Protein 1NEY (pdb70)

Nearest PDB structures (foldseek):
  7pek-assembly2_C  TM=9.768E-01  e=3.110E-36  Schizosaccharomyces pombe 972h-
  7pej-assembly1_A  TM=9.769E-01  e=1.209E-34  Schizosaccharomyces pombe 972h-
  6c2g-assembly1_C-2  TM=9.707E-01  e=2.294E-32  Homo sapiens
  4ywi-assembly1_B  TM=9.487E-01  e=3.114E-28  Plasmodium falciparum
  4nvt-assembly2_B  TM=9.310E-01  e=8.648E-29  Brucella melitensis ATCC 23457

Structure (mmCIF, N/CA/C/O backbone):
data_1NEY
#
_entry.id   1NEY
#
_cell.length_a   73.620
_cell.length_b   82.800
_cell.length_c   38.214
_cell.angle_alpha   90.00
_cell.angle_beta   101.75
_cell.angle_gamma   90.00
#
_symmetry.space_group_name_H-M   'P 1 21 1'
#
loop_
_entity.id
_entity.type
_entity.pdbx_description
1 polymer 'triosephosphate isomerase'
2 non-polymer 1,3-DIHYDROXYACETONEPHOSPHATE
3 water water
#
loop_
_atom_site.group_PDB
_atom_site.id
_atom_site.type_symbol
_atom_site.label_atom_id
_atom_site.label_alt_id
_atom_site.label_comp_id
_atom_site.label_asym_id
_atom_site.label_entity_id
_atom_site.label_seq_id
_atom_site.pdbx_PDB_ins_code
_atom_site.Cartn_x
_atom_site.Cartn_y
_atom_site.Cartn_z
_atom_site.occupancy
_atom_site.B_iso_or_equiv
_atom_site.auth_seq_id
_atom_site.auth_comp_id
_atom_site.auth_asym_id
_atom_site.auth_atom_id
_atom_site.pdbx_PDB_model_num
ATOM 1 N N . ALA A 1 1 ? 13.584 32.772 -7.540 1.00 53.89 2 ALA A N 1
ATOM 2 C CA . ALA A 1 1 ? 13.758 34.168 -7.114 1.00 41.95 2 ALA A CA 1
ATOM 3 C C . ALA A 1 1 ? 15.005 34.306 -6.271 1.00 35.67 2 ALA A C 1
ATOM 4 O O . ALA A 1 1 ? 16.125 34.005 -6.698 1.00 47.86 2 ALA A O 1
ATOM 13 N N . ARG A 1 2 ? 14.858 34.771 -5.022 1.00 23.00 3 ARG A N 1
ATOM 14 C CA . ARG A 1 2 ? 16.005 34.993 -4.177 1.00 15.32 3 ARG A CA 1
ATOM 15 C C . ARG A 1 2 ? 16.014 33.965 -3.063 1.00 12.22 3 ARG A C 1
ATOM 16 O O . ARG A 1 2 ? 15.035 33.780 -2.342 1.00 14.00 3 ARG A O 1
ATOM 37 N N . THR A 1 3 ? 17.161 33.314 -2.945 1.00 10.16 4 THR A N 1
ATOM 38 C CA . THR A 1 3 ? 17.353 32.326 -1.905 1.00 9.03 4 THR A CA 1
ATOM 39 C C . THR A 1 3 ? 17.490 33.043 -0.578 1.00 7.58 4 THR A C 1
ATOM 40 O O . THR A 1 3 ? 18.369 33.903 -0.414 1.00 8.20 4 THR A O 1
ATOM 51 N N . PHE A 1 4 ? 16.660 32.666 0.371 1.00 7.04 5 PHE A N 1
ATOM 52 C CA . PHE A 1 4 ? 16.680 33.199 1.719 1.00 6.96 5 PHE A CA 1
ATOM 53 C C . PHE A 1 4 ? 18.057 32.983 2.313 1.00 6.30 5 PHE A C 1
ATOM 54 O O . PHE A 1 4 ? 18.596 31.878 2.219 1.00 8.13 5 PHE A O 1
ATOM 71 N N . PHE A 1 5 ? 18.581 34.038 2.929 1.00 5.70 6 PHE A N 1
ATOM 72 C CA . PHE A 1 5 ? 19.963 34.043 3.434 1.00 5.69 6 PHE A CA 1
ATOM 73 C C . PHE A 1 5 ? 19.970 34.459 4.912 1.00 5.19 6 PHE A C 1
ATOM 74 O O . PHE A 1 5 ? 19.464 35.527 5.255 1.00 6.25 6 PHE A O 1
ATOM 91 N N . VAL A 1 6 ? 20.646 33.646 5.747 1.00 5.20 7 VAL A N 1
ATOM 92 C CA . VAL A 1 6 ? 20.754 33.988 7.140 1.00 5.97 7 VAL A CA 1
ATOM 93 C C . VAL A 1 6 ? 22.255 33.964 7.503 1.00 6.39 7 VAL A C 1
ATOM 94 O O . VAL A 1 6 ? 22.909 32.904 7.457 1.00 6.69 7 VAL A O 1
ATOM 107 N N . GLY A 1 7 ? 22.764 35.132 7.839 1.00 5.25 8 GLY A N 1
ATOM 108 C CA . GLY A 1 7 ? 24.160 35.284 8.310 1.00 5.50 8 GLY A CA 1
ATOM 109 C C . GLY A 1 7 ? 24.184 35.335 9.832 1.00 5.11 8 GLY A C 1
ATOM 110 O O . GLY A 1 7 ? 23.333 35.991 10.432 1.00 6.81 8 GLY A O 1
ATOM 114 N N . GLY A 1 8 ? 25.181 34.669 10.427 1.00 5.74 9 GLY A N 1
ATOM 115 C CA . GLY A 1 8 ? 25.386 34.733 11.872 1.00 5.25 9 GLY A CA 1
ATOM 116 C C . GLY A 1 8 ? 26.722 35.417 12.135 1.00 4.74 9 GLY A C 1
ATOM 117 O O . GLY A 1 8 ? 27.755 34.818 11.879 1.00 8.52 9 GLY A O 1
ATOM 121 N N . ASN A 1 9 ? 26.676 36.641 12.630 1.00 5.24 10 ASN A N 1
ATOM 122 C CA . ASN A 1 9 ? 27.883 37.379 12.997 1.00 4.39 10 ASN A CA 1
ATOM 123 C C . ASN A 1 9 ? 28.155 37.177 14.465 1.00 5.28 10 ASN A C 1
ATOM 124 O O . ASN A 1 9 ? 27.514 37.751 15.322 1.00 5.62 10 ASN A O 1
ATOM 135 N N . PHE A 1 10 ? 29.127 36.267 14.747 1.00 5.37 11 PHE A N 1
ATOM 136 C CA . PHE A 1 10 ? 29.413 35.967 16.159 1.00 5.34 11 PHE A CA 1
ATOM 137 C C . PHE A 1 10 ? 30.055 37.138 16.887 1.00 5.19 11 PHE A C 1
ATOM 138 O O . PHE A 1 10 ? 30.113 37.141 18.126 1.00 6.08 11 PHE A O 1
ATOM 155 N N . LYS A 1 11 ? 30.578 38.099 16.129 1.00 5.00 12 LYS A N 1
ATOM 156 C CA . LYS A 1 11 ? 31.338 39.219 16.719 1.00 4.88 12 LYS A CA 1
ATOM 157 C C . LYS A 1 11 ? 32.481 38.660 17.565 1.00 4.81 12 LYS A C 1
ATOM 158 O O . LYS A 1 11 ? 33.055 37.624 17.196 1.00 5.53 12 LYS A O 1
ATOM 177 N N . LEU A 1 12 ? 32.880 39.362 18.633 1.00 4.71 13 LEU A N 1
ATOM 178 C CA . LEU A 1 12 ? 34.015 38.905 19.437 1.00 6.00 13 LEU A CA 1
ATOM 179 C C . LEU A 1 12 ? 33.539 37.962 20.537 1.00 5.38 13 LEU A C 1
ATOM 180 O O . LEU A 1 12 ? 33.458 38.286 21.704 1.00 6.73 13 LEU A O 1
ATOM 196 N N . ASN A 1 13 ? 33.158 36.753 20.100 1.00 5.84 14 ASN A N 1
ATOM 197 C CA . ASN A 1 13 ? 32.551 35.779 20.987 1.00 6.79 14 ASN A CA 1
ATOM 198 C C . ASN A 1 13 ? 32.888 34.368 20.496 1.00 6.82 14 ASN A C 1
ATOM 199 O O . ASN A 1 13 ? 32.952 34.139 19.280 1.00 8.54 14 ASN A O 1
ATOM 210 N N . GLY A 1 14 ? 33.073 33.505 21.465 1.00 8.04 15 GLY A N 1
ATOM 211 C CA . GLY A 1 14 ? 33.283 32.097 21.199 1.00 11.10 15 GLY A CA 1
ATOM 212 C C . GLY A 1 14 ? 34.551 31.515 21.808 1.00 8.62 15 GLY A C 1
ATOM 213 O O . GLY A 1 14 ? 35.514 32.236 22.097 1.00 9.75 15 GLY A O 1
ATOM 217 N N . SER A 1 15 ? 34.538 30.201 21.956 1.00 9.36 16 SER A N 1
ATOM 218 C CA . SER A 1 15 ? 35.707 29.381 22.261 1.00 8.65 16 SER A CA 1
ATOM 219 C C . SER A 1 15 ? 35.621 28.146 21.350 1.00 9.79 16 SER A C 1
ATOM 220 O O . SER A 1 15 ? 34.608 27.931 20.689 1.00 8.16 16 SER A O 1
ATOM 228 N N . LYS A 1 16 ? 36.654 27.334 21.335 1.00 8.09 17 LYS A N 1
ATOM 229 C CA . LYS A 1 16 ? 36.590 26.110 20.555 1.00 7.95 17 LYS A CA 1
ATOM 230 C C . LYS A 1 16 ? 35.356 25.293 20.968 1.00 9.02 17 LYS A C 1
ATOM 231 O O . LYS A 1 16 ? 34.617 24.785 20.145 1.00 9.77 17 LYS A O 1
ATOM 250 N N . GLN A 1 17 ? 35.120 25.186 22.278 1.00 8.64 18 GLN A N 1
ATOM 251 C CA . GLN A 1 17 ? 33.998 24.408 22.766 1.00 8.92 18 GLN A CA 1
ATOM 252 C C . GLN A 1 17 ? 32.662 24.986 22.367 1.00 8.11 18 GLN A C 1
ATOM 253 O O . GLN A 1 17 ? 31.792 24.262 21.927 1.00 9.62 18 GLN A O 1
ATOM 267 N N . SER A 1 18 ? 32.418 26.265 22.478 1.00 8.77 19 SER A N 1
ATOM 268 C CA . SER A 1 18 ? 31.140 26.894 22.286 1.00 9.00 19 SER A CA 1
ATOM 269 C C . SER A 1 18 ? 30.901 26.951 20.781 1.00 8.81 19 SER A C 1
ATOM 270 O O . SER A 1 18 ? 29.734 26.779 20.352 1.00 10.22 19 SER A O 1
ATOM 278 N N . ILE A 1 19 ? 31.902 27.136 19.977 1.00 7.83 20 ILE A N 1
ATOM 279 C CA . ILE A 1 19 ? 31.680 27.132 18.511 1.00 8.55 20 ILE A CA 1
ATOM 280 C C . ILE A 1 19 ? 31.365 25.731 18.023 1.00 9.13 20 ILE A C 1
ATOM 281 O O . ILE A 1 19 ? 30.502 25.587 17.153 1.00 9.50 20 ILE A O 1
ATOM 297 N N . LYS A 1 20 ? 32.018 24.697 18.563 1.00 8.48 21 LYS A N 1
ATOM 298 C CA . LYS A 1 20 ? 31.654 23.326 18.238 1.00 10.21 21 LYS A CA 1
ATOM 299 C C . LYS A 1 20 ? 30.181 23.105 18.508 1.00 10.57 21 LYS A C 1
ATOM 300 O O . LYS A 1 20 ? 29.502 22.484 17.705 1.00 10.38 21 LYS A O 1
ATOM 319 N N . GLU A 1 21 ? 29.701 23.569 19.665 1.00 10.23 22 GLU A N 1
ATOM 320 C CA . GLU A 1 21 ? 28.276 23.380 19.990 1.00 10.88 22 GLU A CA 1
ATOM 321 C C . GLU A 1 21 ? 27.362 24.075 18.993 1.00 10.45 22 GLU A C 1
ATOM 322 O O . GLU A 1 21 ? 26.324 23.545 18.587 1.00 11.48 22 GLU A O 1
ATOM 334 N N . ILE A 1 22 ? 27.706 25.302 18.551 1.00 8.77 23 ILE A N 1
ATOM 335 C CA . ILE A 1 22 ? 26.892 26.035 17.574 1.00 8.58 23 ILE A CA 1
ATOM 336 C C . ILE A 1 22 ? 26.885 25.277 16.244 1.00 8.00 23 ILE A C 1
ATOM 337 O O . ILE A 1 22 ? 25.846 25.114 15.610 1.00 8.80 23 ILE A O 1
ATOM 353 N N . VAL A 1 23 ? 28.048 24.830 15.775 1.00 8.96 24 VAL A N 1
ATOM 354 C CA . VAL A 1 23 ? 28.115 24.144 14.498 1.00 8.27 24 VAL A CA 1
ATOM 355 C C . VAL A 1 23 ? 27.442 22.766 14.533 1.00 9.59 24 VAL A C 1
ATOM 356 O O . VAL A 1 23 ? 26.688 22.439 13.603 1.00 10.50 24 VAL A O 1
ATOM 369 N N . GLU A 1 24 ? 27.648 22.000 15.588 1.00 10.56 25 GLU A N 1
ATOM 370 C CA . GLU A 1 24 ? 26.918 20.709 15.651 1.00 11.97 25 GLU A CA 1
ATOM 371 C C . GLU A 1 24 ? 25.410 20.914 15.682 1.00 10.54 25 GLU A C 1
ATOM 372 O O . GLU A 1 24 ? 24.679 20.112 15.121 1.00 11.14 25 GLU A O 1
ATOM 384 N N . ARG A 1 25 ? 24.929 21.969 16.356 1.00 10.14 26 ARG A N 1
ATOM 385 C CA . ARG A 1 25 ? 23.499 22.243 16.363 1.00 11.50 26 ARG A CA 1
ATOM 386 C C . ARG A 1 25 ? 23.008 22.441 14.939 1.00 11.15 26 ARG A C 1
ATOM 387 O O . ARG A 1 25 ? 21.960 21.934 14.496 1.00 13.21 26 ARG A O 1
ATOM 417 N N . LEU A 1 26 ? 23.733 23.210 14.122 1.00 8.70 27 LEU A N 1
ATOM 418 C CA . LEU A 1 26 ? 23.348 23.403 12.738 1.00 9.17 27 LEU A CA 1
ATOM 419 C C . LEU A 1 26 ? 23.389 22.114 11.926 1.00 8.16 27 LEU A C 1
ATOM 420 O O . LEU A 1 26 ? 22.543 21.846 11.084 1.00 10.43 27 LEU A O 1
ATOM 436 N N . ASN A 1 27 ? 24.463 21.308 12.159 1.00 8.70 28 ASN A N 1
ATOM 437 C CA . ASN A 1 27 ? 24.570 20.042 11.447 1.00 8.95 28 ASN A CA 1
ATOM 438 C C . ASN A 1 27 ? 23.368 19.123 11.709 1.00 9.05 28 ASN A C 1
ATOM 439 O O . ASN A 1 27 ? 23.014 18.356 10.813 1.00 10.41 28 ASN A O 1
ATOM 450 N N . THR A 1 28 ? 22.787 19.200 12.893 1.00 9.07 29 THR A N 1
ATOM 451 C CA . THR A 1 28 ? 21.744 18.266 13.258 1.00 10.36 29 THR A CA 1
ATOM 452 C C . THR A 1 28 ? 20.315 18.840 13.130 1.00 10.42 29 THR A C 1
ATOM 453 O O . THR A 1 28 ? 19.339 18.145 13.332 1.00 12.38 29 THR A O 1
ATOM 464 N N . ALA A 1 29 ? 20.220 20.114 12.779 1.00 11.29 30 ALA A N 1
ATOM 465 C CA . ALA A 1 29 ? 18.964 20.834 12.763 1.00 12.23 30 ALA A CA 1
ATOM 466 C C . ALA A 1 29 ? 18.201 20.554 11.483 1.00 13.61 30 ALA A C 1
ATOM 467 O O . ALA A 1 29 ? 18.737 20.171 10.460 1.00 14.70 30 ALA A O 1
ATOM 474 N N . SER A 1 30 ? 16.898 20.830 11.574 1.00 16.05 31 SER A N 1
ATOM 475 C CA . SER A 1 30 ? 15.984 20.928 10.472 1.00 21.92 31 SER A CA 1
ATOM 476 C C . SER A 1 30 ? 16.234 22.258 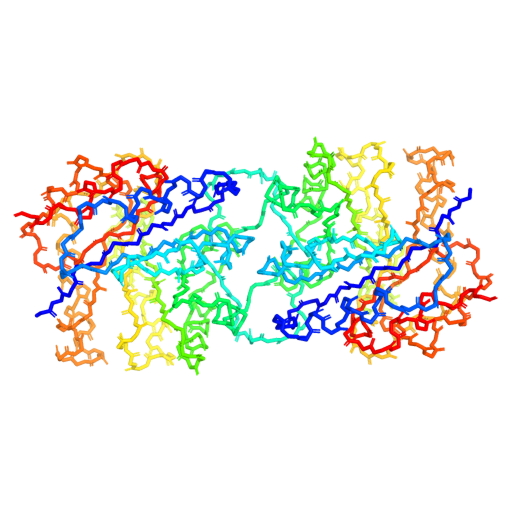9.744 1.00 22.72 31 SER A C 1
ATOM 477 O O . SER A 1 30 ? 15.968 23.363 10.214 1.00 24.22 31 SER A O 1
ATOM 485 N N . ILE A 1 31 ? 16.802 22.195 8.554 1.00 21.21 32 ILE A N 1
ATOM 486 C CA . ILE A 1 31 ? 17.038 23.399 7.778 1.00 25.52 32 ILE A CA 1
ATOM 487 C C . ILE A 1 31 ? 16.406 23.183 6.408 1.00 23.24 32 ILE A C 1
ATOM 488 O O . ILE A 1 31 ? 16.587 22.104 5.815 1.00 26.52 32 ILE A O 1
ATOM 504 N N . PRO A 1 32 ? 15.659 24.135 5.880 1.00 19.61 33 PRO A N 1
ATOM 505 C CA . PRO A 1 32 ? 15.079 23.895 4.553 1.00 18.23 33 PRO A CA 1
ATOM 506 C C . PRO A 1 32 ? 16.171 23.782 3.486 1.00 19.70 33 PRO A C 1
ATOM 507 O O . PRO A 1 32 ? 17.274 24.295 3.573 1.00 20.46 33 PRO A O 1
ATOM 518 N N . GLU A 1 33 ? 15.777 23.069 2.456 1.00 20.55 34 GLU A N 1
ATOM 519 C CA . GLU A 1 33 ? 16.421 22.917 1.177 1.00 24.55 34 GLU A CA 1
ATOM 520 C C . GLU A 1 33 ? 16.989 24.232 0.673 1.00 23.78 34 GLU A C 1
ATOM 521 O O . GLU A 1 33 ? 18.177 24.326 0.402 1.00 27.52 34 GLU A O 1
ATOM 533 N N . ASN A 1 34 ? 16.135 25.234 0.553 1.00 21.33 35 ASN A N 1
ATOM 534 C CA . ASN A 1 34 ? 16.357 26.453 -0.206 1.00 22.19 35 ASN A CA 1
ATOM 535 C C . ASN A 1 34 ? 16.772 27.632 0.657 1.00 16.97 35 ASN A C 1
ATOM 536 O O . ASN A 1 34 ? 16.291 28.748 0.493 1.00 21.83 35 ASN A O 1
ATOM 547 N N . VAL A 1 35 ? 17.673 27.385 1.589 1.00 14.16 36 VAL A N 1
ATOM 548 C CA . VAL A 1 35 ? 18.195 28.470 2.406 1.00 10.26 36 VAL A CA 1
ATOM 549 C C . VAL A 1 35 ? 19.740 28.439 2.379 1.00 10.96 36 VAL A C 1
ATOM 550 O O . VAL A 1 35 ? 20.325 27.360 2.302 1.00 12.32 36 VAL A O 1
ATOM 573 N N . GLU A 1 36 ? 20.355 29.601 2.424 1.00 8.39 37 GLU A N 1
ATOM 574 C CA . GLU A 1 36 ? 21.808 29.759 2.518 1.00 8.25 37 GLU A CA 1
ATOM 575 C C . GLU A 1 36 ? 22.140 30.261 3.909 1.00 8.26 37 GLU A C 1
ATOM 576 O O . GLU A 1 36 ? 21.668 31.354 4.294 1.00 10.31 37 GLU A O 1
ATOM 588 N N . VAL A 1 37 ? 22.941 29.579 4.709 1.00 6.22 38 VAL A N 1
ATOM 589 C CA . VAL A 1 37 ? 23.313 29.995 6.071 1.00 5.99 38 VAL A CA 1
ATOM 590 C C . VAL A 1 37 ? 24.810 30.221 6.073 1.00 5.59 38 VAL A C 1
ATOM 591 O O . VAL A 1 37 ? 25.555 29.369 5.607 1.00 7.43 38 VAL A O 1
ATOM 604 N N . VAL A 1 38 ? 25.267 31.377 6.576 1.00 5.49 39 VAL A N 1
ATOM 605 C CA . VAL A 1 38 ? 26.697 31.651 6.620 1.00 5.27 39 VAL A CA 1
ATOM 606 C C . VAL A 1 38 ? 27.031 32.083 8.041 1.00 6.14 39 VAL A C 1
ATOM 607 O O . VAL A 1 38 ? 26.557 33.104 8.548 1.00 9.50 39 VAL A O 1
ATOM 620 N N . ILE A 1 39 ? 27.899 31.325 8.706 1.00 5.43 40 ILE A N 1
ATOM 621 C CA . ILE A 1 39 ? 28.331 31.640 10.074 1.00 5.43 40 ILE A CA 1
ATOM 622 C C . ILE A 1 39 ? 29.701 32.305 10.003 1.00 4.50 40 ILE A C 1
ATOM 623 O O . ILE A 1 39 ? 30.574 31.907 9.232 1.00 5.39 40 ILE A O 1
ATOM 639 N N . CYS A 1 40 ? 29.878 33.375 10.777 1.00 4.58 41 CYS A N 1
ATOM 640 C CA . CYS A 1 40 ? 31.051 34.226 10.734 1.00 4.40 41 CYS A CA 1
ATOM 641 C C . CYS A 1 40 ? 31.720 34.331 12.090 1.00 4.21 41 CYS A C 1
ATOM 642 O O . CYS A 1 40 ? 31.449 35.250 12.901 1.00 4.45 41 CYS A O 1
ATOM 649 N N . PRO A 1 41 ? 32.598 33.377 12.400 1.00 5.26 42 PRO A N 1
ATOM 650 C CA . PRO A 1 41 ? 33.311 33.370 13.691 1.00 5.58 42 PRO A CA 1
ATOM 651 C C . PRO A 1 41 ? 34.499 34.308 13.645 1.00 5.38 42 PRO A C 1
ATOM 652 O O . PRO A 1 41 ? 34.918 34.800 12.604 1.00 5.46 42 PRO A O 1
ATOM 663 N N . PRO A 1 42 ? 35.082 34.535 14.863 1.00 5.07 43 PRO A N 1
ATOM 664 C CA . PRO A 1 42 ? 36.391 35.226 14.898 1.00 5.02 43 PRO A CA 1
ATOM 665 C C . PRO A 1 42 ? 37.394 34.499 14.016 1.00 4.51 43 PRO A C 1
ATOM 666 O O . PRO A 1 42 ? 37.368 33.281 13.845 1.00 5.20 43 PRO A O 1
ATOM 677 N N . ALA A 1 43 ? 38.359 35.259 13.476 1.00 4.73 44 ALA A N 1
ATOM 678 C CA . ALA A 1 43 ? 39.357 34.733 12.560 1.00 5.15 44 ALA A CA 1
ATOM 679 C C . ALA A 1 43 ? 40.136 33.532 13.151 1.00 4.82 44 ALA A C 1
ATOM 680 O O . ALA A 1 43 ? 40.459 32.571 12.460 1.00 6.13 44 ALA A O 1
ATOM 687 N N . THR A 1 44 ? 40.350 33.604 14.449 1.00 4.91 45 THR A N 1
ATOM 688 C CA . THR A 1 44 ? 41.010 32.541 15.246 1.00 5.40 45 THR A CA 1
ATOM 689 C C . THR A 1 44 ? 40.356 31.175 15.076 1.00 4.81 45 THR A C 1
ATOM 690 O O . THR A 1 44 ? 40.998 30.133 15.252 1.00 5.93 45 THR A O 1
ATOM 701 N N . TYR A 1 45 ? 39.062 31.152 14.765 1.00 5.29 46 TYR A N 1
ATOM 702 C CA . TYR A 1 45 ? 38.266 29.928 14.647 1.00 5.62 46 TYR A CA 1
ATOM 703 C C . TYR A 1 45 ? 37.766 29.673 13.242 1.00 5.19 46 TYR A C 1
ATOM 704 O O . TYR A 1 45 ? 36.952 28.736 13.098 1.00 6.15 46 TYR A O 1
ATOM 722 N N . LEU A 1 46 ? 38.220 30.355 12.184 1.00 5.99 47 LEU A N 1
ATOM 723 C CA . LEU A 1 46 ? 37.699 30.131 10.853 1.00 5.42 47 LEU A CA 1
ATOM 724 C C . LEU A 1 46 ? 37.957 28.705 10.352 1.00 5.75 47 LEU A C 1
ATOM 725 O O . LEU A 1 46 ? 37.042 28.022 9.868 1.00 5.92 47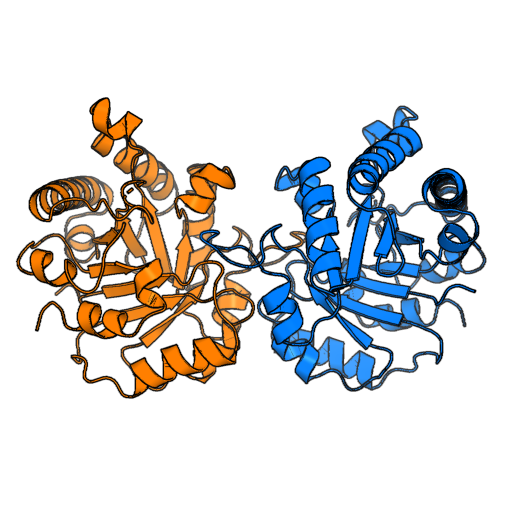 LEU A O 1
ATOM 741 N N . ASP A 1 47 ? 39.240 28.295 10.405 1.00 5.82 48 ASP A N 1
ATOM 742 C CA . ASP A 1 47 ? 39.594 26.959 9.899 1.00 5.89 48 ASP A CA 1
ATOM 743 C C . ASP A 1 47 ? 38.841 25.836 10.621 1.00 6.25 48 ASP A C 1
ATOM 744 O O . ASP A 1 47 ? 38.264 24.942 10.018 1.00 7.85 48 ASP A O 1
ATOM 753 N N . TYR A 1 48 ? 38.828 25.933 11.956 1.00 6.40 49 TYR A N 1
ATOM 754 C CA . TYR A 1 48 ? 38.160 24.957 12.829 1.00 5.91 49 TYR A CA 1
ATOM 755 C C . TYR A 1 48 ? 36.677 24.904 12.473 1.00 6.49 49 TYR A C 1
ATOM 756 O O . TYR A 1 48 ? 36.101 23.803 12.354 1.00 7.53 49 TYR A O 1
ATOM 774 N N . SER A 1 49 ? 36.031 26.044 12.294 1.00 6.71 50 SER A N 1
ATOM 775 C CA . SER A 1 49 ? 34.609 26.059 11.966 1.00 6.12 50 SER A CA 1
ATOM 776 C C . SER A 1 49 ? 34.320 25.342 10.645 1.00 6.28 50 SER A C 1
ATOM 777 O O . SER A 1 49 ? 33.402 24.543 10.525 1.00 7.18 50 SER A O 1
ATOM 785 N N . VAL A 1 50 ? 35.133 25.667 9.601 1.00 5.89 51 VAL A N 1
ATOM 786 C CA . VAL A 1 50 ? 34.991 24.979 8.317 1.00 6.78 51 VAL A CA 1
ATOM 787 C C . VAL A 1 50 ? 35.097 23.480 8.514 1.00 7.26 51 VAL A C 1
ATOM 788 O O . VAL A 1 50 ? 34.332 22.680 7.945 1.00 8.96 51 VAL A O 1
ATOM 801 N N . SER A 1 51 ? 36.068 23.049 9.318 1.00 8.01 52 SER A N 1
ATOM 802 C CA . SER A 1 51 ? 36.347 21.627 9.515 1.00 9.48 52 SER A CA 1
ATOM 803 C C . SER A 1 51 ? 35.165 20.896 10.156 1.00 9.35 52 SER A C 1
ATOM 804 O O . SER A 1 51 ? 35.006 19.690 9.928 1.00 12.39 52 SER A O 1
ATOM 812 N N . LEU A 1 52 ? 34.349 21.594 10.937 1.00 9.29 53 LEU A N 1
ATOM 813 C CA . LEU A 1 52 ? 33.200 21.002 11.614 1.00 9.58 53 LEU A CA 1
ATOM 814 C C . LEU A 1 52 ? 31.906 20.959 10.821 1.00 8.05 53 LEU A C 1
ATOM 815 O O . LEU A 1 52 ? 31.028 20.135 11.080 1.00 9.62 53 LEU A O 1
ATOM 831 N N . VAL A 1 53 ? 31.759 21.841 9.842 1.00 8.80 54 VAL A N 1
ATOM 832 C CA . VAL A 1 53 ? 30.491 21.914 9.118 1.00 10.10 54 VAL A CA 1
ATOM 833 C C . VAL A 1 53 ? 30.302 20.681 8.250 1.00 10.95 54 VAL A C 1
ATOM 834 O O . VAL A 1 53 ? 31.228 20.315 7.515 1.00 16.02 54 VAL A O 1
ATOM 847 N N . LYS A 1 54 ? 29.105 20.075 8.329 1.00 10.87 55 LYS A N 1
ATOM 848 C CA . LYS A 1 54 ? 28.755 18.929 7.510 1.00 13.37 55 LYS A CA 1
ATOM 849 C C . LYS A 1 54 ? 27.513 19.123 6.634 1.00 15.81 55 LYS A C 1
ATOM 850 O O . LYS A 1 54 ? 27.187 18.290 5.762 1.00 30.54 55 LYS A O 1
ATOM 869 N N . LYS A 1 55 ? 26.795 20.188 6.836 1.00 16.99 56 LYS A N 1
ATOM 870 C CA . LYS A 1 55 ? 25.482 20.536 6.271 1.00 15.47 56 LYS A CA 1
ATOM 871 C C . LYS A 1 55 ? 25.698 21.326 5.020 1.00 13.34 56 LYS A C 1
ATOM 872 O O . LYS A 1 55 ? 26.330 22.407 5.055 1.00 12.39 56 LYS A O 1
ATOM 891 N N . PRO A 1 56 ? 25.189 20.917 3.866 1.00 15.35 57 PRO A N 1
ATOM 892 C CA . PRO A 1 56 ? 25.502 21.659 2.632 1.00 16.72 57 PRO A CA 1
ATOM 893 C C . PRO A 1 56 ? 25.018 23.101 2.605 1.00 14.05 57 PRO A C 1
ATOM 894 O O . PRO A 1 56 ? 25.614 23.964 1.938 1.00 12.76 57 PRO A O 1
ATOM 905 N N . GLN A 1 57 ? 23.938 23.374 3.331 1.00 12.90 58 GLN A N 1
ATOM 906 C CA . GLN A 1 57 ? 23.391 24.725 3.392 1.00 10.82 58 GLN A CA 1
ATOM 907 C C . GLN A 1 57 ? 24.203 25.715 4.213 1.00 8.59 58 GLN A C 1
ATOM 908 O O . GLN A 1 57 ? 23.889 26.928 4.180 1.00 10.30 58 GLN A O 1
ATOM 922 N N . VAL A 1 58 ? 25.220 25.251 4.932 1.00 8.60 59 VAL A N 1
ATOM 923 C CA . VAL A 1 58 ? 26.013 26.083 5.815 1.00 7.09 59 VAL A CA 1
ATOM 924 C C . VAL A 1 58 ? 27.440 26.303 5.286 1.00 7.60 59 VAL A C 1
ATOM 925 O O . VAL A 1 58 ? 28.143 25.330 4.970 1.00 9.52 59 VAL A O 1
ATOM 938 N N . THR A 1 59 ? 27.864 27.572 5.180 1.00 6.56 60 THR A N 1
ATOM 939 C CA . THR A 1 59 ? 29.242 27.936 4.854 1.00 6.89 60 THR A CA 1
ATOM 940 C C . THR A 1 59 ? 29.714 28.943 5.902 1.00 5.84 60 THR A C 1
ATOM 941 O O . THR A 1 59 ? 28.965 29.390 6.768 1.00 6.64 60 THR A O 1
ATOM 952 N N . VAL A 1 60 ? 30.997 29.277 5.786 1.00 6.59 61 VAL A N 1
ATOM 953 C CA . VAL A 1 60 ? 31.696 30.083 6.784 1.00 5.75 61 VAL A CA 1
ATOM 954 C C . VAL A 1 60 ? 32.186 31.371 6.156 1.00 5.06 61 VAL A C 1
ATOM 955 O O . VAL A 1 60 ? 32.659 31.390 5.033 1.00 6.65 61 VAL A O 1
ATOM 968 N N . GLY A 1 61 ? 32.082 32.471 6.916 1.00 4.94 62 GLY A N 1
ATOM 969 C CA . GLY A 1 61 ? 32.660 33.749 6.509 1.00 6.23 62 GLY A CA 1
ATOM 970 C C . GLY A 1 61 ? 33.503 34.395 7.612 1.00 4.99 62 GLY A C 1
ATOM 971 O O . GLY A 1 61 ? 33.372 34.071 8.780 1.00 6.64 62 GLY A O 1
ATOM 975 N N . ALA A 1 62 ? 34.334 35.335 7.210 1.00 5.93 63 ALA A N 1
ATOM 976 C CA . ALA A 1 62 ? 35.110 36.162 8.140 1.00 5.09 63 ALA A CA 1
ATOM 977 C C . ALA A 1 62 ? 34.393 37.474 8.454 1.00 4.26 63 ALA A C 1
ATOM 978 O O . ALA A 1 62 ? 33.495 37.901 7.731 1.00 4.96 63 ALA A O 1
ATOM 985 N N . GLN A 1 63 ? 34.851 38.155 9.503 1.00 4.25 64 GLN A N 1
ATOM 986 C CA . GLN A 1 63 ? 34.246 39.381 9.990 1.00 3.91 64 GLN A CA 1
ATOM 987 C C . GLN A 1 63 ? 34.838 40.683 9.468 1.00 3.99 64 GLN A C 1
ATOM 988 O O . GLN A 1 63 ? 34.245 41.738 9.665 1.00 5.67 64 GLN A O 1
ATOM 1002 N N . ASN A 1 64 ? 36.039 40.594 8.885 1.00 4.34 65 ASN A N 1
ATOM 1003 C CA . ASN A 1 64 ? 36.713 41.750 8.294 1.00 4.36 65 ASN A CA 1
ATOM 1004 C C . ASN A 1 64 ? 37.972 41.245 7.595 1.00 4.24 65 ASN A C 1
ATOM 1005 O O . ASN A 1 64 ? 38.490 40.182 7.944 1.00 5.67 65 ASN A O 1
ATOM 1016 N N . ALA A 1 65 ? 38.457 42.021 6.614 1.00 4.40 66 ALA A N 1
ATOM 1017 C CA . ALA A 1 65 ? 39.748 41.761 5.969 1.00 4.25 66 ALA A CA 1
ATOM 1018 C C . ALA A 1 65 ? 40.267 43.091 5.434 1.00 4.37 66 ALA A C 1
ATOM 1019 O O . ALA A 1 65 ? 39.549 44.063 5.360 1.00 5.79 66 ALA A O 1
ATOM 1026 N N . TYR A 1 66 ? 41.520 43.091 5.043 1.00 5.67 67 TYR A N 1
ATOM 1027 C CA . TYR A 1 66 ? 42.187 44.244 4.470 1.00 4.99 67 TYR A CA 1
ATOM 1028 C C . TYR A 1 66 ? 42.004 44.310 2.952 1.00 5.60 67 TYR A C 1
ATOM 1029 O O . TYR A 1 66 ? 41.389 43.442 2.323 1.00 6.33 67 TYR A O 1
ATOM 1047 N N . LEU A 1 67 ? 42.490 45.378 2.283 1.00 6.40 68 LEU A N 1
ATOM 1048 C CA . LEU A 1 67 ? 42.302 45.615 0.853 1.00 7.02 68 LEU A CA 1
ATOM 1049 C C . LEU A 1 67 ? 43.497 45.141 0.019 1.00 7.51 68 LEU A C 1
ATOM 1050 O O . LEU A 1 67 ? 43.514 45.476 -1.180 1.00 9.31 68 LEU A O 1
ATOM 1066 N N . LYS A 1 68 ? 44.427 44.440 0.639 1.00 7.73 69 LYS A N 1
ATOM 1067 C CA . LYS A 1 68 ? 45.532 43.757 -0.044 1.00 9.00 69 LYS A CA 1
ATOM 1068 C C . LYS A 1 68 ? 45.543 42.295 0.422 1.00 7.14 69 LYS A C 1
ATOM 1069 O O . LYS A 1 68 ? 45.062 42.042 1.542 1.00 7.74 69 LYS A O 1
ATOM 1088 N N . ALA A 1 69 ? 46.060 41.360 -0.348 1.00 7.33 70 ALA A N 1
ATOM 1089 C CA . ALA A 1 69 ? 46.099 39.964 0.066 1.00 7.20 70 ALA A CA 1
ATOM 1090 C C . ALA A 1 69 ? 47.321 39.659 0.933 1.00 5.59 70 ALA A C 1
ATOM 1091 O O . ALA A 1 69 ? 47.296 38.666 1.670 1.00 6.95 70 ALA A O 1
ATOM 1098 N N . SER A 1 70 ? 48.398 40.421 0.780 1.00 6.01 71 SER A N 1
ATOM 1099 C CA . SER A 1 70 ? 49.638 40.190 1.518 1.00 5.95 71 SER A CA 1
ATOM 1100 C C . SER A 1 70 ? 50.346 41.513 1.691 1.00 5.79 71 SER A C 1
ATOM 1101 O O . SER A 1 70 ? 50.086 42.498 0.968 1.00 7.52 71 SER A O 1
ATOM 1109 N N . GLY A 1 71 ? 51.301 41.550 2.619 1.00 6.98 72 GLY A N 1
ATOM 1110 C CA . GLY A 1 71 ? 52.172 42.659 2.837 1.00 6.20 72 GLY A CA 1
ATOM 1111 C C . GLY A 1 71 ? 52.361 43.007 4.294 1.00 6.26 72 GLY A C 1
ATOM 1112 O O . GLY A 1 71 ? 52.060 42.244 5.211 1.00 5.89 72 GLY A O 1
ATOM 1116 N N . ALA A 1 72 ? 52.889 44.211 4.525 1.00 5.71 73 ALA A N 1
ATOM 1117 C CA . ALA A 1 72 ? 53.321 44.661 5.836 1.00 6.31 73 ALA A CA 1
ATOM 1118 C C . ALA A 1 72 ? 52.178 45.308 6.606 1.00 6.03 73 ALA A C 1
ATOM 1119 O O . ALA A 1 72 ? 52.164 46.532 6.828 1.00 6.99 73 ALA A O 1
ATOM 1126 N N . PHE A 1 73 ? 51.185 44.502 6.973 1.00 5.76 74 PHE A N 1
ATOM 1127 C CA . PHE A 1 73 ? 49.955 44.949 7.628 1.00 5.75 74 PHE A CA 1
ATOM 1128 C C . PHE A 1 73 ? 49.735 44.127 8.884 1.00 4.95 74 PHE A C 1
ATOM 1129 O O . PHE A 1 73 ? 48.781 43.341 8.988 1.00 5.18 74 PHE A O 1
ATOM 1146 N N . THR A 1 74 ? 50.627 44.273 9.858 1.00 4.55 75 THR A N 1
ATOM 1147 C CA . THR A 1 74 ? 50.552 43.526 11.129 1.00 4.51 75 THR A CA 1
ATOM 1148 C C . THR A 1 74 ? 49.132 43.622 11.716 1.00 3.79 75 THR A C 1
ATOM 1149 O O . THR A 1 74 ? 48.615 44.706 11.873 1.00 5.13 75 THR A O 1
ATOM 1160 N N . GLY A 1 75 ? 48.582 42.467 12.048 1.00 3.85 76 GLY A N 1
ATOM 1161 C CA . GLY A 1 75 ? 47.285 42.380 12.674 1.00 4.15 76 GLY A CA 1
ATOM 1162 C C . GLY A 1 75 ? 46.057 42.282 11.777 1.00 4.17 76 GLY A C 1
ATOM 1163 O O . GLY A 1 75 ? 44.947 42.071 12.308 1.00 4.28 76 GLY A O 1
ATOM 1167 N N . GLU A 1 76 ? 46.175 42.428 10.466 1.00 4.03 77 GLU A N 1
ATOM 1168 C CA . GLU A 1 76 ? 45.036 42.337 9.551 1.00 3.84 77 GLU A CA 1
ATOM 1169 C C . GLU A 1 76 ? 44.739 40.889 9.158 1.00 4.67 77 GLU A C 1
ATOM 1170 O O . GLU A 1 76 ? 45.526 39.959 9.344 1.00 5.42 77 GLU A O 1
ATOM 1182 N N . ASN A 1 77 ? 43.528 40.695 8.623 1.00 4.91 78 ASN A N 1
ATOM 1183 C CA . ASN A 1 77 ? 43.148 39.462 7.955 1.00 4.17 78 ASN A CA 1
ATOM 1184 C C . ASN A 1 77 ? 43.231 39.650 6.424 1.00 4.64 78 ASN A C 1
ATOM 1185 O O . ASN A 1 77 ? 43.060 40.773 5.925 1.00 4.66 78 ASN A O 1
ATOM 1196 N N . SER A 1 78 ? 43.511 38.545 5.729 1.00 4.64 79 SER A N 1
ATOM 1197 C CA . SER A 1 78 ? 43.587 38.525 4.281 1.00 4.85 79 SER A CA 1
ATOM 1198 C C . SER A 1 78 ? 42.515 37.651 3.644 1.00 4.26 79 SER A C 1
ATOM 1199 O O . SER A 1 78 ? 42.329 36.495 4.044 1.00 4.67 79 SER A O 1
ATOM 1207 N N . VAL A 1 79 ? 41.874 38.161 2.587 1.00 4.89 80 VAL A N 1
ATOM 1208 C CA . VAL A 1 79 ? 40.886 37.350 1.876 1.00 6.07 80 VAL A CA 1
ATOM 1209 C C . VAL A 1 79 ? 41.495 36.087 1.283 1.00 5.44 80 VAL A C 1
ATOM 1210 O O . VAL A 1 79 ? 40.814 35.048 1.170 1.00 6.09 80 VAL A O 1
ATOM 1223 N N . ASP A 1 80 ? 42.769 36.103 0.847 1.00 6.03 81 ASP A N 1
ATOM 1224 C CA . ASP A 1 80 ? 43.394 34.883 0.341 1.00 6.01 81 ASP A CA 1
ATOM 1225 C C . ASP A 1 80 ? 43.552 33.836 1.445 1.00 5.76 81 ASP A C 1
ATOM 1226 O O . ASP A 1 80 ? 43.439 32.627 1.152 1.00 7.08 81 ASP A O 1
ATOM 1235 N N . GLN A 1 81 ? 43.809 34.234 2.681 1.00 6.64 82 GLN A N 1
ATOM 1236 C CA . GLN A 1 81 ? 43.975 33.329 3.806 1.00 7.40 82 GLN A CA 1
ATOM 1237 C C . GLN A 1 81 ? 42.641 32.782 4.255 1.00 5.96 82 GLN A C 1
ATOM 1238 O O . GLN A 1 81 ? 42.499 31.618 4.567 1.00 7.82 82 GLN A O 1
ATOM 1252 N N . ILE A 1 82 ? 41.608 33.623 4.252 1.00 6.71 83 ILE A N 1
ATOM 1253 C CA . ILE A 1 82 ? 40.240 33.239 4.505 1.00 7.85 83 ILE A CA 1
ATOM 1254 C C . ILE A 1 82 ? 39.794 32.156 3.524 1.00 6.84 83 ILE A C 1
ATOM 1255 O O . ILE A 1 82 ? 39.273 31.100 3.876 1.00 7.29 83 ILE A O 1
ATOM 1271 N N . LYS A 1 83 ? 40.083 32.366 2.233 1.00 6.78 84 LYS A N 1
ATOM 1272 C CA . LYS A 1 83 ? 39.802 31.390 1.201 1.00 7.90 84 LYS A CA 1
ATOM 1273 C C . LYS A 1 83 ? 40.619 30.108 1.390 1.00 7.09 84 LYS A C 1
ATOM 1274 O O . LYS A 1 83 ? 40.115 28.985 1.197 1.00 8.51 84 LYS A O 1
ATOM 1293 N N . ASP A 1 84 ? 41.888 30.222 1.743 1.00 6.52 85 ASP A N 1
ATOM 1294 C CA . ASP A 1 84 ? 42.793 29.055 1.957 1.00 6.80 85 ASP A CA 1
ATOM 1295 C C . ASP A 1 84 ? 42.244 28.076 2.956 1.00 6.83 85 ASP A C 1
ATOM 1296 O O . ASP A 1 84 ? 42.452 26.876 2.815 1.00 9.63 85 ASP A O 1
ATOM 1305 N N . VAL A 1 85 ? 41.550 28.565 3.979 1.00 6.68 86 VAL A N 1
ATOM 1306 C CA . VAL A 1 85 ? 41.058 27.668 5.033 1.00 7.02 86 VAL A CA 1
ATOM 1307 C C . VAL A 1 85 ? 39.613 27.245 4.785 1.00 7.39 86 VAL A C 1
ATOM 1308 O O . VAL A 1 85 ? 39.011 26.525 5.623 1.00 8.82 86 VAL A O 1
ATOM 1321 N N . GLY A 1 86 ? 39.041 27.615 3.623 1.00 8.02 87 GLY A N 1
ATOM 1322 C CA . GLY A 1 86 ? 37.751 27.161 3.181 1.00 8.66 87 GLY A CA 1
ATOM 1323 C C . GLY A 1 86 ? 36.565 28.037 3.420 1.00 7.08 87 GLY A C 1
ATOM 1324 O O . GLY A 1 86 ? 35.437 27.558 3.221 1.00 9.26 87 GLY A O 1
ATOM 1328 N N . ALA A 1 87 ? 36.772 29.262 3.888 1.00 8.07 88 ALA A N 1
ATOM 1329 C CA . ALA A 1 87 ? 35.673 30.215 4.059 1.00 8.45 88 ALA A CA 1
ATOM 1330 C C . ALA A 1 87 ? 35.352 30.831 2.701 1.00 6.95 88 ALA A C 1
ATOM 1331 O O . ALA A 1 87 ? 36.186 30.841 1.783 1.00 9.66 88 ALA A O 1
ATOM 1338 N N . LYS A 1 88 ? 34.124 31.330 2.582 1.00 6.67 89 LYS A N 1
ATOM 1339 C CA . LYS A 1 88 ? 33.524 31.761 1.334 1.00 8.54 89 LYS A CA 1
ATOM 1340 C C . LYS A 1 88 ? 33.051 33.211 1.276 1.00 7.25 89 LYS A C 1
ATOM 1341 O O . LYS A 1 88 ? 32.737 33.700 0.200 1.00 7.55 89 LYS A O 1
ATOM 1360 N N . TYR A 1 89 ? 32.985 33.872 2.444 1.00 6.51 90 TYR A N 1
ATOM 1361 C CA . TYR A 1 89 ? 32.494 35.235 2.536 1.00 5.06 90 TYR A CA 1
ATOM 1362 C C . TYR A 1 89 ? 33.377 36.038 3.489 1.00 4.46 90 TYR A C 1
ATOM 1363 O O . TYR A 1 89 ? 34.086 35.498 4.332 1.00 5.48 90 TYR A O 1
ATOM 1381 N N . VAL A 1 90 ? 33.238 37.370 3.366 1.00 5.11 91 VAL A N 1
ATOM 1382 C CA . VAL A 1 90 ? 33.732 38.318 4.382 1.00 4.70 91 VAL A CA 1
ATOM 1383 C C . VAL A 1 90 ? 32.678 39.397 4.587 1.00 4.62 91 VAL A C 1
ATOM 1384 O O . VAL A 1 90 ? 32.104 39.930 3.613 1.00 5.63 91 VAL A O 1
ATOM 1397 N N . ILE A 1 91 ? 32.433 39.772 5.843 1.00 4.44 92 ILE A N 1
ATOM 1398 C CA . ILE A 1 91 ? 31.647 40.946 6.216 1.00 4.32 92 ILE A CA 1
ATOM 1399 C C . ILE A 1 91 ? 32.491 42.182 6.061 1.00 4.99 92 ILE A C 1
ATOM 1400 O O . ILE A 1 91 ? 33.578 42.253 6.637 1.00 5.64 92 ILE A O 1
ATOM 1416 N N . LEU A 1 92 ? 32.015 43.176 5.322 1.00 4.51 93 LEU A N 1
ATOM 1417 C CA . LEU A 1 92 ? 32.707 44.444 5.118 1.00 4.49 93 LEU A CA 1
ATOM 1418 C C . LEU A 1 92 ? 31.756 45.593 5.406 1.00 4.61 93 LEU A C 1
ATOM 1419 O O . LEU A 1 92 ? 30.596 45.577 5.017 1.00 5.23 93 LEU A O 1
ATOM 1435 N N . GLY A 1 93 ? 32.284 46.621 6.091 1.00 4.35 94 GLY A N 1
ATOM 1436 C CA . GLY A 1 93 ? 31.501 47.769 6.411 1.00 5.21 94 GLY A CA 1
ATOM 1437 C C . GLY A 1 93 ? 30.581 47.683 7.585 1.00 4.62 94 GLY A C 1
ATOM 1438 O O . GLY A 1 93 ? 29.672 48.537 7.728 1.00 5.69 94 GLY A O 1
ATOM 1442 N N . HIS A 1 94 ? 30.770 46.709 8.448 1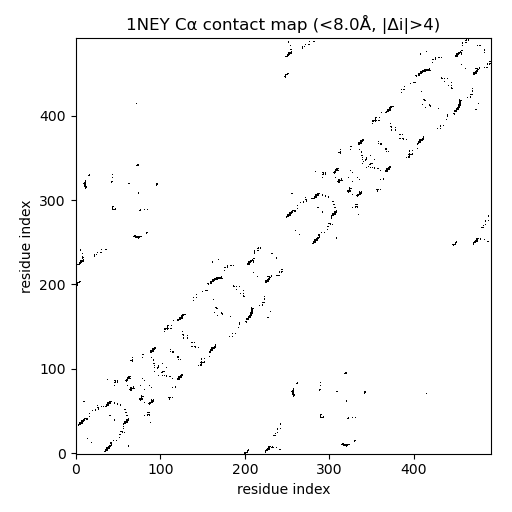.00 4.81 95 HIS A N 1
ATOM 1443 C CA . HIS A 1 94 ? 29.934 46.626 9.635 1.00 5.16 95 HIS A CA 1
ATOM 1444 C C . HIS A 1 94 ? 30.025 47.938 10.407 1.00 5.03 95 HIS A C 1
ATOM 1445 O O . HIS A 1 94 ? 31.105 48.550 10.436 1.00 6.06 95 HIS A O 1
ATOM 1459 N N . SER A 1 95 ? 28.920 48.351 11.001 1.00 5.39 96 SER A N 1
ATOM 1460 C CA . SER A 1 95 ? 28.887 49.570 11.792 1.00 6.72 96 SER A CA 1
ATOM 1461 C C . SER A 1 95 ? 29.972 49.682 12.840 1.00 5.67 96 SER A C 1
ATOM 1462 O O . SER A 1 95 ? 30.532 50.745 13.095 1.00 7.70 96 SER A O 1
ATOM 1470 N N . GLU A 1 96 ? 30.322 48.586 13.477 1.00 6.52 97 GLU A N 1
ATOM 1471 C CA . GLU A 1 96 ? 31.359 48.601 14.484 1.00 6.55 97 GLU A CA 1
ATOM 1472 C C . GLU A 1 96 ? 32.713 48.940 13.912 1.00 7.87 97 GLU A C 1
ATOM 1473 O O . GLU A 1 96 ? 33.533 49.541 14.620 1.00 12.32 97 GLU A O 1
ATOM 1485 N N . ARG A 1 97 ? 32.969 48.620 12.639 1.00 6.03 98 ARG A N 1
ATOM 1486 C CA . ARG A 1 97 ? 34.191 49.040 11.971 1.00 7.10 98 ARG A CA 1
ATOM 1487 C C . ARG A 1 97 ? 34.133 50.484 11.437 1.00 6.80 98 ARG A C 1
ATOM 1488 O O . ARG A 1 97 ? 35.124 51.204 11.546 1.00 7.12 98 ARG A O 1
ATOM 1509 N N . ARG A 1 98 ? 32.981 50.872 10.868 1.00 7.25 99 ARG A N 1
ATOM 1510 C CA . ARG A 1 98 ? 32.835 52.224 10.342 1.00 7.96 99 ARG A CA 1
ATOM 1511 C C . ARG A 1 98 ? 32.929 53.233 11.483 1.00 9.94 99 ARG A C 1
ATOM 1512 O O . ARG A 1 98 ? 33.493 54.324 11.303 1.00 13.11 99 ARG A O 1
ATOM 1533 N N . SER A 1 99 ? 32.416 52.912 12.657 1.00 11.61 100 SER A N 1
ATOM 1534 C CA . SER A 1 99 ? 32.326 53.825 13.787 1.00 15.75 100 SER A CA 1
ATOM 1535 C C . SER A 1 99 ? 33.601 53.795 14.596 1.00 16.70 100 SER A C 1
ATOM 1536 O O . SER A 1 99 ? 34.437 54.673 14.402 1.00 17.44 100 SER A O 1
ATOM 1546 N N . TYR A 1 100 ? 33.725 52.755 15.425 1.00 13.99 101 TYR A N 1
ATOM 1547 C CA . TYR A 1 100 ? 34.833 52.674 16.351 1.00 16.45 101 TYR A CA 1
ATOM 1548 C C . TYR A 1 100 ? 36.184 52.638 15.633 1.00 14.27 101 TYR A C 1
ATOM 1549 O O . TYR A 1 100 ? 37.117 53.280 16.136 1.00 17.86 101 TYR A O 1
ATOM 1567 N N . PHE A 1 101 ? 36.311 51.923 14.518 1.00 9.62 102 PHE A N 1
ATOM 1568 C CA . PHE A 1 101 ? 37.605 51.819 13.824 1.00 8.88 102 PHE A CA 1
ATOM 1569 C C . PHE A 1 101 ? 37.736 52.771 12.647 1.00 9.00 102 PHE A C 1
ATOM 1570 O O . PHE A 1 101 ? 38.698 52.678 11.892 1.00 9.78 102 PHE A O 1
ATOM 1587 N N . HIS A 1 102 ? 36.790 53.717 12.489 1.00 9.37 103 HIS A N 1
ATOM 1588 C CA . HIS A 1 102 ? 36.914 54.846 11.568 1.00 10.89 103 HIS A CA 1
ATOM 1589 C C . HIS A 1 102 ? 37.181 54.378 10.128 1.00 10.93 103 HIS A C 1
ATOM 1590 O O . HIS A 1 102 ? 37.877 55.025 9.348 1.00 12.71 103 HIS A O 1
ATOM 1604 N N . GLU A 1 103 ? 36.532 53.274 9.704 1.00 8.70 104 GLU A N 1
ATOM 1605 C CA . GLU A 1 103 ? 36.623 52.823 8.331 1.00 7.86 104 GLU A CA 1
ATOM 1606 C C . GLU A 1 103 ? 35.674 53.634 7.447 1.00 7.29 104 GLU A C 1
ATOM 1607 O O . GLU A 1 103 ? 34.457 53.546 7.586 1.00 9.84 104 GLU A O 1
ATOM 1619 N N . ASP A 1 104 ? 36.215 54.438 6.534 1.00 7.60 105 ASP A N 1
ATOM 1620 C CA . ASP A 1 104 ? 35.382 55.333 5.719 1.00 8.37 105 ASP A CA 1
ATOM 1621 C C . ASP A 1 104 ? 34.781 54.602 4.520 1.00 6.88 105 ASP A C 1
ATOM 1622 O O . ASP A 1 104 ? 35.061 53.439 4.177 1.00 6.68 105 ASP A O 1
ATOM 1631 N N . ASP A 1 105 ? 33.873 55.315 3.860 1.00 7.58 106 ASP A N 1
ATOM 1632 C CA . ASP A 1 105 ? 33.109 54.697 2.767 1.00 7.13 106 ASP A CA 1
ATOM 1633 C C . ASP A 1 105 ? 34.010 54.189 1.631 1.00 7.19 106 ASP A C 1
ATOM 1634 O O . ASP A 1 105 ? 33.735 53.095 1.091 1.00 7.52 106 ASP A O 1
ATOM 1643 N N . LYS A 1 106 ? 35.065 54.919 1.256 1.00 7.55 107 LYS A N 1
ATOM 1644 C CA . LYS A 1 106 ? 35.998 54.495 0.223 1.00 8.88 107 LYS A CA 1
ATOM 1645 C C . LYS A 1 106 ? 36.820 53.289 0.680 1.00 7.72 107 LYS A C 1
ATOM 1646 O O . LYS A 1 106 ? 37.060 52.424 -0.166 1.00 7.87 107 LYS A O 1
ATOM 1665 N N . PHE A 1 107 ? 37.211 53.232 1.961 1.00 7.19 108 PHE A N 1
ATOM 1666 C CA . PHE A 1 107 ? 37.929 52.072 2.473 1.00 6.95 108 PHE A CA 1
ATOM 1667 C C . PHE A 1 107 ? 37.104 50.805 2.286 1.00 7.12 108 PHE A C 1
ATOM 1668 O O . PHE A 1 107 ? 37.602 49.796 1.845 1.00 7.23 108 PHE A O 1
ATOM 1685 N N . ILE A 1 108 ? 35.808 50.896 2.611 1.00 6.41 109 ILE A N 1
ATOM 1686 C CA . ILE A 1 108 ? 34.905 49.780 2.437 1.00 6.65 109 ILE A CA 1
ATOM 1687 C C . ILE A 1 108 ? 34.765 49.419 0.959 1.00 5.07 109 ILE A C 1
ATOM 1688 O O . ILE A 1 108 ? 34.790 48.233 0.613 1.00 6.25 109 ILE A O 1
ATOM 1704 N N . ALA A 1 109 ? 34.632 50.396 0.097 1.00 6.46 110 ALA A N 1
ATOM 1705 C CA . ALA A 1 109 ? 34.539 50.165 -1.360 1.00 6.53 110 ALA A CA 1
ATOM 1706 C C . ALA A 1 109 ? 35.758 49.439 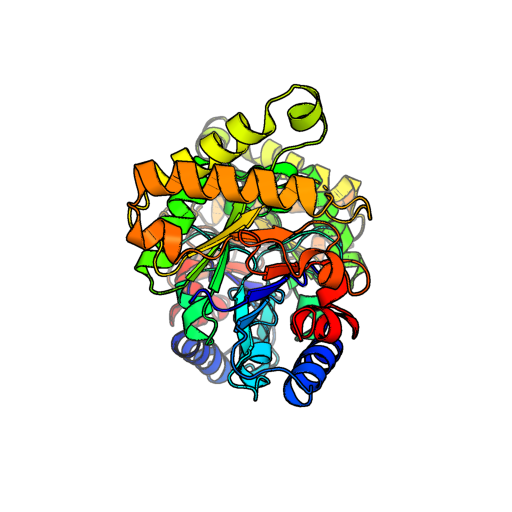-1.881 1.00 6.23 110 ALA A C 1
ATOM 1707 O O . ALA A 1 109 ? 35.656 48.495 -2.660 1.00 7.26 110 ALA A O 1
ATOM 1714 N N . ASP A 1 110 ? 36.938 49.857 -1.478 1.00 7.29 111 ASP A N 1
ATOM 1715 C CA . ASP A 1 110 ? 38.190 49.313 -1.955 1.00 7.89 111 ASP A CA 1
ATOM 1716 C C . ASP A 1 110 ? 38.320 47.858 -1.450 1.00 6.49 111 ASP A C 1
ATOM 1717 O O . ASP A 1 110 ? 38.740 46.974 -2.190 1.00 7.12 111 ASP A O 1
ATOM 1726 N N . LYS A 1 111 ? 37.958 47.633 -0.196 1.00 6.22 112 LYS A N 1
ATOM 1727 C CA . LYS A 1 111 ? 37.964 46.264 0.346 1.00 5.81 112 LYS A CA 1
ATOM 1728 C C . LYS A 1 111 ? 37.003 45.364 -0.410 1.00 5.75 112 LYS A C 1
ATOM 1729 O O . LYS A 1 111 ? 37.291 44.164 -0.648 1.00 5.85 112 LYS A O 1
ATOM 1748 N N . THR A 1 112 ? 35.820 45.844 -0.790 1.00 5.24 113 THR A N 1
ATOM 1749 C CA . THR A 1 112 ? 34.795 45.042 -1.479 1.00 5.48 113 THR A CA 1
ATOM 1750 C C . THR A 1 112 ? 35.234 44.636 -2.857 1.00 4.94 113 THR A C 1
ATOM 1751 O O . THR A 1 112 ? 35.181 43.443 -3.217 1.00 5.45 113 THR A O 1
ATOM 1762 N N . LYS A 1 113 ? 35.765 45.610 -3.614 1.00 5.84 114 LYS A N 1
ATOM 1763 C CA . LYS A 1 113 ? 36.326 45.311 -4.910 1.00 6.48 114 LYS A CA 1
ATOM 1764 C C . LYS A 1 113 ? 37.421 44.275 -4.820 1.00 6.46 114 LYS A C 1
ATOM 1765 O O . LYS A 1 113 ? 37.5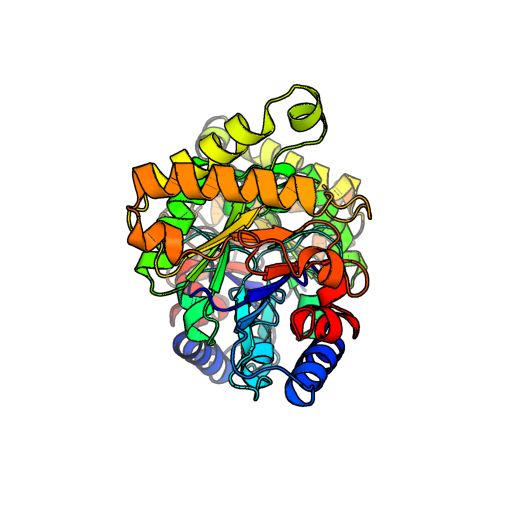14 43.304 -5.586 1.00 7.13 114 LYS A O 1
ATOM 1784 N N . PHE A 1 114 ? 38.332 44.442 -3.849 1.00 6.25 115 PHE A N 1
ATOM 1785 C CA . PHE A 1 114 ? 39.449 43.500 -3.693 1.00 6.93 115 PHE A CA 1
ATOM 1786 C C . PHE A 1 114 ? 38.967 42.095 -3.355 1.00 6.12 115 PHE A C 1
ATOM 1787 O O . PHE A 1 114 ? 39.382 41.108 -3.974 1.00 7.16 115 PHE A O 1
ATOM 1804 N N . ALA A 1 115 ? 38.069 41.970 -2.369 1.00 5.99 116 ALA A N 1
ATOM 1805 C CA . ALA A 1 115 ? 37.579 40.655 -1.988 1.00 5.94 116 ALA A CA 1
ATOM 1806 C C . ALA A 1 115 ? 36.929 39.924 -3.153 1.00 5.81 116 ALA A C 1
ATOM 1807 O O . ALA A 1 115 ? 37.205 38.727 -3.402 1.00 7.05 116 ALA A O 1
ATOM 1814 N N . LEU A 1 116 ? 36.055 40.589 -3.888 1.00 5.99 117 LEU A N 1
ATOM 1815 C CA . LEU A 1 116 ? 35.354 39.978 -4.996 1.00 6.70 117 LEU A CA 1
ATOM 1816 C C . LEU A 1 116 ? 36.340 39.493 -6.064 1.00 8.25 117 LEU A C 1
ATOM 1817 O O . LEU A 1 116 ? 36.154 38.424 -6.670 1.00 9.78 117 LEU A O 1
ATOM 1833 N N . GLY A 1 117 ? 37.389 40.261 -6.312 1.00 8.93 118 GLY A N 1
ATOM 1834 C CA . GLY A 1 117 ? 38.380 39.888 -7.332 1.00 10.35 118 GLY A CA 1
ATOM 1835 C C . GLY A 1 117 ? 39.219 38.693 -6.953 1.00 9.51 118 GLY A C 1
ATOM 1836 O O . GLY A 1 117 ? 39.882 38.108 -7.795 1.00 12.48 118 GLY A O 1
ATOM 1840 N N . GLN A 1 118 ? 39.250 38.352 -5.651 1.00 8.66 119 GLN A N 1
ATOM 1841 C CA . GLN A 1 118 ? 39.944 37.188 -5.104 1.00 9.16 119 GLN A CA 1
ATOM 1842 C C . GLN A 1 118 ? 39.021 35.989 -5.016 1.00 9.13 119 GLN A C 1
ATOM 1843 O O . GLN A 1 118 ? 39.431 34.935 -4.538 1.00 11.49 119 GLN A O 1
ATOM 1857 N N . GLY A 1 119 ? 37.783 36.110 -5.479 1.00 9.24 120 GLY A N 1
ATOM 1858 C CA . GLY A 1 119 ? 36.847 35.008 -5.444 1.00 10.62 120 GLY A CA 1
ATOM 1859 C C . GLY A 1 119 ? 36.181 34.759 -4.120 1.00 10.77 120 GLY A C 1
ATOM 1860 O O . GLY A 1 119 ? 35.730 33.641 -3.842 1.00 13.69 120 GLY A O 1
ATOM 1864 N N . VAL A 1 120 ? 36.043 35.746 -3.266 1.00 8.73 121 VAL A N 1
ATOM 1865 C CA . VAL A 1 120 ? 35.408 35.666 -1.933 1.00 8.25 121 VAL A CA 1
ATOM 1866 C C . VAL A 1 120 ? 34.185 36.556 -1.995 1.00 7.97 121 VAL A C 1
ATOM 1867 O O . VAL A 1 120 ? 34.287 37.723 -2.451 1.00 9.48 121 VAL A O 1
ATOM 1880 N N . GLY A 1 121 ? 33.020 36.055 -1.551 1.00 7.50 122 GLY A N 1
ATOM 1881 C CA . GLY A 1 121 ? 31.779 36.825 -1.504 1.00 7.10 122 GLY A CA 1
ATOM 1882 C C . GLY A 1 121 ? 31.844 37.839 -0.372 1.00 5.35 122 GLY A C 1
ATOM 1883 O O . GLY A 1 121 ? 32.613 37.754 0.580 1.00 6.29 122 GLY A O 1
ATOM 1887 N N . VAL A 1 122 ? 30.992 38.894 -0.520 1.00 5.78 123 VAL A N 1
ATOM 1888 C CA . VAL A 1 122 ? 30.964 39.987 0.449 1.00 4.59 123 VAL A CA 1
ATOM 1889 C C . VAL A 1 122 ? 29.561 40.169 1.013 1.00 4.94 123 VAL A C 1
ATOM 1890 O O . VAL A 1 122 ? 28.593 40.295 0.237 1.00 5.82 123 VAL A O 1
ATOM 1903 N N . ILE A 1 123 ? 29.451 40.228 2.341 1.00 5.07 124 ILE A N 1
ATOM 1904 C CA . ILE A 1 123 ? 28.284 40.696 3.099 1.00 4.11 124 ILE A CA 1
ATOM 1905 C C . ILE A 1 123 ? 28.553 42.174 3.410 1.00 4.03 124 ILE A C 1
ATOM 1906 O O . ILE A 1 123 ? 29.365 42.493 4.280 1.00 5.09 124 ILE A O 1
ATOM 1922 N N . LEU A 1 124 ? 27.952 43.042 2.599 1.00 4.56 125 LEU A N 1
ATOM 1923 C CA . LEU A 1 124 ? 28.209 44.462 2.615 1.00 4.60 125 LEU A CA 1
ATOM 1924 C C . LEU A 1 124 ? 27.198 45.156 3.515 1.00 4.23 125 LEU A C 1
ATOM 1925 O O . LEU A 1 124 ? 25.989 45.162 3.218 1.00 5.20 125 LEU A O 1
ATOM 1941 N N . CYS A 1 125 ? 27.646 45.786 4.580 1.00 5.23 126 CYS A N 1
ATOM 1942 C CA . CYS A 1 125 ? 26.772 46.402 5.560 1.00 5.01 126 CYS A CA 1
ATOM 1943 C C . CYS A 1 125 ? 26.658 47.922 5.357 1.00 4.31 126 CYS A C 1
ATOM 1944 O O . CYS A 1 125 ? 27.649 48.608 5.102 1.00 5.11 126 CYS A O 1
ATOM 1951 N N . ILE A 1 126 ? 25.407 48.380 5.507 1.00 4.22 127 ILE A N 1
ATOM 1952 C CA . ILE A 1 126 ? 25.042 49.803 5.380 1.00 5.04 127 ILE A CA 1
ATOM 1953 C C . ILE A 1 126 ? 24.038 50.128 6.483 1.00 4.91 127 ILE A C 1
ATOM 1954 O O . ILE A 1 126 ? 23.365 49.214 7.005 1.00 5.69 127 ILE A O 1
ATOM 1970 N N . GLY A 1 127 ? 23.877 51.399 6.872 1.00 5.08 128 GLY A N 1
ATOM 1971 C CA . GLY A 1 127 ? 22.833 51.757 7.844 1.00 6.11 128 GLY A CA 1
ATOM 1972 C C . GLY A 1 127 ? 23.060 53.156 8.473 1.00 6.06 128 GLY A C 1
ATOM 1973 O O . GLY A 1 127 ? 24.178 53.617 8.549 1.00 6.81 128 GLY A O 1
ATOM 1977 N N . GLU A 1 128 ? 21.961 53.745 8.932 1.00 6.03 129 GLU A N 1
ATOM 1978 C CA . GLU A 1 128 ? 21.953 55.074 9.503 1.00 6.47 129 GLU A CA 1
ATOM 1979 C C . GLU A 1 128 ? 21.913 55.071 11.019 1.00 5.89 129 GLU A C 1
ATOM 1980 O O . GLU A 1 128 ? 21.436 54.117 11.645 1.00 6.37 129 GLU A O 1
ATOM 1992 N N . THR A 1 129 ? 22.382 56.168 11.595 1.00 7.00 130 THR A N 1
ATOM 1993 C CA . THR A 1 129 ? 22.330 56.359 13.037 1.00 7.07 130 THR A CA 1
ATOM 1994 C C . THR A 1 129 ? 20.958 56.883 13.504 1.00 6.99 130 THR A C 1
ATOM 1995 O O . THR A 1 129 ? 20.108 57.265 12.681 1.00 7.03 130 THR A O 1
ATOM 2006 N N . LEU A 1 130 ? 20.724 56.871 14.814 1.00 7.48 131 LEU A N 1
ATOM 2007 C CA . LEU A 1 130 ? 19.444 57.361 15.355 1.00 7.91 131 LEU A CA 1
ATOM 2008 C C . LEU A 1 130 ? 19.196 58.816 14.975 1.00 8.23 131 LEU A C 1
ATOM 2009 O O . LEU A 1 130 ? 18.081 59.186 14.596 1.00 8.88 131 LEU A O 1
ATOM 2025 N N . GLU A 1 131 ? 20.228 59.636 15.123 1.00 7.78 132 GLU A N 1
ATOM 2026 C CA . GLU A 1 131 ? 20.127 61.053 14.785 1.00 7.77 132 GLU A CA 1
ATOM 2027 C C . GLU A 1 131 ? 19.782 61.236 13.312 1.00 8.30 132 GLU A C 1
ATOM 2028 O O . GLU A 1 131 ? 18.944 62.056 12.965 1.00 11.29 132 GLU A O 1
ATOM 2040 N N . GLU A 1 132 ? 20.338 60.488 12.399 1.00 7.95 133 GLU A N 1
ATOM 2041 C CA . GLU A 1 132 ? 20.228 60.499 10.988 1.00 8.63 133 GLU A CA 1
ATOM 2042 C C . GLU A 1 132 ? 18.780 60.114 10.656 1.00 8.65 133 GLU A C 1
ATOM 2043 O O . GLU A 1 132 ? 18.127 60.787 9.853 1.00 9.06 133 GLU A O 1
ATOM 2055 N N . LYS A 1 133 ? 18.296 59.047 11.312 1.00 8.22 134 LYS A N 1
ATOM 2056 C CA . LYS A 1 133 ? 16.915 58.629 11.063 1.00 8.44 134 LYS A CA 1
ATOM 2057 C C . LYS A 1 133 ? 15.945 59.762 11.454 1.00 10.98 134 LYS A C 1
ATOM 2058 O O . LYS A 1 133 ? 15.031 60.084 10.697 1.00 10.20 134 LYS A O 1
ATOM 2077 N N . LYS A 1 134 ? 16.115 60.336 12.659 1.00 10.06 135 LYS A N 1
ATOM 2078 C CA . LYS A 1 134 ? 15.168 61.339 13.149 1.00 11.04 135 LYS A CA 1
ATOM 2079 C C . LYS A 1 134 ? 15.173 62.583 12.264 1.00 12.86 135 LYS A C 1
ATOM 2080 O O . LYS A 1 134 ? 14.141 63.274 12.083 1.00 14.68 135 LYS A O 1
ATOM 2099 N N . ALA A 1 135 ? 16.321 62.918 11.669 1.00 11.06 136 ALA A N 1
ATOM 2100 C CA . ALA A 1 135 ? 16.457 64.057 10.776 1.00 13.22 136 ALA A CA 1
ATOM 2101 C C . ALA A 1 135 ? 16.024 63.800 9.336 1.00 12.38 136 ALA A C 1
ATOM 2102 O O . ALA A 1 135 ? 16.166 64.659 8.452 1.00 15.11 136 ALA A O 1
ATOM 2109 N N . GLY A 1 136 ? 15.491 62.634 9.042 1.00 12.09 137 GLY A N 1
ATOM 2110 C CA . GLY A 1 136 ? 15.019 62.304 7.731 1.00 11.96 137 GLY A CA 1
ATOM 2111 C C . GLY A 1 136 ? 16.050 61.855 6.700 1.00 10.57 137 GLY A C 1
ATOM 2112 O O . GLY A 1 136 ? 15.748 61.896 5.480 1.00 13.30 137 GLY A O 1
ATOM 2116 N N . LYS A 1 137 ? 17.226 61.431 7.124 1.00 9.75 138 LYS A N 1
ATOM 2117 C CA . LYS A 1 137 ? 18.359 61.196 6.241 1.00 9.25 138 LYS A CA 1
ATOM 2118 C C . LYS A 1 137 ? 18.594 59.719 5.910 1.00 8.74 138 LYS A C 1
ATOM 2119 O O . LYS A 1 137 ? 19.612 59.412 5.268 1.00 9.00 138 LYS A O 1
ATOM 2138 N N . THR A 1 138 ? 17.729 58.801 6.321 1.00 8.76 139 THR A N 1
ATOM 2139 C CA . THR A 1 138 ? 17.992 57.377 6.131 1.00 7.73 139 THR A CA 1
ATOM 2140 C C . THR A 1 138 ? 18.415 56.989 4.725 1.00 7.47 139 THR A C 1
ATOM 2141 O O . THR A 1 138 ? 19.489 56.389 4.543 1.00 7.93 139 THR A O 1
ATOM 2152 N N . LEU A 1 139 ? 17.565 57.353 3.746 1.00 8.47 140 LEU A N 1
ATOM 2153 C CA . LEU A 1 139 ? 17.919 56.915 2.383 1.00 8.99 140 LEU A CA 1
ATOM 2154 C C . LEU A 1 139 ? 19.140 57.646 1.837 1.00 9.16 140 LEU A C 1
ATOM 2155 O O . LEU A 1 139 ? 19.947 57.070 1.144 1.00 10.28 140 LEU A O 1
ATOM 2171 N N . ASP A 1 140 ? 19.312 58.937 2.174 1.00 9.45 141 ASP A N 1
ATOM 2172 C CA . ASP A 1 140 ? 20.528 59.641 1.731 1.00 9.61 141 ASP A CA 1
ATOM 2173 C C . ASP A 1 140 ? 21.774 58.964 2.280 1.00 8.93 141 ASP A C 1
ATOM 2174 O O . ASP A 1 140 ? 22.773 58.819 1.551 1.00 8.80 141 ASP A O 1
ATOM 2183 N N . VAL A 1 141 ? 21.736 58.525 3.528 1.00 7.65 142 VAL A N 1
ATOM 2184 C CA . VAL A 1 141 ? 22.911 57.855 4.120 1.00 8.17 142 VAL A CA 1
ATOM 2185 C C . VAL A 1 141 ? 23.221 56.532 3.429 1.00 7.28 142 VAL A C 1
ATOM 2186 O O . VAL A 1 141 ? 24.370 56.291 3.018 1.00 7.54 142 VAL A O 1
ATOM 2199 N N . VAL A 1 142 ? 22.223 55.634 3.291 1.00 7.57 143 VAL A N 1
ATOM 2200 C CA . VAL A 1 142 ? 22.524 54.341 2.714 1.00 7.64 143 VAL A CA 1
ATOM 2201 C C . VAL A 1 142 ? 22.885 54.438 1.239 1.00 7.91 143 VAL A C 1
ATOM 2202 O O . VAL A 1 142 ? 23.759 53.684 0.779 1.00 8.39 143 VAL A O 1
ATOM 2215 N N . GLU A 1 143 ? 22.269 55.393 0.509 1.00 8.68 144 GLU A N 1
ATOM 2216 C CA . GLU A 1 143 ? 22.639 55.623 -0.896 1.00 8.22 144 GLU A CA 1
ATOM 2217 C C . GLU A 1 143 ? 24.056 56.173 -0.976 1.00 8.38 144 GLU A C 1
ATOM 2218 O O . GLU A 1 143 ? 24.812 55.804 -1.894 1.00 8.61 144 GLU A O 1
ATOM 2230 N N . ARG A 1 144 ? 24.496 57.003 -0.052 1.00 8.09 145 ARG A N 1
ATOM 2231 C CA . ARG A 1 144 ? 25.902 57.483 -0.056 1.00 9.20 145 ARG A CA 1
ATOM 2232 C C . ARG A 1 144 ? 26.848 56.322 0.135 1.00 7.62 145 ARG A C 1
ATOM 2233 O O . ARG A 1 144 ? 27.852 56.174 -0.549 1.00 7.19 145 ARG A O 1
ATOM 2266 N N . GLN A 1 145 ? 26.553 55.468 1.122 1.00 7.35 146 GLN A N 1
ATOM 2267 C CA . GLN A 1 145 ? 27.396 54.317 1.432 1.00 6.69 146 GLN A CA 1
ATOM 2268 C C . GLN A 1 145 ? 27.472 53.380 0.240 1.00 6.36 146 GLN A C 1
ATOM 2269 O O . GLN A 1 145 ? 28.545 52.882 -0.094 1.00 7.40 146 GLN A O 1
ATOM 2283 N N . LEU A 1 146 ? 26.337 53.124 -0.408 1.00 5.88 147 LEU A N 1
ATOM 2284 C CA . LEU A 1 146 ? 26.286 52.239 -1.591 1.00 6.79 147 LEU A CA 1
ATOM 2285 C C . LEU A 1 146 ? 26.988 52.905 -2.763 1.00 6.54 147 LEU A C 1
ATOM 2286 O O . LEU A 1 146 ? 27.717 52.228 -3.488 1.00 6.85 147 LEU A O 1
ATOM 2302 N N . ASN A 1 147 ? 26.776 54.197 -3.015 1.00 7.74 148 ASN A N 1
ATOM 2303 C CA . ASN A 1 147 ? 27.460 54.844 -4.098 1.00 7.36 148 ASN A CA 1
ATOM 2304 C C . ASN A 1 147 ? 28.954 54.766 -4.062 1.00 7.40 148 ASN A C 1
ATOM 2305 O O . ASN A 1 147 ? 29.595 54.612 -5.104 1.00 7.79 148 ASN A O 1
ATOM 2316 N N . ALA A 1 148 ? 29.535 54.834 -2.870 1.00 7.44 149 ALA A N 1
ATOM 2317 C CA . ALA A 1 148 ? 30.965 54.676 -2.769 1.00 6.94 149 ALA A CA 1
ATOM 2318 C C . ALA A 1 148 ? 31.410 53.325 -3.314 1.00 7.72 149 ALA A C 1
ATOM 2319 O O . ALA A 1 148 ? 32.417 53.198 -4.045 1.00 7.62 149 ALA A O 1
ATOM 2326 N N . VAL A 1 149 ? 30.683 52.269 -2.919 1.00 6.46 150 VAL A N 1
ATOM 2327 C CA . VAL A 1 149 ? 30.981 50.924 -3.404 1.00 6.43 150 VAL A CA 1
ATOM 2328 C C . VAL A 1 149 ? 30.797 50.805 -4.917 1.00 6.85 150 VAL A C 1
ATOM 2329 O O . VAL A 1 149 ? 31.619 50.224 -5.654 1.00 8.11 150 VAL A O 1
ATOM 2342 N N . LEU A 1 150 ? 29.677 51.341 -5.398 1.00 6.88 151 LEU A N 1
ATOM 2343 C CA . LEU A 1 150 ? 29.344 51.280 -6.816 1.00 7.61 151 LEU A CA 1
ATOM 2344 C C . LEU A 1 150 ? 30.351 52.002 -7.703 1.00 8.66 151 LEU A C 1
ATOM 2345 O O . LEU A 1 150 ? 30.475 51.636 -8.867 1.00 9.58 151 LEU A O 1
ATOM 2361 N N . GLU A 1 151 ? 31.076 52.970 -7.188 1.00 8.61 152 GLU A N 1
ATOM 2362 C CA . GLU A 1 151 ? 32.132 53.591 -7.988 1.00 11.76 152 GLU A CA 1
ATOM 2363 C C . GLU A 1 151 ? 33.206 52.566 -8.340 1.00 13.29 152 GLU A C 1
ATOM 2364 O O . GLU A 1 151 ? 33.868 52.667 -9.380 1.00 16.63 152 GLU A O 1
ATOM 2376 N N . GLU A 1 152 ? 33.430 51.574 -7.478 1.00 10.20 153 GLU A N 1
ATOM 2377 C CA . GLU A 1 152 ? 34.491 50.603 -7.636 1.00 10.48 153 GLU A CA 1
ATOM 2378 C C . GLU A 1 152 ? 34.005 49.233 -8.107 1.00 10.37 153 GLU A C 1
ATOM 2379 O O . GLU A 1 152 ? 34.821 48.538 -8.694 1.00 12.81 153 GLU A O 1
ATOM 2391 N N . VAL A 1 153 ? 32.744 48.890 -7.843 1.00 8.70 154 VAL A N 1
ATOM 2392 C CA . VAL A 1 153 ? 32.192 47.558 -8.029 1.00 8.23 154 VAL A CA 1
ATOM 2393 C C . VAL A 1 153 ? 30.998 47.619 -8.955 1.00 8.00 154 VAL A C 1
ATOM 2394 O O . VAL A 1 153 ? 29.996 48.260 -8.608 1.00 9.00 154 VAL A O 1
ATOM 2407 N N . LYS A 1 154 ? 31.072 46.952 -10.096 1.00 8.59 155 LYS A N 1
ATOM 2408 C CA . LYS A 1 154 ? 30.050 47.019 -11.131 1.00 10.12 155 LYS A CA 1
ATOM 2409 C C . LYS A 1 154 ? 29.151 45.778 -11.225 1.00 9.83 155 LYS A C 1
ATOM 2410 O O . LYS A 1 154 ? 28.170 45.831 -11.973 1.00 11.42 155 LYS A O 1
ATOM 2429 N N . ASP A 1 155 ? 29.439 44.727 -10.471 1.00 9.27 156 ASP A N 1
ATOM 2430 C CA . ASP A 1 155 ? 28.734 43.460 -10.527 1.00 8.98 156 ASP A CA 1
ATOM 2431 C C . ASP A 1 155 ? 28.591 42.951 -9.093 1.00 7.91 156 ASP A C 1
ATOM 2432 O O . ASP A 1 155 ? 29.601 42.701 -8.411 1.00 8.66 156 ASP A O 1
ATOM 2441 N N . PHE A 1 156 ? 27.371 42.818 -8.646 1.00 8.31 157 PHE A N 1
ATOM 2442 C CA . PHE A 1 156 ? 27.001 42.378 -7.289 1.00 7.95 157 PHE A CA 1
ATOM 2443 C C . PHE A 1 156 ? 26.553 40.923 -7.243 1.00 8.20 157 PHE A C 1
ATOM 2444 O O . PHE A 1 156 ? 25.917 40.476 -6.258 1.00 8.05 157 PHE A O 1
ATOM 2461 N N . THR A 1 157 ? 26.893 40.104 -8.233 1.00 8.13 158 THR A N 1
ATOM 2462 C CA . THR A 1 157 ? 26.523 38.705 -8.225 1.00 9.38 158 THR A CA 1
ATOM 2463 C C . THR A 1 157 ? 26.968 37.962 -6.960 1.00 9.36 158 THR A C 1
ATOM 2464 O O . THR A 1 157 ? 26.229 37.085 -6.483 1.00 11.35 158 THR A O 1
ATOM 2475 N N . ASN A 1 158 ? 28.159 38.253 -6.442 1.00 7.05 159 ASN A N 1
ATOM 2476 C CA . ASN A 1 158 ? 28.697 37.587 -5.225 1.00 7.74 159 ASN A CA 1
ATOM 2477 C C . ASN A 1 158 ? 28.681 38.513 -4.019 1.00 6.68 159 ASN A C 1
ATOM 2478 O O . ASN A 1 158 ? 29.510 38.387 -3.111 1.00 7.80 159 ASN A O 1
ATOM 2489 N N . VAL A 1 159 ? 27.730 39.434 -3.972 1.00 6.70 160 VAL A N 1
ATOM 2490 C CA . VAL A 1 159 ? 27.462 40.360 -2.887 1.00 6.09 160 VAL A CA 1
ATOM 2491 C C . VAL A 1 159 ? 26.097 40.043 -2.293 1.00 6.40 160 VAL A C 1
ATOM 2492 O O . VAL A 1 159 ? 25.146 39.683 -3.012 1.00 6.57 160 VAL A O 1
ATOM 2505 N N . VAL A 1 160 ? 25.994 40.209 -0.979 1.00 5.35 161 VAL A N 1
ATOM 2506 C CA . VAL A 1 160 ? 24.715 40.265 -0.254 1.00 5.12 161 VAL A CA 1
ATOM 2507 C C . VAL A 1 160 ? 24.749 41.572 0.538 1.00 4.41 161 VAL A C 1
ATOM 2508 O O . VAL A 1 160 ? 25.776 41.847 1.183 1.00 6.68 161 VAL A O 1
ATOM 2521 N N . VAL A 1 161 ? 23.712 42.404 0.476 1.00 4.58 162 VAL A N 1
ATOM 2522 C CA . VAL A 1 161 ? 23.663 43.671 1.203 1.00 4.04 162 VAL A CA 1
ATOM 2523 C C . VAL A 1 161 ? 22.961 43.458 2.515 1.00 4.49 162 VAL A C 1
ATOM 2524 O O . VAL A 1 161 ? 21.873 42.842 2.515 1.00 6.72 162 VAL A O 1
ATOM 2537 N N . ALA A 1 162 ? 23.496 43.959 3.625 1.00 4.94 163 ALA A N 1
ATOM 2538 C CA . ALA A 1 162 ? 22.846 43.931 4.924 1.00 4.52 163 ALA A CA 1
ATOM 2539 C C . ALA A 1 162 ? 22.514 45.372 5.345 1.00 4.88 163 ALA A C 1
ATOM 2540 O O . ALA A 1 162 ? 23.444 46.136 5.600 1.00 5.95 163 ALA A O 1
ATOM 2547 N N . TYR A 1 163 ? 21.235 45.669 5.412 1.00 4.72 164 TYR A N 1
ATOM 2548 C CA . TYR A 1 163 ? 20.728 46.931 5.952 1.00 4.67 164 TYR A CA 1
ATOM 2549 C C . TYR A 1 163 ? 20.527 46.775 7.464 1.00 4.59 164 TYR A C 1
ATOM 2550 O O . TYR A 1 163 ? 19.677 45.999 7.917 1.00 5.68 164 TYR A O 1
ATOM 2568 N N . GLU A 1 164 ? 21.377 47.466 8.249 1.00 6.09 165 GLU A N 1
ATOM 2569 C CA . GLU A 1 164 ? 21.360 47.362 9.704 1.00 6.17 165 GLU A CA 1
ATOM 2570 C C . GLU A 1 164 ? 21.311 48.769 10.283 1.00 6.57 165 GLU A C 1
ATOM 2571 O O . GLU A 1 164 ? 22.308 49.460 10.373 1.00 8.38 165 GLU A O 1
ATOM 2583 N N . PRO A 1 165 ? 20.131 49.240 10.689 1.00 6.65 166 PRO A N 1
ATOM 2584 C CA . PRO A 1 165 ? 20.075 50.563 11.341 1.00 7.31 166 PRO A CA 1
ATOM 2585 C C . PRO A 1 165 ? 20.973 50.506 12.589 1.00 6.68 166 PRO A C 1
ATOM 2586 O O . PRO A 1 165 ? 20.884 49.577 13.414 1.00 6.29 166 PRO A O 1
ATOM 2597 N N . VAL A 1 166 ? 21.826 51.521 12.732 1.00 5.96 167 VAL A N 1
ATOM 2598 C CA . VAL A 1 166 ? 22.822 51.456 13.797 1.00 6.63 167 VAL A CA 1
ATOM 2599 C C . VAL A 1 166 ? 22.139 51.373 15.155 1.00 5.98 167 VAL A C 1
ATOM 2600 O O . VAL A 1 166 ? 22.618 50.690 16.060 1.00 7.34 167 VAL A O 1
ATOM 2637 N N . ALA A 1 168 ? 19.514 49.959 16.034 1.00 6.06 169 ALA A N 1
ATOM 2638 C CA . ALA A 1 168 ? 18.930 48.643 16.263 1.00 6.07 169 ALA A CA 1
ATOM 2639 C C . ALA A 1 168 ? 19.970 47.593 16.632 1.00 5.76 169 ALA A C 1
ATOM 2640 O O . ALA A 1 168 ? 19.577 46.463 16.979 1.00 6.70 169 ALA A O 1
ATOM 2647 N N . ILE A 1 169 ? 21.252 47.904 16.521 1.00 6.13 170 ILE A N 1
ATOM 2648 C CA . ILE A 1 169 ? 22.302 46.911 16.733 1.00 6.50 170 ILE A CA 1
ATOM 2649 C C . ILE A 1 169 ? 22.532 46.692 18.226 1.00 7.30 170 ILE A C 1
ATOM 2650 O O . ILE A 1 169 ? 22.970 47.604 18.924 1.00 9.21 170 ILE A O 1
ATOM 2666 N N . GLY A 1 170 ? 22.176 45.512 18.729 1.00 6.91 171 GLY A N 1
ATOM 2667 C CA . GLY A 1 170 ? 22.402 45.164 20.133 1.00 7.87 171 GLY A CA 1
ATOM 2668 C C . GLY A 1 170 ? 21.482 45.743 21.162 1.00 7.23 171 GLY A C 1
ATOM 2669 O O . GLY A 1 170 ? 21.636 45.433 22.342 1.00 7.97 171 GLY A O 1
ATOM 2673 N N . THR A 1 171 ? 20.492 46.554 20.735 1.00 7.03 172 THR A N 1
ATOM 2674 C CA . THR A 1 171 ? 19.725 47.340 21.694 1.00 7.39 172 THR A CA 1
ATOM 2675 C C . THR A 1 171 ? 18.391 46.721 22.057 1.00 7.63 172 THR A C 1
ATOM 2676 O O . THR A 1 171 ? 17.739 47.133 23.050 1.00 9.21 172 THR A O 1
ATOM 2687 N N . GLY A 1 172 ? 17.891 45.757 21.265 1.00 7.98 173 GLY A N 1
ATOM 2688 C CA . GLY A 1 172 ? 16.549 45.263 21.338 1.00 7.71 173 GLY A CA 1
ATOM 2689 C C . GLY A 1 172 ? 15.473 46.032 20.639 1.00 8.09 173 GLY A C 1
ATOM 2690 O O . GLY A 1 172 ? 14.318 45.684 20.565 1.00 11.52 173 GLY A O 1
ATOM 2694 N N . LEU A 1 173 ? 15.758 47.175 20.084 1.00 7.62 174 LEU A N 1
ATOM 2695 C CA . LEU A 1 173 ? 15.001 48.143 19.321 1.00 7.93 174 LEU A CA 1
ATOM 2696 C C . LEU A 1 173 ? 15.123 47.893 17.818 1.00 8.60 174 LEU A C 1
ATOM 2697 O O . LEU A 1 173 ? 15.842 48.612 17.106 1.00 12.57 174 LEU A O 1
ATOM 2713 N N . ALA A 1 174 ? 14.429 46.893 17.323 1.00 9.48 175 ALA A N 1
ATOM 2714 C CA . ALA A 1 174 ? 14.475 46.552 15.909 1.00 8.50 175 ALA A CA 1
ATOM 2715 C C . ALA A 1 174 ? 13.562 47.456 15.075 1.00 7.84 175 ALA A C 1
ATOM 2716 O O . ALA A 1 174 ? 12.539 47.998 15.570 1.00 9.86 175 ALA A O 1
ATOM 2723 N N . ALA A 1 175 ? 13.884 47.663 13.816 1.00 7.97 176 ALA A N 1
ATOM 2724 C CA . ALA A 1 175 ? 12.947 48.280 12.901 1.00 7.88 176 ALA A CA 1
ATOM 2725 C C . ALA A 1 175 ? 11.667 47.457 12.813 1.00 7.56 176 ALA A C 1
ATOM 2726 O O . ALA A 1 175 ? 11.697 46.237 13.001 1.00 8.05 176 ALA A O 1
ATOM 2733 N N . THR A 1 176 ? 10.560 48.124 12.544 1.00 7.91 177 THR A N 1
ATOM 2734 C CA . THR A 1 176 ? 9.336 47.372 12.249 1.00 7.54 177 THR A CA 1
ATOM 2735 C C . THR A 1 176 ? 9.433 46.714 10.893 1.00 6.81 177 THR A C 1
ATOM 2736 O O . THR A 1 176 ? 10.141 47.156 10.004 1.00 6.94 177 THR A O 1
ATOM 2747 N N . PRO A 1 177 ? 8.747 45.588 10.710 1.00 7.64 178 PRO A N 1
ATOM 2748 C CA . PRO A 1 177 ? 8.775 44.945 9.403 1.00 9.36 178 PRO A CA 1
ATOM 2749 C C . PRO A 1 177 ? 8.285 45.874 8.290 1.00 7.43 178 PRO A C 1
ATOM 2750 O O . PRO A 1 177 ? 8.880 45.842 7.200 1.00 8.34 178 PRO A O 1
ATOM 2761 N N . GLU A 1 178 ? 7.283 46.706 8.523 1.00 8.62 179 GLU A N 1
ATOM 2762 C CA . GLU A 1 178 ? 6.825 47.617 7.498 1.00 9.70 179 GLU A CA 1
ATOM 2763 C C . GLU A 1 178 ? 7.873 48.659 7.157 1.00 8.09 179 GLU A C 1
ATOM 2764 O O . GLU A 1 178 ? 8.117 48.992 5.967 1.00 9.42 179 GLU A O 1
ATOM 2776 N N . ASP A 1 179 ? 8.571 49.215 8.153 1.00 7.97 180 ASP A N 1
ATOM 2777 C CA . ASP A 1 179 ? 9.605 50.222 7.874 1.00 9.09 180 ASP A CA 1
ATOM 2778 C C . ASP A 1 179 ? 10.817 49.603 7.163 1.00 7.17 180 ASP A C 1
ATOM 2779 O O . ASP A 1 179 ? 11.318 50.222 6.219 1.00 8.60 180 ASP A O 1
ATOM 2788 N N . ALA A 1 180 ? 11.237 48.425 7.593 1.00 6.79 181 ALA A N 1
ATOM 2789 C CA . ALA A 1 180 ? 12.297 47.714 6.901 1.00 7.49 181 ALA A CA 1
ATOM 2790 C C . ALA A 1 180 ? 11.952 47.457 5.437 1.00 6.06 181 ALA A C 1
ATOM 2791 O O . ALA A 1 180 ? 12.730 47.727 4.516 1.00 6.31 181 ALA A O 1
ATOM 2798 N N . GLN A 1 181 ? 10.748 46.905 5.204 1.00 7.06 182 GLN A N 1
ATOM 2799 C CA . GLN A 1 181 ? 10.277 46.621 3.851 1.00 6.66 182 GLN A CA 1
ATOM 2800 C C . GLN A 1 181 ? 10.335 47.870 2.981 1.00 6.64 182 GLN A C 1
ATOM 2801 O O . GLN A 1 181 ? 10.807 47.802 1.822 1.00 6.56 182 GLN A O 1
ATOM 2815 N N . ASP A 1 182 ? 9.843 49.001 3.455 1.00 7.05 183 ASP A N 1
ATOM 2816 C CA . ASP A 1 182 ? 9.861 50.220 2.677 1.00 7.18 183 ASP A CA 1
ATOM 2817 C C . ASP A 1 182 ? 11.286 50.649 2.303 1.00 7.26 183 ASP A C 1
ATOM 2818 O O . ASP A 1 182 ? 11.530 51.044 1.158 1.00 7.05 183 ASP A O 1
ATOM 2827 N N . ILE A 1 183 ? 12.216 50.599 3.231 1.00 6.29 184 ILE A N 1
ATOM 2828 C CA . ILE A 1 183 ? 13.613 50.968 2.987 1.00 6.74 184 ILE A CA 1
ATOM 2829 C C . ILE A 1 183 ? 14.238 49.991 1.980 1.00 5.40 184 ILE A C 1
ATOM 2830 O O . ILE A 1 183 ? 14.922 50.412 1.046 1.00 5.71 184 ILE A O 1
ATOM 2846 N N . HIS A 1 184 ? 14.038 48.697 2.167 1.00 5.11 185 HIS A N 1
ATOM 2847 C CA . HIS A 1 184 ? 14.599 47.712 1.243 1.00 5.32 185 HIS A CA 1
ATOM 2848 C C . HIS A 1 184 ? 14.038 47.904 -0.182 1.00 4.88 185 HIS A C 1
ATOM 2849 O O . HIS A 1 184 ? 14.792 47.751 -1.149 1.00 5.86 185 HIS A O 1
ATOM 2863 N N . ALA A 1 185 ? 12.739 48.184 -0.296 1.00 5.01 186 ALA A N 1
ATOM 2864 C CA . ALA A 1 185 ? 12.150 48.413 -1.613 1.00 5.52 186 ALA A CA 1
ATOM 2865 C C . ALA A 1 185 ? 12.768 49.618 -2.279 1.00 4.75 186 ALA A C 1
ATOM 2866 O O . ALA A 1 185 ? 13.060 49.595 -3.497 1.00 6.20 186 ALA A O 1
ATOM 2873 N N . SER A 1 186 ? 13.010 50.688 -1.524 1.00 5.61 187 SER A N 1
ATOM 2874 C CA . SER A 1 186 ? 13.703 51.874 -2.052 1.00 6.22 187 SER A CA 1
ATOM 2875 C C . SER A 1 186 ? 15.138 51.561 -2.457 1.00 6.20 187 SER A C 1
ATOM 2876 O O . SER A 1 186 ? 15.594 52.006 -3.527 1.00 6.75 187 SER A O 1
ATOM 2886 N N . ILE A 1 187 ? 15.891 50.846 -1.628 1.00 6.24 188 ILE A N 1
ATOM 2887 C CA . ILE A 1 187 ? 17.247 50.450 -1.997 1.00 6.14 188 ILE A CA 1
ATOM 2888 C C . ILE A 1 187 ? 17.259 49.654 -3.279 1.00 5.71 188 ILE A C 1
ATOM 2889 O O . ILE A 1 187 ? 18.105 49.875 -4.157 1.00 6.31 188 ILE A O 1
ATOM 2905 N N . ARG A 1 188 ? 16.339 48.700 -3.431 1.00 6.22 189 ARG A N 1
ATOM 2906 C CA . ARG A 1 188 ? 16.345 47.825 -4.628 1.00 6.09 189 ARG A CA 1
ATOM 2907 C C . ARG A 1 188 ? 16.081 48.625 -5.889 1.00 5.86 189 ARG A C 1
ATOM 2908 O O . ARG A 1 188 ? 16.730 48.368 -6.907 1.00 6.78 189 ARG A O 1
ATOM 2929 N N . LYS A 1 189 ? 15.124 49.564 -5.860 1.00 6.15 190 LYS A N 1
ATOM 2930 C CA . LYS A 1 189 ? 14.887 50.412 -7.045 1.00 7.22 190 LYS A CA 1
ATOM 2931 C C . LYS A 1 189 ? 16.085 51.292 -7.394 1.00 7.18 190 LYS A C 1
ATOM 2932 O O . LYS A 1 189 ? 16.459 51.472 -8.563 1.00 7.55 190 LYS A O 1
ATOM 2951 N N . PHE A 1 190 ? 16.740 51.835 -6.362 1.00 6.23 191 PHE A N 1
ATOM 2952 C CA . PHE A 1 190 ? 17.980 52.583 -6.533 1.00 6.91 191 PHE A CA 1
ATOM 2953 C C . PHE A 1 190 ? 19.027 51.689 -7.207 1.00 6.81 191 PHE A C 1
ATOM 2954 O O . PHE A 1 190 ? 19.678 52.060 -8.197 1.00 8.38 191 PHE A O 1
ATOM 2971 N N . LEU A 1 191 ? 19.204 50.491 -6.718 1.00 6.56 192 LEU A N 1
ATOM 2972 C CA . LEU A 1 191 ? 20.209 49.595 -7.328 1.00 7.22 192 LEU A CA 1
ATOM 2973 C C . LEU A 1 191 ? 19.810 49.121 -8.721 1.00 7.68 192 LEU A C 1
ATOM 2974 O O . LEU A 1 191 ? 20.714 48.882 -9.539 1.00 8.32 192 LEU A O 1
ATOM 2990 N N . ALA A 1 192 ? 18.521 48.974 -9.029 1.00 7.17 193 ALA A N 1
ATOM 2991 C CA . ALA A 1 192 ? 18.118 48.612 -10.403 1.00 7.36 193 ALA A CA 1
ATOM 2992 C C . ALA A 1 192 ? 18.640 49.654 -11.376 1.00 7.61 193 ALA A C 1
ATOM 2993 O O . ALA A 1 192 ? 19.062 49.347 -12.498 1.00 8.76 193 ALA A O 1
ATOM 3000 N N . SER A 1 193 ? 18.658 50.923 -10.988 1.00 7.35 194 SER A N 1
ATOM 3001 C CA . SER A 1 193 ? 19.138 52.010 -11.856 1.00 9.84 194 SER A CA 1
ATOM 3002 C C . SER A 1 193 ? 20.646 51.973 -12.083 1.00 9.31 194 SER A C 1
ATOM 3003 O O . SER A 1 193 ? 21.102 52.596 -13.036 1.00 12.98 194 SER A O 1
ATOM 3011 N N . LYS A 1 194 ? 21.418 51.316 -11.214 1.00 9.35 195 LYS A N 1
ATOM 3012 C CA . LYS A 1 194 ? 22.886 51.265 -11.226 1.00 8.99 195 LYS A CA 1
ATOM 3013 C C . LYS A 1 194 ? 23.400 49.941 -11.807 1.00 9.14 195 LYS A C 1
ATOM 3014 O O . LYS A 1 194 ? 24.434 49.952 -12.487 1.00 9.74 195 LYS A O 1
ATOM 3033 N N . LEU A 1 195 ? 22.738 48.839 -11.505 1.00 7.97 196 LEU A N 1
ATOM 3034 C CA . LEU A 1 195 ? 23.196 47.478 -11.770 1.00 7.36 196 LEU A CA 1
ATOM 3035 C C . LEU A 1 195 ? 22.312 46.752 -12.796 1.00 6.69 196 LEU A C 1
ATOM 3036 O O . LEU A 1 195 ? 22.645 45.635 -13.227 1.00 7.89 196 LEU A O 1
ATOM 3052 N N . GLY A 1 196 ? 21.160 47.334 -13.153 1.00 7.80 197 GLY A N 1
ATOM 3053 C CA . GLY A 1 196 ? 20.169 46.725 -14.014 1.00 7.55 197 GLY A CA 1
ATOM 3054 C C . GLY A 1 196 ? 19.075 45.975 -13.300 1.00 6.80 197 GLY A C 1
ATOM 3055 O O . GLY A 1 196 ? 19.184 45.595 -12.143 1.00 7.31 197 GLY A O 1
ATOM 3059 N N . ASP A 1 197 ? 17.963 45.771 -14.029 1.00 6.90 198 ASP A N 1
ATOM 3060 C CA . ASP A 1 197 ? 16.762 45.169 -13.462 1.00 7.27 198 ASP A CA 1
ATOM 3061 C C . ASP A 1 197 ? 16.984 43.721 -13.019 1.00 7.33 198 ASP A C 1
ATOM 3062 O O . ASP A 1 197 ? 16.483 43.296 -11.970 1.00 7.35 198 ASP A O 1
ATOM 3071 N N . LYS A 1 198 ? 17.755 42.968 -13.819 1.00 7.81 199 LYS A N 1
ATOM 3072 C CA . LYS A 1 198 ? 17.979 41.564 -13.465 1.00 8.27 199 LYS A CA 1
ATOM 3073 C C . LYS A 1 198 ? 18.763 41.457 -12.175 1.00 5.94 199 LYS A C 1
ATOM 3074 O O . LYS A 1 198 ? 18.426 40.721 -11.245 1.00 7.22 199 LYS A O 1
ATOM 3093 N N . ALA A 1 199 ? 19.883 42.201 -12.106 1.00 7.32 200 ALA A N 1
ATOM 3094 C CA . ALA A 1 199 ? 20.722 42.134 -10.919 1.00 7.29 200 ALA A CA 1
ATOM 3095 C C . ALA A 1 199 ? 19.969 42.574 -9.662 1.00 6.38 200 ALA A C 1
ATOM 3096 O O . ALA A 1 199 ? 20.066 41.934 -8.592 1.00 7.82 200 ALA A O 1
ATOM 3103 N N . ALA A 1 200 ? 19.142 43.627 -9.754 1.00 6.53 201 ALA A N 1
ATOM 3104 C CA . ALA A 1 200 ? 18.365 44.060 -8.614 1.00 7.27 201 ALA A CA 1
ATOM 3105 C C . ALA A 1 200 ? 17.417 42.974 -8.155 1.00 6.99 201 ALA A C 1
ATOM 3106 O O . ALA A 1 200 ? 17.264 42.793 -6.925 1.00 8.13 201 ALA A O 1
ATOM 3113 N N . SER A 1 201 ? 16.823 42.245 -9.095 1.00 6.66 202 SER A N 1
ATOM 3114 C CA . SER A 1 201 ? 15.898 41.187 -8.746 1.00 7.25 202 SER A CA 1
ATOM 3115 C C . SER A 1 201 ? 16.571 39.969 -8.127 1.00 6.82 202 SER A C 1
ATOM 3116 O O . SER A 1 201 ? 15.900 39.151 -7.466 1.00 8.60 202 SER A O 1
ATOM 3124 N N . GLU A 1 202 ? 17.874 39.819 -8.349 1.00 5.97 203 GLU A N 1
ATOM 3125 C CA . GLU A 1 202 ? 18.636 38.698 -7.778 1.00 6.98 203 GLU A CA 1
ATOM 3126 C C . GLU A 1 202 ? 19.326 39.010 -6.461 1.00 6.44 203 GLU A C 1
ATOM 3127 O O . GLU A 1 202 ? 19.773 38.070 -5.783 1.00 8.56 203 GLU A O 1
ATOM 3139 N N . LEU A 1 203 ? 19.512 40.290 -6.144 1.00 6.79 204 LEU A N 1
ATOM 3140 C CA . LEU A 1 203 ? 20.295 40.660 -5.006 1.00 6.37 204 LEU A CA 1
ATOM 3141 C C . LEU A 1 203 ? 19.630 40.428 -3.680 1.00 5.89 204 LEU A C 1
ATOM 3142 O O . LEU A 1 203 ? 18.534 40.942 -3.448 1.00 7.82 204 LEU A O 1
ATOM 3158 N N . ARG A 1 204 ? 20.237 39.670 -2.760 1.00 5.08 205 ARG A N 1
ATOM 3159 C CA . ARG A 1 204 ? 19.693 39.563 -1.413 1.00 4.81 205 ARG A CA 1
ATOM 3160 C C . ARG A 1 204 ? 20.012 40.820 -0.593 1.00 5.16 205 ARG A C 1
ATOM 3161 O O . ARG A 1 204 ? 21.177 41.199 -0.526 1.00 5.92 205 ARG A O 1
ATOM 3182 N N . ILE A 1 205 ? 18.962 41.381 -0.006 1.00 4.87 206 ILE A N 1
ATOM 3183 C CA . ILE A 1 205 ? 19.034 42.505 0.903 1.00 4.87 206 ILE A CA 1
ATOM 3184 C C . ILE A 1 205 ? 18.462 42.033 2.245 1.00 4.48 206 ILE A C 1
ATOM 3185 O O . ILE A 1 205 ? 17.277 41.737 2.387 1.00 5.64 206 ILE A O 1
ATOM 3201 N N . LEU A 1 206 ? 19.381 41.891 3.199 1.00 4.63 207 LEU A N 1
ATOM 3202 C CA . LEU A 1 206 ? 19.106 41.366 4.533 1.00 4.93 207 LEU A CA 1
ATOM 3203 C C . LEU A 1 206 ? 18.726 42.497 5.496 1.00 4.14 207 LEU A C 1
ATOM 3204 O O . LEU A 1 206 ? 19.250 43.620 5.332 1.00 5.02 207 LEU A O 1
ATOM 3220 N N . TYR A 1 207 ? 17.925 42.208 6.498 1.00 4.43 208 TYR A N 1
ATOM 3221 C CA . TYR A 1 207 ? 17.721 43.098 7.628 1.00 4.74 208 TYR A CA 1
ATOM 3222 C C . TYR A 1 207 ? 18.647 42.654 8.774 1.00 4.02 208 TYR A C 1
ATOM 3223 O O . TYR A 1 207 ? 18.688 41.423 9.070 1.00 4.62 208 TYR A O 1
ATOM 3241 N N . GLY A 1 208 ? 19.263 43.561 9.482 1.00 4.86 209 GLY A N 1
ATOM 3242 C CA . GLY A 1 208 ? 19.900 43.234 10.755 1.00 5.44 209 GLY A CA 1
ATOM 3243 C C . GLY A 1 208 ? 19.685 44.357 11.750 1.00 5.31 209 GLY A C 1
ATOM 3244 O O . GLY A 1 208 ? 19.420 45.502 11.396 1.00 6.62 209 GLY A O 1
ATOM 3248 N N . GLY A 1 209 ? 19.846 43.987 13.030 1.00 5.28 210 GLY A N 1
ATOM 3249 C CA . GLY A 1 209 ? 19.624 44.919 14.116 1.00 5.56 210 GLY A CA 1
ATOM 3250 C C . GLY A 1 209 ? 18.553 44.335 15.043 1.00 5.57 210 GLY A C 1
ATOM 3251 O O . GLY A 1 209 ? 17.364 44.555 14.858 1.00 6.58 210 GLY A O 1
ATOM 3255 N N . SER A 1 210 ? 18.973 43.550 16.022 1.00 5.51 211 SER A N 1
ATOM 3256 C CA . SER A 1 210 ? 18.053 42.913 16.985 1.00 6.35 211 SER A CA 1
ATOM 3257 C C . SER A 1 210 ? 17.053 41.985 16.294 1.00 6.99 211 SER A C 1
ATOM 3258 O O . SER A 1 210 ? 15.946 41.809 16.791 1.00 8.87 211 SER A O 1
ATOM 3266 N N . ALA A 1 211 ? 17.487 41.287 15.242 1.00 6.75 212 ALA A N 1
ATOM 3267 C CA . ALA A 1 211 ? 16.718 40.201 14.672 1.00 7.26 212 ALA A CA 1
ATOM 3268 C C . ALA A 1 211 ? 16.874 38.937 15.544 1.00 6.87 212 ALA A C 1
ATOM 3269 O O . ALA A 1 211 ? 18.013 38.569 15.860 1.00 9.10 212 ALA A O 1
ATOM 3276 N N . ASN A 1 212 ? 15.785 38.297 15.919 1.00 7.11 213 ASN A N 1
ATOM 3277 C CA . ASN A 1 212 ? 15.840 37.171 16.846 1.00 8.82 213 ASN A CA 1
ATOM 3278 C C . ASN A 1 212 ? 14.816 36.109 16.483 1.00 9.00 213 ASN A C 1
ATOM 3279 O O . ASN A 1 212 ? 14.069 36.251 15.515 1.00 7.97 213 ASN A O 1
ATOM 3290 N N . GLY A 1 213 ? 14.750 35.016 17.238 1.00 10.50 214 GLY A N 1
ATOM 3291 C CA . GLY A 1 213 ? 13.851 33.926 17.024 1.00 10.86 214 GLY A CA 1
ATOM 3292 C C . GLY A 1 213 ? 12.391 34.244 17.129 1.00 10.23 214 GLY A C 1
ATOM 3293 O O . GLY A 1 213 ? 11.559 33.580 16.531 1.00 15.25 214 GLY A O 1
ATOM 3297 N N . SER A 1 214 ? 12.059 35.290 17.885 1.00 10.28 215 SER A N 1
ATOM 3298 C CA . SER A 1 214 ? 10.671 35.747 17.995 1.00 10.94 215 SER A CA 1
ATOM 3299 C C . SER A 1 214 ? 10.208 36.724 16.923 1.00 10.08 215 SER A C 1
ATOM 3300 O O . SER A 1 214 ? 9.089 36.605 16.412 1.00 11.47 215 SER A O 1
ATOM 3308 N N . ASN A 1 215 ? 11.046 37.698 16.556 1.00 8.90 216 ASN A N 1
ATOM 3309 C CA . ASN A 1 215 ? 10.599 38.674 15.546 1.00 9.56 216 ASN A CA 1
ATOM 3310 C C . ASN A 1 215 ? 10.897 38.269 14.118 1.00 8.12 216 ASN A C 1
ATOM 3311 O O . ASN A 1 215 ? 10.301 38.869 13.200 1.00 7.62 216 ASN A O 1
ATOM 3322 N N . ALA A 1 216 ? 11.719 37.268 13.873 1.00 8.55 217 ALA A N 1
ATOM 3323 C CA . ALA A 1 216 ? 12.016 36.968 12.455 1.00 8.77 217 ALA A CA 1
ATOM 3324 C C . ALA A 1 216 ? 10.760 36.638 11.653 1.00 7.56 217 ALA A C 1
ATOM 3325 O O . ALA A 1 216 ? 10.650 37.102 10.513 1.00 8.12 217 ALA A O 1
ATOM 3332 N N . VAL A 1 217 ? 9.840 35.891 12.237 1.00 8.73 218 VAL A N 1
ATOM 3333 C CA . VAL A 1 217 ? 8.588 35.527 11.554 1.00 9.72 218 VAL A CA 1
ATOM 3334 C C . VAL A 1 217 ? 7.759 36.749 11.188 1.00 9.03 218 VAL A C 1
ATOM 3335 O O . VAL A 1 217 ? 6.959 36.721 10.268 1.00 10.20 218 VAL A O 1
ATOM 3348 N N . THR A 1 218 ? 7.935 37.861 11.902 1.00 8.17 219 THR A N 1
ATOM 3349 C CA . THR A 1 218 ? 7.155 39.062 11.592 1.00 8.82 219 THR A CA 1
ATOM 3350 C C . THR A 1 218 ? 7.544 39.695 10.249 1.00 8.80 219 THR A C 1
ATOM 3351 O O . THR A 1 218 ? 6.817 40.564 9.737 1.00 9.29 219 THR A O 1
ATOM 3362 N N . PHE A 1 219 ? 8.670 39.272 9.653 1.00 8.62 220 PHE A N 1
ATOM 3363 C CA . PHE A 1 219 ? 9.159 39.756 8.376 1.00 8.41 220 PHE A CA 1
ATOM 3364 C C . PHE A 1 219 ? 8.784 38.756 7.254 1.00 8.90 220 PHE A C 1
ATOM 3365 O O . PHE A 1 219 ? 9.197 38.967 6.095 1.00 8.74 220 PHE A O 1
ATOM 3382 N N . LYS A 1 220 ? 8.045 37.664 7.519 1.00 9.88 221 LYS A N 1
ATOM 3383 C CA . LYS A 1 220 ? 7.845 36.599 6.569 1.00 10.17 221 LYS A CA 1
ATOM 3384 C C . LYS A 1 220 ? 7.211 37.064 5.253 1.00 10.39 221 LYS A C 1
ATOM 3385 O O . LYS A 1 220 ? 7.573 36.445 4.252 1.00 11.91 221 LYS A O 1
ATOM 3404 N N . ASP A 1 221 ? 6.345 38.058 5.254 1.00 10.61 222 ASP A N 1
ATOM 3405 C CA . ASP A 1 221 ? 5.587 38.481 4.088 1.00 11.61 222 ASP A CA 1
ATOM 3406 C C . ASP A 1 221 ? 6.122 39.775 3.486 1.00 10.04 222 ASP A C 1
ATOM 3407 O O . ASP A 1 221 ? 5.442 40.428 2.678 1.00 12.47 222 ASP A O 1
ATOM 3416 N N . LYS A 1 222 ? 7.352 40.175 3.833 1.00 8.17 223 LYS A N 1
ATOM 3417 C CA . LYS A 1 222 ? 8.003 41.359 3.306 1.00 7.12 223 LYS A CA 1
ATOM 3418 C C . LYS A 1 222 ? 8.887 40.991 2.126 1.00 6.26 223 LYS A C 1
ATOM 3419 O O . LYS A 1 222 ? 9.977 40.458 2.319 1.00 7.49 223 LYS A O 1
ATOM 3438 N N . ALA A 1 223 ? 8.401 41.241 0.896 1.00 6.70 224 ALA A N 1
ATOM 3439 C CA . ALA A 1 223 ? 9.011 40.653 -0.297 1.00 7.88 224 ALA A CA 1
ATOM 3440 C C . ALA A 1 223 ? 10.414 41.138 -0.570 1.00 7.01 224 ALA A C 1
ATOM 3441 O O . ALA A 1 223 ? 11.159 40.417 -1.266 1.00 7.54 224 ALA A O 1
ATOM 3448 N N . ASP A 1 224 ? 10.759 42.347 -0.060 1.00 5.96 225 ASP A N 1
ATOM 3449 C CA . ASP A 1 224 ? 12.083 42.892 -0.338 1.00 5.53 225 ASP A CA 1
ATOM 3450 C C . ASP A 1 224 ? 13.104 42.662 0.776 1.00 5.64 225 ASP A C 1
ATOM 3451 O O . ASP A 1 224 ? 14.237 43.108 0.683 1.00 5.88 225 ASP A O 1
ATOM 3460 N N . VAL A 1 225 ? 12.663 41.911 1.803 1.00 5.38 226 VAL A N 1
ATOM 3461 C CA . VAL A 1 225 ? 13.524 41.444 2.914 1.00 6.11 226 VAL A CA 1
ATOM 3462 C C . VAL A 1 225 ? 13.871 39.996 2.619 1.00 5.74 226 VAL A C 1
ATOM 3463 O O . VAL A 1 225 ? 12.993 39.153 2.657 1.00 7.07 226 VAL A O 1
ATOM 3476 N N . ASP A 1 226 ? 15.160 39.732 2.329 1.00 5.07 227 ASP A N 1
ATOM 3477 C CA . ASP A 1 226 ? 15.578 38.419 1.809 1.00 5.56 227 ASP A CA 1
ATOM 3478 C C . ASP A 1 226 ? 16.304 37.571 2.818 1.00 5.58 227 ASP A C 1
ATOM 3479 O O . ASP A 1 226 ? 16.901 36.539 2.478 1.00 7.15 227 ASP A O 1
ATOM 3488 N N . GLY A 1 227 ? 16.286 37.958 4.089 1.00 5.47 228 GLY A N 1
ATOM 3489 C CA . GLY A 1 227 ? 16.973 37.266 5.148 1.00 6.29 228 GLY A CA 1
ATOM 3490 C C . GLY A 1 227 ? 17.452 38.229 6.197 1.00 4.77 228 GLY A C 1
ATOM 3491 O O . GLY A 1 227 ? 17.007 39.384 6.287 1.00 4.88 228 GLY A O 1
ATOM 3495 N N . PHE A 1 228 ? 18.402 37.758 7.002 1.00 4.92 229 PHE A N 1
ATOM 3496 C CA . PHE A 1 228 ? 18.859 38.457 8.188 1.00 4.19 229 PHE A CA 1
ATOM 3497 C C . PHE A 1 228 ? 20.364 38.392 8.368 1.00 4.87 229 PHE A C 1
ATOM 3498 O O . PHE A 1 228 ? 20.957 37.368 8.025 1.00 5.50 229 PHE A O 1
ATOM 3515 N N . LEU A 1 229 ? 20.934 39.422 8.965 1.00 4.71 230 LEU A N 1
ATOM 3516 C CA . LEU A 1 229 ? 22.275 39.387 9.548 1.00 4.34 230 LEU A CA 1
ATOM 3517 C C . LEU A 1 229 ? 22.064 39.429 11.057 1.00 4.41 230 LEU A C 1
ATOM 3518 O O . LEU A 1 229 ? 21.565 40.425 11.563 1.00 6.23 230 LEU A O 1
ATOM 3534 N N . VAL A 1 230 ? 22.400 38.354 11.737 1.00 5.07 231 VAL A N 1
ATOM 3535 C CA . VAL A 1 230 ? 22.030 38.098 13.117 1.00 5.57 231 VAL A CA 1
ATOM 3536 C C . VAL A 1 230 ? 23.285 38.176 13.964 1.00 5.29 231 VAL A C 1
ATOM 3537 O O . VAL A 1 230 ? 24.257 37.463 13.725 1.00 6.58 231 VAL A O 1
ATOM 3550 N N . GLY A 1 231 ? 23.287 39.014 15.007 1.00 6.21 232 GLY A N 1
ATOM 3551 C CA . GLY A 1 231 ? 24.428 39.113 15.921 1.00 6.86 232 GLY A CA 1
ATOM 3552 C C . GLY A 1 231 ? 24.221 38.257 17.139 1.00 5.34 232 GLY A C 1
ATOM 3553 O O . GLY A 1 231 ? 24.451 37.046 17.082 1.00 7.25 232 GLY A O 1
ATOM 3557 N N . GLY A 1 232 ? 23.698 38.822 18.212 1.00 6.45 233 GLY A N 1
ATOM 3558 C CA . GLY A 1 232 ? 23.567 38.078 19.445 1.00 7.44 233 GLY A CA 1
ATOM 3559 C C . GLY A 1 232 ? 22.847 36.758 19.345 1.00 7.18 233 GLY A C 1
ATOM 3560 O O . GLY A 1 232 ? 23.243 35.775 19.982 1.00 8.41 233 GLY A O 1
ATOM 3564 N N . ALA A 1 233 ? 21.764 36.676 18.559 1.00 7.21 234 ALA A N 1
ATOM 3565 C CA . ALA A 1 233 ? 21.003 35.434 18.509 1.00 7.42 234 ALA A CA 1
ATOM 3566 C C . ALA A 1 233 ? 21.755 34.336 17.747 1.00 7.28 234 ALA A C 1
ATOM 3567 O O . ALA A 1 233 ? 21.369 33.171 17.863 1.00 8.96 234 ALA A O 1
ATOM 3574 N N . SER A 1 234 ? 22.830 34.665 17.021 1.00 6.59 235 SER A N 1
ATOM 3575 C CA . SER A 1 234 ? 23.586 33.631 16.298 1.00 7.23 235 SER A CA 1
ATOM 3576 C C . SER A 1 234 ? 24.392 32.733 17.227 1.00 6.62 235 SER A C 1
ATOM 3577 O O . SER A 1 234 ? 24.849 31.675 16.787 1.00 7.64 235 SER A O 1
ATOM 3585 N N . LEU A 1 235 ? 24.550 33.148 18.473 1.00 7.41 236 LEU A N 1
ATOM 3586 C CA . LEU A 1 235 ? 25.244 32.364 19.472 1.00 7.80 236 LEU A CA 1
ATOM 3587 C C . LEU A 1 235 ? 24.323 31.369 20.176 1.00 9.81 236 LEU A C 1
ATOM 3588 O O . LEU A 1 235 ? 24.782 30.562 21.009 1.00 11.87 236 LEU A O 1
ATOM 3604 N N . LYS A 1 236 ? 23.032 31.389 19.883 1.00 8.60 237 LYS A N 1
ATOM 3605 C CA . LYS A 1 236 ? 21.986 30.764 20.688 1.00 8.95 237 LYS A CA 1
ATOM 3606 C C . LYS A 1 236 ? 21.157 29.769 19.868 1.00 9.47 237 LYS A C 1
ATOM 3607 O O . LYS A 1 236 ? 21.113 29.832 18.638 1.00 8.59 237 LYS A O 1
ATOM 3626 N N . PRO A 1 237 ? 20.470 28.831 20.516 1.00 9.95 238 PRO A N 1
ATOM 3627 C CA . PRO A 1 237 ? 19.604 27.876 19.802 1.00 10.80 238 PRO A CA 1
ATOM 3628 C C . PRO A 1 237 ? 18.571 28.524 18.901 1.00 9.62 238 PRO A C 1
ATOM 3629 O O . PRO A 1 237 ? 18.223 27.995 17.853 1.00 10.23 238 PRO A O 1
ATOM 3640 N N . GLU A 1 238 ? 18.060 29.690 19.271 1.00 9.55 239 GLU A N 1
ATOM 3641 C CA . GLU A 1 238 ? 17.033 30.329 18.432 1.00 10.31 239 GLU A CA 1
ATOM 3642 C C . GLU A 1 238 ? 17.534 30.756 17.058 1.00 7.28 239 GLU A C 1
ATOM 3643 O O . GLU A 1 238 ? 16.702 31.098 16.203 1.00 8.87 239 GLU A O 1
ATOM 3655 N N . PHE A 1 239 ? 18.834 30.740 16.766 1.00 7.80 240 PHE A N 1
ATOM 3656 C CA . PHE A 1 239 ? 19.317 30.926 15.402 1.00 7.63 240 PHE A CA 1
ATOM 3657 C C . PHE A 1 239 ? 18.617 29.976 14.425 1.00 7.83 240 PHE A C 1
ATOM 3658 O O . PHE A 1 239 ? 18.281 30.363 13.297 1.00 7.33 240 PHE A O 1
ATOM 3675 N N . VAL A 1 240 ? 18.355 28.747 14.861 1.00 8.84 241 VAL A N 1
ATOM 3676 C CA . VAL A 1 240 ? 17.671 27.782 14.009 1.00 8.81 241 VAL A CA 1
ATOM 3677 C C . VAL A 1 240 ? 16.229 28.183 13.702 1.00 7.86 241 VAL A C 1
ATOM 3678 O O . VAL A 1 240 ? 15.739 28.022 12.582 1.00 9.59 241 VAL A O 1
ATOM 3691 N N . ASP A 1 241 ? 15.539 28.792 14.647 1.00 8.60 242 ASP A N 1
ATOM 3692 C CA . ASP A 1 241 ? 14.178 29.325 14.477 1.00 9.02 242 ASP A CA 1
ATOM 3693 C C . ASP A 1 241 ? 14.198 30.452 13.449 1.00 9.15 242 ASP A C 1
ATOM 3694 O O . ASP A 1 241 ? 13.239 30.611 12.679 1.00 9.19 242 ASP A O 1
ATOM 3703 N N . ILE A 1 242 ? 15.245 31.269 13.420 1.00 8.00 243 ILE A N 1
ATOM 3704 C CA . ILE A 1 242 ? 15.348 32.335 12.378 1.00 7.43 243 ILE A CA 1
ATOM 3705 C C . ILE A 1 242 ? 15.460 31.723 10.993 1.00 7.54 243 ILE A C 1
ATOM 3706 O O . ILE A 1 242 ? 14.784 32.120 10.010 1.00 8.60 243 ILE A O 1
ATOM 3722 N N . ILE A 1 243 ? 16.306 30.695 10.881 1.00 7.16 244 ILE A N 1
ATOM 3723 C CA . ILE A 1 243 ? 16.536 29.990 9.618 1.00 8.14 244 ILE A CA 1
ATOM 3724 C C . ILE A 1 243 ? 15.216 29.400 9.116 1.00 9.54 244 ILE A C 1
ATOM 3725 O O . ILE A 1 243 ? 14.982 29.344 7.906 1.00 11.72 244 ILE A O 1
ATOM 3741 N N . ASN A 1 244 ? 14.368 28.936 10.027 1.00 8.79 245 ASN A N 1
ATOM 3742 C CA . ASN A 1 244 ? 13.085 28.305 9.670 1.00 10.57 245 ASN A CA 1
ATOM 3743 C C . ASN A 1 244 ? 11.912 29.257 9.664 1.00 10.07 245 ASN A C 1
ATOM 3744 O O . ASN A 1 244 ? 10.764 28.846 9.596 1.00 12.52 245 ASN A O 1
ATOM 3755 N N . SER A 1 245 ? 12.142 30.560 9.692 1.00 10.84 246 SER A N 1
ATOM 3756 C CA . SER A 1 245 ? 11.067 31.516 9.916 1.00 11.02 246 SER A CA 1
ATOM 3757 C C . SER A 1 245 ? 10.179 31.721 8.685 1.00 13.44 246 SER A C 1
ATOM 3758 O O . SER A 1 245 ? 9.154 32.378 8.794 1.00 15.98 246 SER A O 1
ATOM 3766 N N . ARG A 1 246 ? 10.555 31.205 7.536 1.00 12.50 247 ARG A N 1
ATOM 3767 C CA . ARG A 1 246 ? 9.779 31.317 6.309 1.00 13.83 247 ARG A CA 1
ATOM 3768 C C . ARG A 1 246 ? 9.053 30.009 6.008 1.00 15.51 247 ARG A C 1
ATOM 3769 O O . ARG A 1 246 ? 8.375 29.925 5.014 1.00 17.84 247 ARG A O 1
ATOM 3790 N N . ASN A 1 247 ? 9.130 29.046 6.918 1.00 16.10 248 ASN A N 1
ATOM 3791 C CA . ASN A 1 247 ? 8.333 27.845 6.693 1.00 22.33 248 ASN A CA 1
ATOM 3792 C C . ASN A 1 247 ? 6.832 28.129 6.698 1.00 26.59 248 ASN A C 1
ATOM 3793 O O . ASN A 1 247 ? 6.097 27.406 5.985 1.00 40.85 248 ASN A O 1
ATOM 3805 N N . ALA B 1 1 ? 69.879 35.137 34.047 1.00 23.79 2 ALA B N 1
ATOM 3806 C CA . ALA B 1 1 ? 70.291 35.873 32.857 1.00 19.11 2 ALA B CA 1
ATOM 3807 C C . ALA B 1 1 ? 69.114 36.138 31.947 1.00 17.40 2 ALA B C 1
ATOM 3808 O O . ALA B 1 1 ? 68.107 35.418 32.093 1.00 21.77 2 ALA B O 1
ATOM 3817 N N . ARG B 1 2 ? 69.271 37.125 31.058 1.00 11.58 3 ARG B N 1
ATOM 3818 C CA . ARG B 1 2 ? 68.209 37.362 30.087 1.00 8.94 3 ARG B CA 1
ATOM 3819 C C . ARG B 1 2 ? 68.320 36.357 28.952 1.00 7.97 3 ARG B C 1
ATOM 3820 O O . ARG B 1 2 ? 69.348 36.372 28.247 1.00 9.46 3 ARG B O 1
ATOM 3841 N N . THR B 1 3 ? 67.311 35.540 28.809 1.00 8.07 4 THR B N 1
ATOM 3842 C CA . THR B 1 3 ? 67.276 34.597 27.696 1.00 6.22 4 THR B CA 1
ATOM 3843 C C . THR B 1 3 ? 67.112 35.288 26.374 1.00 6.85 4 THR B C 1
ATOM 3844 O O . THR B 1 3 ? 66.141 36.094 26.201 1.00 6.39 4 THR B O 1
ATOM 3855 N N . PHE B 1 4 ? 67.996 35.025 25.427 1.00 5.41 5 PHE B N 1
ATOM 3856 C CA . PHE B 1 4 ? 67.955 35.597 24.080 1.00 5.21 5 PHE B CA 1
ATOM 3857 C C . PHE B 1 4 ? 66.594 35.279 23.473 1.00 5.05 5 PHE B C 1
ATOM 3858 O O . PHE B 1 4 ? 66.149 34.123 23.497 1.00 6.31 5 PHE B O 1
ATOM 3875 N N . PHE B 1 5 ? 65.943 36.293 22.916 1.00 4.90 6 PHE B N 1
ATOM 3876 C CA . PHE B 1 5 ? 64.587 36.179 22.421 1.00 4.25 6 PHE B CA 1
ATOM 3877 C C . PHE B 1 5 ? 64.546 36.568 20.936 1.00 4.31 6 PHE B C 1
ATOM 3878 O O . PHE B 1 5 ? 64.970 37.676 20.560 1.00 4.64 6 PHE B O 1
ATOM 3895 N N . VAL B 1 6 ? 63.944 35.724 20.089 1.00 3.78 7 VAL B N 1
ATOM 3896 C CA . VAL B 1 6 ? 63.750 36.048 18.678 1.00 4.40 7 VAL B CA 1
ATOM 3897 C C . VAL B 1 6 ? 62.261 35.868 18.339 1.00 4.44 7 VAL B C 1
ATOM 3898 O O . VAL B 1 6 ? 61.711 34.762 18.359 1.00 5.78 7 VAL B O 1
ATOM 3911 N N . GLY B 1 7 ? 61.636 37.015 18.025 1.00 4.69 8 GLY B N 1
ATOM 3912 C CA . GLY B 1 7 ? 60.253 37.021 17.547 1.00 5.02 8 GLY B CA 1
ATOM 3913 C C . GLY B 1 7 ? 60.203 37.049 16.035 1.00 4.70 8 GLY B C 1
ATOM 3914 O O . GLY B 1 7 ? 60.995 37.750 15.387 1.00 6.11 8 GLY B O 1
ATOM 3918 N N . GLY B 1 8 ? 59.269 36.289 15.445 1.00 4.99 9 GLY B N 1
ATOM 3919 C CA . GLY B 1 8 ? 59.047 36.311 14.017 1.00 4.60 9 GLY B CA 1
ATOM 3920 C C . GLY B 1 8 ? 57.661 36.848 13.701 1.00 4.48 9 GLY B C 1
ATOM 3921 O O . GLY B 1 8 ? 56.666 36.118 13.929 1.00 7.21 9 GLY B O 1
ATOM 3925 N N . ASN B 1 9 ? 57.574 38.080 13.225 1.00 4.29 10 ASN B N 1
ATOM 3926 C CA . ASN B 1 9 ? 56.309 38.690 12.874 1.00 4.46 10 ASN B CA 1
ATOM 3927 C C . ASN B 1 9 ? 56.043 38.443 11.395 1.00 4.24 10 ASN B C 1
ATOM 3928 O O . ASN B 1 9 ? 56.672 39.084 10.518 1.00 4.78 10 ASN B O 1
ATOM 3939 N N . PHE B 1 10 ? 55.165 37.488 11.100 1.00 4.76 11 PHE B N 1
ATOM 3940 C CA . PHE B 1 10 ? 54.900 37.146 9.722 1.00 4.86 11 PHE B CA 1
ATOM 3941 C C . PHE B 1 10 ? 54.154 38.273 8.970 1.00 4.56 11 PHE B C 1
ATOM 3942 O O . PHE B 1 10 ? 54.139 38.251 7.736 1.00 5.22 11 PHE B O 1
ATOM 3959 N N . LYS B 1 11 ? 53.546 39.184 9.681 1.00 3.81 12 LYS B N 1
ATOM 3960 C CA . LYS B 1 11 ? 52.671 40.227 9.116 1.00 4.44 12 LYS B CA 1
ATOM 3961 C C . LYS B 1 11 ? 51.559 39.559 8.285 1.00 4.41 12 LYS B C 1
ATOM 3962 O O . LYS B 1 11 ? 51.120 38.465 8.651 1.00 5.32 12 LYS B O 1
ATOM 3981 N N . LEU B 1 12 ? 51.122 40.199 7.212 1.00 4.41 13 LEU B N 1
ATOM 3982 C CA . LEU B 1 12 ? 50.004 39.660 6.414 1.00 5.06 13 LEU B CA 1
ATOM 3983 C C . LEU B 1 12 ? 50.604 38.748 5.351 1.00 5.19 13 LEU B C 1
ATOM 3984 O O . LEU B 1 12 ? 50.643 39.112 4.152 1.00 5.87 13 LEU B O 1
ATOM 4000 N N . ASN B 1 13 ? 51.088 37.592 5.778 1.00 5.59 14 ASN B N 1
ATOM 4001 C CA . ASN B 1 13 ? 51.770 36.650 4.881 1.00 5.35 14 ASN B CA 1
ATOM 4002 C C . ASN B 1 13 ? 51.555 35.239 5.391 1.00 5.26 14 ASN B C 1
ATOM 4003 O O . ASN B 1 13 ? 51.502 34.980 6.595 1.00 7.96 14 ASN B O 1
ATOM 4014 N N . GLY B 1 14 ? 51.498 34.343 4.438 1.00 6.96 15 GLY B N 1
ATOM 4015 C CA . GLY B 1 14 ? 51.400 32.932 4.746 1.00 8.62 15 GLY B CA 1
ATOM 4016 C C . GLY B 1 14 ? 50.183 32.244 4.177 1.00 6.88 15 GLY B C 1
ATOM 4017 O O . GLY B 1 14 ? 49.147 32.827 3.856 1.00 8.65 15 GLY B O 1
ATOM 4021 N N . SER B 1 15 ? 50.227 30.921 4.110 1.00 7.94 16 SER B N 1
ATOM 4022 C CA . SER B 1 15 ? 49.274 29.935 3.729 1.00 7.52 16 SER B CA 1
ATOM 4023 C C . SER B 1 15 ? 49.519 28.739 4.659 1.00 8.18 16 SER B C 1
ATOM 4024 O O . SER B 1 15 ? 50.548 28.620 5.308 1.00 7.48 16 SER B O 1
ATOM 4032 N N . LYS B 1 16 ? 48.513 27.852 4.699 1.00 8.13 17 LYS B N 1
ATOM 4033 C CA . LYS B 1 16 ? 48.685 26.659 5.524 1.00 8.31 17 LYS B CA 1
ATOM 4034 C C . LYS B 1 16 ? 49.981 25.924 5.121 1.00 8.98 17 LYS B C 1
ATOM 4035 O O . LYS B 1 16 ? 50.781 25.517 5.956 1.00 9.55 17 LYS B O 1
ATOM 4054 N N . GLN B 1 17 ? 50.194 25.813 3.820 1.00 7.61 18 GLN B N 1
ATOM 4055 C CA . GLN B 1 17 ? 51.382 25.115 3.343 1.00 8.67 18 GLN B CA 1
ATOM 4056 C C . GLN B 1 17 ? 52.670 25.852 3.703 1.00 7.88 18 GLN B C 1
ATOM 4057 O O . GLN B 1 17 ? 53.658 25.263 4.145 1.00 9.22 18 GLN B O 1
ATOM 4071 N N . SER B 1 18 ? 52.829 27.142 3.535 1.00 7.71 19 SER B N 1
ATOM 4072 C CA . SER B 1 18 ? 54.048 27.884 3.692 1.00 7.99 19 SER B CA 1
ATOM 4073 C C . SER B 1 18 ? 54.304 28.076 5.180 1.00 8.07 19 SER B C 1
ATOM 4074 O O . SER B 1 18 ? 55.480 28.034 5.568 1.00 8.01 19 SER B O 1
ATOM 4082 N N . ILE B 1 19 ? 53.261 28.140 5.995 1.00 6.66 20 ILE B N 1
ATOM 4083 C CA . ILE B 1 19 ? 53.486 28.141 7.443 1.00 7.52 20 ILE B CA 1
ATOM 4084 C C . ILE B 1 19 ? 53.913 26.780 7.971 1.00 7.13 20 ILE B C 1
ATOM 4085 O O . ILE B 1 19 ? 54.810 26.707 8.821 1.00 8.18 20 ILE B O 1
ATOM 4101 N N . LYS B 1 20 ? 53.332 25.699 7.462 1.00 8.59 21 LYS B N 1
ATOM 4102 C CA . LYS B 1 20 ? 53.836 24.380 7.800 1.00 8.95 21 LYS B CA 1
ATOM 4103 C C . LYS B 1 20 ? 55.329 24.283 7.487 1.00 8.78 21 LYS B C 1
ATOM 4104 O O . LYS B 1 20 ? 56.116 23.761 8.298 1.00 10.31 21 LYS B O 1
ATOM 4123 N N . GLU B 1 21 ? 55.782 24.773 6.336 1.00 8.72 22 GLU B N 1
ATOM 4124 C CA . GLU B 1 21 ? 57.206 24.704 6.029 1.00 9.86 22 GLU B CA 1
ATOM 4125 C C . GLU B 1 21 ? 58.056 25.501 6.996 1.00 9.34 22 GLU B C 1
ATOM 4126 O O . GLU B 1 21 ? 59.171 25.088 7.348 1.00 9.13 22 GLU B O 1
ATOM 4138 N N . ILE B 1 22 ? 57.580 26.671 7.439 1.00 7.93 23 ILE B N 1
ATOM 4139 C CA . ILE B 1 22 ? 58.345 27.470 8.401 1.00 6.89 23 ILE B CA 1
ATOM 4140 C C . ILE B 1 22 ? 58.494 26.755 9.720 1.00 7.16 23 ILE B C 1
ATOM 4141 O O . ILE B 1 22 ? 59.570 26.674 10.309 1.00 7.35 23 ILE B O 1
ATOM 4157 N N . VAL B 1 23 ? 57.369 26.202 10.215 1.00 7.36 24 VAL B N 1
ATOM 4158 C CA . VAL B 1 23 ? 57.359 25.534 11.512 1.00 8.54 24 VAL B CA 1
ATOM 4159 C C . VAL B 1 23 ? 58.150 24.230 11.473 1.00 8.22 24 VAL B C 1
ATOM 4160 O O . VAL B 1 23 ? 58.919 23.961 12.381 1.00 8.70 24 VAL B O 1
ATOM 4173 N N . GLU B 1 24 ? 58.001 23.431 10.424 1.00 9.30 25 GLU B N 1
ATOM 4174 C CA . GLU B 1 24 ? 58.793 22.216 10.315 1.00 10.55 25 GLU B CA 1
ATOM 4175 C C . GLU B 1 24 ? 60.283 22.530 10.228 1.00 8.64 25 GLU B C 1
ATOM 4176 O O . GLU B 1 24 ? 61.082 21.783 10.797 1.00 10.34 25 GLU B O 1
ATOM 4188 N N . ARG B 1 25 ? 60.679 23.605 9.574 1.00 8.92 26 ARG B N 1
ATOM 4189 C CA . ARG B 1 25 ? 62.098 23.965 9.546 1.00 9.71 26 ARG B CA 1
ATOM 4190 C C . ARG B 1 25 ? 62.569 24.303 10.945 1.00 8.08 26 ARG B C 1
ATOM 4191 O O . ARG B 1 25 ? 63.651 23.850 11.370 1.00 9.32 26 ARG B O 1
ATOM 4221 N N . LEU B 1 26 ? 61.788 25.009 11.760 1.00 7.55 27 LEU B N 1
ATOM 4222 C CA . LEU B 1 26 ? 62.153 25.268 13.141 1.00 7.79 27 LEU B CA 1
ATOM 4223 C C . LEU B 1 26 ? 62.242 23.997 13.986 1.00 8.02 27 LEU B C 1
ATOM 4224 O O . LEU B 1 26 ? 63.145 23.802 14.787 1.00 9.03 27 LEU B O 1
ATOM 4240 N N . ASN B 1 27 ? 61.274 23.095 13.763 1.00 7.94 28 ASN B N 1
ATOM 4241 C CA . ASN B 1 27 ? 61.217 21.854 14.521 1.00 9.46 28 ASN B CA 1
ATOM 4242 C C . ASN B 1 27 ? 62.505 21.051 14.351 1.00 10.01 28 ASN B C 1
ATOM 4243 O O . ASN B 1 27 ? 62.939 20.412 15.292 1.00 12.66 28 ASN B O 1
ATOM 4254 N N . THR B 1 28 ? 63.067 21.087 13.149 1.00 9.74 29 THR B N 1
ATOM 4255 C CA . THR B 1 28 ? 64.220 20.238 12.862 1.00 10.62 29 THR B CA 1
ATOM 4256 C C . THR B 1 28 ? 65.532 21.032 12.863 1.00 11.00 29 THR B C 1
ATOM 4257 O O . THR B 1 28 ? 66.582 20.488 12.546 1.00 11.68 29 THR B O 1
ATOM 4268 N N . ALA B 1 29 ? 65.518 22.315 13.211 1.00 10.76 30 ALA B N 1
ATOM 4269 C CA . ALA B 1 29 ? 66.677 23.172 13.170 1.00 8.98 30 ALA B CA 1
ATOM 4270 C C . ALA B 1 29 ? 67.652 22.840 14.289 1.00 9.18 30 ALA B C 1
ATOM 4271 O O . ALA B 1 29 ? 67.198 22.413 15.362 1.00 11.23 30 ALA B O 1
ATOM 4278 N N . SER B 1 30 ? 68.926 23.083 14.052 1.00 7.83 31 SER B N 1
ATOM 4279 C CA . SER B 1 30 ? 69.931 22.982 15.090 1.00 8.30 31 SER B CA 1
ATOM 4280 C C . SER B 1 30 ? 70.050 24.351 15.773 1.00 7.56 31 SER B C 1
ATOM 4281 O O . SER B 1 30 ? 70.647 25.235 15.145 1.00 10.23 31 SER B O 1
ATOM 4289 N N . ILE B 1 31 ? 69.468 24.519 16.939 1.00 7.86 32 ILE B N 1
ATOM 4290 C CA . ILE B 1 31 ? 69.379 25.740 17.706 1.00 8.02 32 ILE B CA 1
ATOM 4291 C C . ILE B 1 31 ? 69.801 25.516 19.149 1.00 7.41 32 ILE B C 1
ATOM 4292 O O . ILE B 1 31 ? 69.681 24.381 19.595 1.00 8.16 32 ILE B O 1
ATOM 4308 N N . PRO B 1 32 ? 70.295 26.530 19.845 1.00 7.09 33 PRO B N 1
ATOM 4309 C CA . PRO B 1 32 ? 70.665 26.334 21.228 1.00 7.05 33 PRO B CA 1
ATOM 4310 C C . PRO B 1 32 ? 69.450 26.080 22.108 1.00 7.82 33 PRO B C 1
ATOM 4311 O O . PRO B 1 32 ? 68.336 26.490 21.764 1.00 9.54 33 PRO B O 1
ATOM 4322 N N . GLU B 1 33 ? 69.647 25.441 23.255 1.00 8.14 34 GLU B N 1
ATOM 4323 C CA . GLU B 1 33 ? 68.574 25.234 24.213 1.00 9.14 34 GLU B CA 1
ATOM 4324 C C . GLU B 1 33 ? 68.067 26.497 24.896 1.00 10.55 34 GLU B C 1
ATOM 4325 O O . GLU B 1 33 ? 66.834 26.595 25.136 1.00 11.69 34 GLU B O 1
ATOM 4337 N N . ASN B 1 34 ? 68.952 27.386 25.176 1.00 9.21 35 ASN B N 1
ATOM 4338 C CA . ASN B 1 34 ? 68.622 28.615 25.935 1.00 11.01 35 ASN B CA 1
ATOM 4339 C C . ASN B 1 34 ? 68.322 29.814 25.050 1.00 8.25 35 ASN B C 1
ATOM 4340 O O . ASN B 1 34 ? 68.925 30.871 25.099 1.00 11.15 35 ASN B O 1
ATOM 4351 N N . VAL B 1 35 ? 67.326 29.676 24.208 1.00 9.14 36 VAL B N 1
ATOM 4352 C CA . VAL B 1 35 ? 66.752 30.726 23.352 1.00 7.51 36 VAL B CA 1
ATOM 4353 C C . VAL B 1 35 ? 65.243 30.598 23.483 1.00 7.18 36 VAL B C 1
ATOM 4354 O O . VAL B 1 35 ? 64.711 29.515 23.744 1.00 9.30 36 VAL B O 1
ATOM 4377 N N . GLU B 1 36 ? 64.528 31.701 23.347 1.00 5.94 37 GLU B N 1
ATOM 4378 C CA . GLU B 1 36 ? 63.074 31.779 23.316 1.00 5.57 37 GLU B CA 1
ATOM 4379 C C . GLU B 1 36 ? 62.685 32.305 21.921 1.00 5.33 37 GLU B C 1
ATOM 4380 O O . GLU B 1 36 ? 63.009 33.448 21.585 1.00 7.41 37 GLU B O 1
ATOM 4392 N N . VAL B 1 37 ? 61.990 31.494 21.153 1.00 5.12 38 VAL B N 1
ATOM 4393 C CA . VAL B 1 37 ? 61.537 31.836 19.798 1.00 5.05 38 VAL B CA 1
ATOM 4394 C C . VAL B 1 37 ? 60.023 31.928 19.770 1.00 5.62 38 VAL B C 1
ATOM 4395 O O . VAL B 1 37 ? 59.360 30.970 20.208 1.00 6.59 38 VAL B O 1
ATOM 4408 N N . VAL B 1 38 ? 59.485 33.053 19.318 1.00 4.83 39 VAL B N 1
ATOM 4409 C CA . VAL B 1 38 ? 58.038 33.257 19.274 1.00 5.03 39 VAL B CA 1
ATOM 4410 C C . VAL B 1 38 ? 57.661 33.601 17.849 1.00 4.24 39 VAL B C 1
ATOM 4411 O O . VAL B 1 38 ? 58.017 34.674 17.355 1.00 7.00 39 VAL B O 1
ATOM 4424 N N . ILE B 1 39 ? 56.892 32.740 17.192 1.00 4.73 40 ILE B N 1
ATOM 4425 C CA . ILE B 1 39 ? 56.397 32.962 15.828 1.00 5.19 40 ILE B CA 1
ATOM 4426 C C . ILE B 1 39 ? 54.970 33.512 15.902 1.00 4.59 40 ILE B C 1
ATOM 4427 O O . ILE B 1 39 ? 54.147 33.037 16.663 1.00 4.67 40 ILE B O 1
ATOM 4443 N N . CYS B 1 40 ? 54.718 34.542 15.089 1.00 4.38 41 CYS B N 1
ATOM 4444 C CA . CYS B 1 40 ? 53.451 35.279 15.147 1.00 4.21 41 CYS B CA 1
ATOM 4445 C C . CYS B 1 40 ? 52.770 35.321 13.782 1.00 4.31 41 CYS B C 1
ATOM 4446 O O . CYS B 1 40 ? 52.980 36.271 12.987 1.00 4.75 41 CYS B O 1
ATOM 4453 N N . PRO B 1 41 ? 51.976 34.308 13.512 1.00 3.95 42 PRO B N 1
ATOM 4454 C CA . PRO B 1 41 ? 51.260 34.207 12.216 1.00 4.33 42 PRO B CA 1
ATOM 4455 C C . PRO B 1 41 ? 49.993 35.035 12.221 1.00 3.95 42 PRO B C 1
ATOM 4456 O O . PRO B 1 41 ? 49.537 35.467 13.281 1.00 4.77 42 PRO B O 1
ATOM 4467 N N . PRO B 1 42 ? 49.356 35.206 11.051 1.00 4.52 43 PRO B N 1
ATOM 4468 C CA . PRO B 1 42 ? 48.005 35.762 11.016 1.00 4.35 43 PRO B CA 1
ATOM 4469 C C . PRO B 1 42 ? 47.069 34.947 11.918 1.00 4.60 43 PRO B C 1
ATOM 4470 O O . PRO B 1 42 ? 47.219 33.725 12.095 1.00 5.08 43 PRO B O 1
ATOM 4481 N N . ALA B 1 43 ? 46.047 35.601 12.444 1.00 4.98 44 ALA B N 1
ATOM 4482 C CA . ALA B 1 43 ? 45.076 35.012 13.374 1.00 4.41 44 ALA B CA 1
ATOM 4483 C C . ALA B 1 43 ? 44.458 33.741 12.771 1.00 4.66 44 ALA B C 1
ATOM 4484 O O . ALA B 1 43 ? 44.203 32.762 13.480 1.00 5.33 44 ALA B O 1
ATOM 4491 N N . THR B 1 44 ? 44.225 33.755 11.476 1.00 5.22 45 THR B N 1
ATOM 4492 C CA . THR B 1 44 ? 43.626 32.653 10.708 1.00 5.62 45 THR B CA 1
ATOM 4493 C C . THR B 1 44 ? 44.434 31.366 10.895 1.00 5.19 45 THR B C 1
ATOM 4494 O O . THR B 1 44 ? 43.873 30.273 10.737 1.00 6.13 45 THR B O 1
ATOM 4505 N N . TYR B 1 45 ? 45.716 31.469 11.220 1.00 5.47 46 TYR B N 1
ATOM 4506 C CA . TYR B 1 45 ? 46.632 30.326 11.345 1.00 5.33 46 TYR B CA 1
ATOM 4507 C C . TYR B 1 45 ? 47.153 30.084 12.753 1.00 5.35 46 TYR B C 1
ATOM 4508 O O . TYR B 1 45 ? 48.063 29.256 12.912 1.00 6.01 46 TYR B O 1
ATOM 4526 N N . LEU B 1 46 ? 46.653 30.741 13.778 1.00 5.15 47 LEU B N 1
ATOM 4527 C CA . LEU B 1 46 ? 47.190 30.561 15.125 1.00 5.43 47 LEU B CA 1
ATOM 4528 C C . LEU B 1 46 ? 47.046 29.151 15.653 1.00 5.58 47 LEU B C 1
ATOM 4529 O O . LEU B 1 46 ? 48.042 28.566 16.128 1.00 6.29 47 LEU B O 1
ATOM 4545 N N . ASP B 1 47 ? 45.834 28.618 15.623 1.00 6.08 48 ASP B N 1
ATOM 4546 C CA . ASP B 1 47 ? 45.603 27.249 16.150 1.00 6.06 48 ASP B CA 1
ATOM 4547 C C . ASP B 1 47 ? 46.474 26.214 15.421 1.00 6.30 48 ASP B C 1
ATOM 4548 O O . ASP B 1 47 ? 47.143 25.379 15.995 1.00 6.66 48 ASP B O 1
ATOM 4557 N N . TYR B 1 48 ? 46.440 26.302 14.086 1.00 5.74 49 TYR B N 1
ATOM 4558 C CA . TYR B 1 48 ? 47.245 25.407 13.239 1.00 6.82 49 TYR B CA 1
ATOM 4559 C C . TYR B 1 48 ? 48.710 25.471 13.578 1.00 6.36 49 TYR B C 1
ATOM 4560 O O . TYR B 1 48 ? 49.386 24.442 13.716 1.00 7.48 49 TYR B O 1
ATOM 4578 N N . SER B 1 49 ? 49.242 26.667 13.714 1.00 6.50 50 SER B N 1
ATOM 4579 C CA . SER B 1 49 ? 50.634 26.853 14.066 1.00 6.06 50 SER B CA 1
ATOM 4580 C C . SER B 1 49 ? 50.984 26.214 15.401 1.00 6.32 50 SER B C 1
ATOM 4581 O O . SER B 1 49 ? 52.007 25.537 15.525 1.00 7.00 50 SER B O 1
ATOM 4589 N N . VAL B 1 50 ? 50.156 26.460 16.416 1.00 6.48 51 VAL B N 1
ATOM 4590 C CA . VAL B 1 50 ? 50.390 25.825 17.740 1.00 7.33 51 VAL B CA 1
ATOM 4591 C C . VAL B 1 50 ? 50.441 24.310 17.592 1.00 7.65 51 VAL B C 1
ATOM 4592 O O . VAL B 1 50 ? 51.294 23.640 18.199 1.00 8.09 51 VAL B O 1
ATOM 4605 N N . SER B 1 51 ? 49.508 23.788 16.779 1.00 6.61 52 SER B N 1
ATOM 4606 C CA . SER B 1 51 ? 49.401 22.328 16.651 1.00 7.28 52 SER B CA 1
ATOM 4607 C C . SER B 1 51 ? 50.645 21.709 16.008 1.00 7.55 52 SER B C 1
ATOM 4608 O O . SER B 1 51 ? 50.923 20.515 16.239 1.00 10.14 52 SER B O 1
ATOM 4616 N N . LEU B 1 52 ? 51.330 22.484 15.184 1.00 7.27 53 LEU B N 1
ATOM 4617 C CA . LEU B 1 52 ? 52.501 21.974 14.457 1.00 8.47 53 LEU B CA 1
ATOM 4618 C C . LEU B 1 52 ? 53.810 22.057 15.223 1.00 7.83 53 LEU B C 1
ATOM 4619 O O . LEU B 1 52 ? 54.786 21.338 14.892 1.00 9.29 53 LEU B O 1
ATOM 4635 N N . VAL B 1 53 ? 53.915 22.939 16.207 1.00 9.24 54 VAL B N 1
ATOM 4636 C CA . VAL B 1 53 ? 55.182 23.114 16.960 1.00 9.19 54 VAL B CA 1
ATOM 4637 C C . VAL B 1 53 ? 55.552 21.862 17.734 1.00 11.12 54 VAL B C 1
ATOM 4638 O O . VAL B 1 53 ? 54.727 21.293 18.446 1.00 12.98 54 VAL B O 1
ATOM 4651 N N . LYS B 1 54 ? 56.813 21.458 17.591 1.00 10.70 55 LYS B N 1
ATOM 4652 C CA . LYS B 1 54 ? 57.403 20.296 18.289 1.00 12.27 55 LYS B CA 1
ATOM 4653 C C . LYS B 1 54 ? 58.835 20.669 18.637 1.00 16.24 55 LYS B C 1
ATOM 4654 O O . LYS B 1 54 ? 59.781 20.034 18.126 1.00 19.17 55 LYS B O 1
ATOM 4673 N N . LYS B 1 55 ? 59.012 21.678 19.442 1.00 13.41 56 LYS B N 1
ATOM 4674 C CA . LYS B 1 55 ? 60.310 22.272 19.759 1.00 12.51 56 LYS B CA 1
ATOM 4675 C C . LYS B 1 55 ? 60.088 23.075 21.022 1.00 11.39 56 LYS B C 1
ATOM 4676 O O . LYS B 1 55 ? 59.366 24.076 21.006 1.00 10.12 56 LYS B O 1
ATOM 4695 N N . PRO B 1 56 ? 60.662 22.686 22.141 1.00 12.37 57 PRO B N 1
ATOM 4696 C CA . PRO B 1 56 ? 60.371 23.419 23.376 1.00 14.00 57 PRO B CA 1
ATOM 4697 C C . PRO B 1 56 ? 60.682 24.921 23.328 1.00 12.34 57 PRO B C 1
ATOM 4698 O O . PRO B 1 56 ? 59.983 25.689 24.024 1.00 11.89 57 PRO B O 1
ATOM 4709 N N . GLN B 1 57 ? 61.704 25.276 22.536 1.00 9.87 58 GLN B N 1
ATOM 4710 C CA . GLN B 1 57 ? 62.121 26.674 22.405 1.00 9.14 58 GLN B CA 1
ATOM 4711 C C . GLN B 1 57 ? 61.098 27.572 21.700 1.00 8.37 58 GLN B C 1
ATOM 4712 O O . GLN B 1 57 ? 61.271 28.811 21.732 1.00 9.83 58 GLN B O 1
ATOM 4726 N N . VAL B 1 58 ? 60.124 26.993 21.020 1.00 7.93 59 VAL B N 1
ATOM 4727 C CA . VAL B 1 58 ? 59.238 27.743 20.119 1.00 7.48 59 VAL B CA 1
ATOM 4728 C C . VAL B 1 58 ? 57.841 27.797 20.697 1.00 7.22 59 VAL B C 1
ATOM 4729 O O . VAL B 1 58 ? 57.290 26.763 21.034 1.00 9.44 59 VAL B O 1
ATOM 4742 N N . THR B 1 59 ? 57.280 29.004 20.755 1.00 7.06 60 THR B N 1
ATOM 4743 C CA . THR B 1 59 ? 55.880 29.233 21.073 1.00 6.46 60 THR B CA 1
ATOM 4744 C C . THR B 1 59 ? 55.283 30.201 20.048 1.00 5.53 60 THR B C 1
ATOM 4745 O O . THR B 1 59 ? 55.986 30.714 19.165 1.00 6.16 60 THR B O 1
ATOM 4756 N N . VAL B 1 60 ? 53.961 30.386 20.138 1.00 5.76 61 VAL B N 1
ATOM 4757 C CA . VAL B 1 60 ? 53.199 31.160 19.165 1.00 5.43 61 VAL B CA 1
ATOM 4758 C C . VAL B 1 60 ? 52.574 32.395 19.773 1.00 5.03 61 VAL B C 1
ATOM 4759 O O . VAL B 1 60 ? 52.123 32.374 20.934 1.00 5.78 61 VAL B O 1
ATOM 4772 N N . GLY B 1 61 ? 52.567 33.479 18.986 1.00 4.70 62 GLY B N 1
ATOM 4773 C CA . GLY B 1 61 ? 51.926 34.704 19.336 1.00 6.32 62 GLY B CA 1
ATOM 4774 C C . GLY B 1 61 ? 50.993 35.223 18.278 1.00 5.41 62 GLY B C 1
ATOM 4775 O O . GLY B 1 61 ? 51.141 34.902 17.102 1.00 5.92 62 GLY B O 1
ATOM 4779 N N . ALA B 1 62 ? 50.039 36.106 18.684 1.00 4.86 63 ALA B N 1
ATOM 4780 C CA . ALA B 1 62 ? 49.214 36.829 17.782 1.00 4.34 63 ALA B CA 1
ATOM 4781 C C . ALA B 1 62 ? 49.802 38.221 17.454 1.00 3.68 63 ALA B C 1
ATOM 4782 O O . ALA B 1 62 ? 50.670 38.734 18.164 1.00 5.17 63 ALA B O 1
ATOM 4789 N N . GLN B 1 63 ? 49.312 38.828 16.384 1.00 4.10 64 GLN B N 1
ATOM 4790 C CA . GLN B 1 63 ? 49.811 40.085 15.858 1.00 3.86 64 GLN B CA 1
ATOM 4791 C C . GLN B 1 63 ? 49.098 41.350 16.370 1.00 4.55 64 GLN B C 1
ATOM 4792 O O . GLN B 1 63 ? 49.604 42.469 16.165 1.00 5.17 64 GLN B O 1
ATOM 4806 N N . ASN B 1 64 ? 47.923 41.177 16.986 1.00 3.94 65 ASN B N 1
ATOM 4807 C CA . ASN B 1 64 ? 47.128 42.236 17.568 1.00 4.37 65 ASN B CA 1
ATOM 4808 C C . ASN B 1 64 ? 45.914 41.622 18.282 1.00 4.01 65 ASN B C 1
ATOM 4809 O O . ASN B 1 64 ? 45.502 40.508 17.922 1.00 4.81 65 ASN B O 1
ATOM 4820 N N . ALA B 1 65 ? 45.339 42.356 19.207 1.00 4.16 66 ALA B N 1
ATOM 4821 C CA . ALA B 1 65 ? 44.086 41.987 19.854 1.00 4.73 66 ALA B CA 1
ATOM 4822 C C . ALA B 1 65 ? 43.430 43.248 20.382 1.00 4.40 66 ALA B C 1
ATOM 4823 O O . ALA B 1 65 ? 44.071 44.291 20.453 1.00 5.68 66 ALA B O 1
ATOM 4830 N N . TYR B 1 66 ? 42.168 43.131 20.757 1.00 5.61 67 TYR B N 1
ATOM 4831 C CA . TYR B 1 66 ? 41.390 44.234 21.344 1.00 5.06 67 TYR B CA 1
ATOM 4832 C C . TYR B 1 66 ? 41.604 44.352 22.850 1.00 4.53 67 TYR B C 1
ATOM 4833 O O . TYR B 1 66 ? 42.314 43.553 23.462 1.00 6.40 67 TYR B O 1
ATOM 4851 N N . LEU B 1 67 ? 41.026 45.376 23.471 1.00 6.56 68 LEU B N 1
ATOM 4852 C CA . LEU B 1 67 ? 41.182 45.616 24.911 1.00 6.64 68 LEU B CA 1
ATOM 4853 C C . LEU B 1 67 ? 40.064 45.022 25.767 1.00 7.38 68 LEU B C 1
ATOM 4854 O O . LEU B 1 67 ? 39.985 45.300 26.964 1.00 9.08 68 LEU B O 1
ATOM 4870 N N . LYS B 1 68 ? 39.184 44.238 25.189 1.00 7.13 69 LYS B N 1
ATOM 4871 C CA . LYS B 1 68 ? 38.182 43.445 25.835 1.00 8.71 69 LYS B CA 1
ATOM 4872 C C . LYS B 1 68 ? 38.266 42.001 25.334 1.00 7.77 69 LYS B C 1
ATOM 4873 O O . LYS B 1 68 ? 38.747 41.803 24.209 1.00 7.88 69 LYS B O 1
ATOM 4892 N N . ALA B 1 69 ? 37.807 41.040 26.138 1.00 7.24 70 ALA B N 1
ATOM 4893 C CA . ALA B 1 69 ? 37.888 39.636 25.719 1.00 8.19 70 ALA B CA 1
ATOM 4894 C C . ALA B 1 69 ? 36.698 39.194 24.890 1.00 6.57 70 ALA B C 1
ATOM 4895 O O . ALA B 1 69 ? 36.780 38.199 24.161 1.00 7.22 70 ALA B O 1
ATOM 4902 N N . SER B 1 70 ? 35.566 39.847 25.008 1.00 6.80 71 SER B N 1
ATOM 4903 C CA . SER B 1 70 ? 34.349 39.499 24.283 1.00 7.20 71 SER B CA 1
ATOM 4904 C C . SER B 1 70 ? 33.526 40.771 24.127 1.00 6.46 71 SER B C 1
ATOM 4905 O O . SER B 1 70 ? 33.734 41.766 24.855 1.00 9.14 71 SER B O 1
ATOM 4913 N N . GLY B 1 71 ? 32.571 40.694 23.214 1.00 7.87 72 GLY B N 1
ATOM 4914 C CA . GLY B 1 71 ? 31.569 41.704 22.974 1.00 8.13 72 GLY B CA 1
ATOM 4915 C C . GLY B 1 71 ? 31.403 42.055 21.503 1.00 6.44 72 GLY B C 1
ATOM 4916 O O . GLY B 1 71 ? 31.812 41.311 20.604 1.00 6.45 72 GLY B O 1
ATOM 4920 N N . ALA B 1 72 ? 30.756 43.219 21.318 1.00 7.00 73 ALA B N 1
ATOM 4921 C CA . ALA B 1 72 ? 30.276 43.598 19.991 1.00 6.53 73 ALA B CA 1
ATOM 4922 C C . ALA B 1 72 ? 31.324 44.380 19.239 1.00 7.14 73 ALA B C 1
ATOM 4923 O O . ALA B 1 72 ? 31.240 45.609 19.031 1.00 7.70 73 ALA B O 1
ATOM 4930 N N . PHE B 1 73 ? 32.382 43.649 18.854 1.00 6.06 74 PHE B N 1
ATOM 4931 C CA . PHE B 1 73 ? 33.586 44.223 18.238 1.00 5.55 74 PHE B CA 1
ATOM 4932 C C . PHE B 1 73 ? 33.938 43.407 16.977 1.00 6.28 74 PHE B C 1
ATOM 4933 O O . PHE B 1 73 ? 34.965 42.714 16.911 1.00 5.87 74 PHE B O 1
ATOM 4950 N N . THR B 1 74 ? 33.028 43.494 15.991 1.00 5.28 75 THR B N 1
ATOM 4951 C CA . THR B 1 74 ? 33.178 42.772 14.713 1.00 4.91 75 THR B CA 1
ATOM 4952 C C . THR B 1 74 ? 34.580 42.980 14.153 1.00 4.85 75 THR B C 1
ATOM 4953 O O . THR B 1 74 ? 35.031 44.109 14.004 1.00 5.60 75 THR B O 1
ATOM 4964 N N . GLY B 1 75 ? 35.248 41.886 13.813 1.00 4.08 76 GLY B N 1
ATOM 4965 C CA . GLY B 1 75 ? 36.545 41.923 13.157 1.00 4.33 76 GLY B CA 1
ATOM 4966 C C . GLY B 1 75 ? 37.755 41.938 14.068 1.00 4.29 76 GLY B C 1
ATOM 4967 O O . GLY B 1 75 ? 38.881 41.827 13.530 1.00 4.90 76 GLY B O 1
ATOM 4971 N N . GLU B 1 76 ? 37.619 42.043 15.381 1.00 4.58 77 GLU B N 1
ATOM 4972 C CA . GLU B 1 76 ? 38.768 42.031 16.293 1.00 4.80 77 GLU B CA 1
ATOM 4973 C C . GLU B 1 76 ? 39.214 40.650 16.665 1.00 4.64 77 GLU B C 1
ATOM 4974 O O . GLU B 1 76 ? 38.485 39.669 16.511 1.00 5.18 77 GLU B O 1
ATOM 4986 N N . ASN B 1 77 ? 40.411 40.549 17.191 1.00 4.40 78 ASN B N 1
ATOM 4987 C CA . ASN B 1 77 ? 40.898 39.369 17.900 1.00 4.11 78 ASN B CA 1
ATOM 4988 C C . ASN B 1 77 ? 40.802 39.564 19.419 1.00 4.57 78 ASN B C 1
ATOM 4989 O O . ASN B 1 77 ? 40.875 40.710 19.923 1.00 5.17 78 ASN B O 1
ATOM 5000 N N . SER B 1 78 ? 40.679 38.467 20.148 1.00 4.52 79 SER B N 1
ATOM 5001 C CA . SER B 1 78 ? 40.547 38.424 21.605 1.00 4.46 79 SER B CA 1
ATOM 5002 C C . SER B 1 78 ? 41.687 37.668 22.248 1.00 4.31 79 SER B C 1
ATOM 5003 O O . SER B 1 78 ? 41.967 36.525 21.858 1.00 4.63 79 SER B O 1
ATOM 5011 N N . VAL B 1 79 ? 42.291 38.235 23.281 1.00 4.88 80 VAL B N 1
ATOM 5012 C CA . VAL B 1 79 ? 43.356 37.537 24.001 1.00 5.56 80 VAL B CA 1
ATOM 5013 C C . VAL B 1 79 ? 42.866 36.219 24.627 1.00 5.21 80 VAL B C 1
ATOM 5014 O O . VAL B 1 79 ? 43.661 35.286 24.739 1.00 5.69 80 VAL B O 1
ATOM 5027 N N . ASP B 1 80 ? 41.619 36.124 25.073 1.00 6.08 81 ASP B N 1
ATOM 5028 C CA . ASP B 1 80 ? 41.086 34.874 25.600 1.00 6.04 81 ASP B CA 1
ATOM 5029 C C . ASP B 1 80 ? 41.035 33.793 24.532 1.00 5.51 81 ASP B C 1
ATOM 5030 O O . ASP B 1 80 ? 41.233 32.602 24.807 1.00 6.63 81 ASP B O 1
ATOM 5039 N N . GLN B 1 81 ? 40.704 34.135 23.288 1.00 5.55 82 GLN B N 1
ATOM 5040 C CA . GLN B 1 81 ? 40.630 33.211 22.155 1.00 5.87 82 GLN B CA 1
ATOM 5041 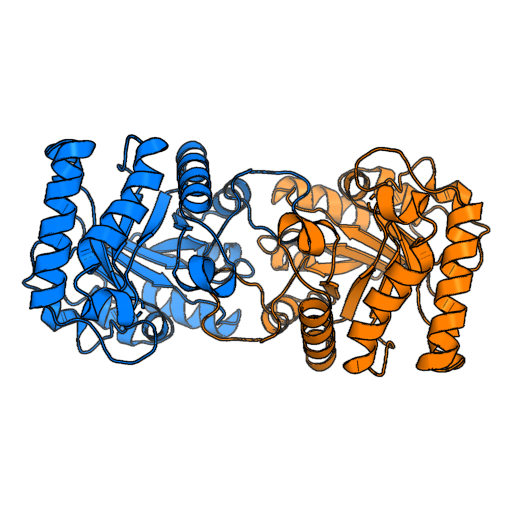C C . GLN B 1 81 ? 42.031 32.811 21.683 1.00 5.12 82 GLN B C 1
ATOM 5042 O O . GLN B 1 81 ? 42.296 31.614 21.390 1.00 6.97 82 GLN B O 1
ATOM 5056 N N . ILE B 1 82 ? 42.950 33.755 21.628 1.00 6.23 83 ILE B N 1
ATOM 5057 C CA . ILE B 1 82 ? 44.383 33.475 21.394 1.00 7.05 83 ILE B CA 1
ATOM 5058 C C . ILE B 1 82 ? 44.892 32.474 22.417 1.00 6.07 83 ILE B C 1
ATOM 5059 O O . ILE B 1 82 ? 45.552 31.476 22.038 1.00 7.03 83 ILE B O 1
ATOM 5075 N N . LYS B 1 83 ? 44.571 32.664 23.687 1.00 6.20 84 LYS B N 1
ATOM 5076 C CA . LYS B 1 83 ? 44.985 31.728 24.750 1.00 6.81 84 LYS B CA 1
ATOM 5077 C C . LYS B 1 83 ? 44.313 30.378 24.587 1.00 6.36 84 LYS B C 1
ATOM 5078 O O . LYS B 1 83 ? 44.946 29.341 24.823 1.00 7.97 84 LYS B O 1
ATOM 5097 N N . ASP B 1 84 ? 43.039 30.379 24.219 1.00 6.05 85 ASP B N 1
ATOM 5098 C CA . ASP B 1 84 ? 42.240 29.150 24.044 1.00 6.91 85 ASP B CA 1
ATOM 5099 C C . ASP B 1 84 ? 42.887 28.188 23.058 1.00 6.83 85 ASP B C 1
ATOM 5100 O O . ASP B 1 84 ? 42.817 26.961 23.285 1.00 9.62 85 ASP B O 1
ATOM 5109 N N . VAL B 1 85 ? 43.480 28.735 21.978 1.00 6.16 86 VAL B N 1
ATOM 5110 C CA . VAL B 1 85 ? 44.103 27.904 20.953 1.00 7.01 86 VAL B CA 1
ATOM 5111 C C . VAL B 1 85 ? 45.593 27.616 21.239 1.00 7.13 86 VAL B C 1
ATOM 5112 O O . VAL B 1 85 ? 46.271 26.992 20.388 1.00 8.77 86 VAL B O 1
ATOM 5125 N N . GLY B 1 86 ? 46.104 28.004 22.400 1.00 7.02 87 GLY B N 1
ATOM 5126 C CA . GLY B 1 86 ? 47.447 27.606 22.816 1.00 8.24 87 GLY B CA 1
ATOM 5127 C C . GLY B 1 86 ? 48.534 28.626 22.578 1.00 6.53 87 GLY B C 1
ATOM 5128 O O . GLY B 1 86 ? 49.703 28.329 22.836 1.00 8.10 87 GLY B O 1
ATOM 5132 N N . ALA B 1 87 ? 48.244 29.822 22.095 1.00 6.53 88 ALA B N 1
ATOM 5133 C CA . ALA B 1 87 ? 49.242 30.866 21.925 1.00 6.70 88 ALA B CA 1
ATOM 5134 C C . ALA B 1 87 ? 49.569 31.535 23.262 1.00 6.69 88 ALA B C 1
ATOM 5135 O O . ALA B 1 87 ? 48.769 31.474 24.208 1.00 9.24 88 ALA B O 1
ATOM 5142 N N . LYS B 1 88 ? 50.735 32.141 23.371 1.00 6.24 89 LYS B N 1
ATOM 5143 C CA . LYS B 1 88 ? 51.283 32.632 24.614 1.00 6.76 89 LYS B CA 1
ATOM 5144 C C . LYS B 1 88 ? 51.602 34.124 24.623 1.00 5.60 89 LYS B C 1
ATOM 5145 O O . LYS B 1 88 ? 51.887 34.664 25.713 1.00 6.85 89 LYS B O 1
ATOM 5164 N N . TYR B 1 89 ? 51.593 34.803 23.482 1.00 5.57 90 TYR B N 1
ATOM 5165 C CA . TYR B 1 89 ? 51.927 36.195 23.368 1.00 4.77 90 TYR B CA 1
ATOM 5166 C C . TYR B 1 89 ? 50.984 36.929 22.402 1.00 3.97 90 TYR B C 1
ATOM 5167 O O . TYR B 1 89 ? 50.329 36.285 21.581 1.00 4.82 90 TYR B O 1
ATOM 5185 N N . VAL B 1 90 ? 50.983 38.232 22.510 1.00 4.48 91 VAL B N 1
ATOM 5186 C CA . VAL B 1 90 ? 50.388 39.123 21.501 1.00 4.31 91 VAL B CA 1
ATOM 5187 C C . VAL B 1 90 ? 51.338 40.308 21.271 1.00 3.45 91 VAL B C 1
ATOM 5188 O O . VAL B 1 90 ? 51.877 40.889 22.236 1.00 4.75 91 VAL B O 1
ATOM 5201 N N . ILE B 1 91 ? 51.570 40.667 20.014 1.00 3.32 92 ILE B N 1
ATOM 5202 C CA . ILE B 1 91 ? 52.262 41.903 19.620 1.00 3.32 92 ILE B CA 1
ATOM 5203 C C . ILE B 1 91 ? 51.299 43.073 19.777 1.00 3.78 92 ILE B C 1
ATOM 5204 O O . ILE B 1 91 ? 50.190 43.034 19.209 1.00 4.80 92 ILE B O 1
ATOM 5220 N N . LEU B 1 92 ? 51.686 44.092 20.532 1.00 3.78 93 LEU B N 1
ATOM 5221 C CA . LEU B 1 92 ? 50.875 45.303 20.708 1.00 3.89 93 LEU B CA 1
ATOM 5222 C C . LEU B 1 92 ? 51.720 46.534 20.401 1.00 4.18 93 LEU B C 1
ATOM 5223 O O . LEU B 1 92 ? 52.888 46.640 20.756 1.00 4.66 93 LEU B O 1
ATOM 5239 N N . GLY B 1 93 ? 51.110 47.518 19.705 1.00 4.87 94 GLY B N 1
ATOM 5240 C CA . GLY B 1 93 ? 51.793 48.771 19.423 1.00 4.60 94 GLY B CA 1
ATOM 5241 C C . GLY B 1 93 ? 52.714 48.719 18.226 1.00 4.30 94 GLY B C 1
ATOM 5242 O O . GLY B 1 93 ? 53.544 49.632 18.045 1.00 4.82 94 GLY B O 1
ATOM 5246 N N . HIS B 1 94 ? 52.651 47.699 17.369 1.00 4.49 95 HIS B N 1
ATOM 5247 C CA . HIS B 1 94 ? 53.440 47.668 16.159 1.00 4.93 95 HIS B CA 1
ATOM 5248 C C . HIS B 1 94 ? 53.244 48.990 15.399 1.00 4.19 95 HIS B C 1
ATOM 5249 O O . HIS B 1 94 ? 52.118 49.509 15.334 1.00 5.10 95 HIS B O 1
ATOM 5263 N N . SER B 1 95 ? 54.308 49.503 14.781 1.00 5.01 96 SER B N 1
ATOM 5264 C CA . SER B 1 95 ? 54.210 50.743 14.025 1.00 5.54 96 SER B CA 1
ATOM 5265 C C . SER B 1 95 ? 53.096 50.764 12.964 1.00 5.53 96 SER B C 1
ATOM 5266 O O . SER B 1 95 ? 52.472 51.773 12.709 1.00 6.09 96 SER B O 1
ATOM 5276 N N . GLU B 1 96 ? 52.871 49.653 12.299 1.00 5.78 97 GLU B N 1
ATOM 5277 C CA . GLU B 1 96 ? 51.842 49.561 11.283 1.00 6.13 97 GLU B CA 1
ATOM 5278 C C . GLU B 1 96 ? 50.453 49.756 11.894 1.00 6.45 97 GLU B C 1
ATOM 5279 O O . GLU B 1 96 ? 49.547 50.283 11.234 1.00 10.40 97 GLU B O 1
ATOM 5291 N N . ARG B 1 97 ? 50.262 49.398 13.141 1.00 5.74 98 ARG B N 1
ATOM 5292 C CA . ARG B 1 97 ? 49.010 49.721 13.848 1.00 5.62 98 ARG B CA 1
ATOM 5293 C C . ARG B 1 97 ? 48.983 51.157 14.369 1.00 5.18 98 ARG B C 1
ATOM 5294 O O . ARG B 1 97 ? 47.951 51.815 14.241 1.00 5.98 98 ARG B O 1
ATOM 5315 N N . ARG B 1 98 ? 50.077 51.639 14.971 1.00 6.00 99 ARG B N 1
ATOM 5316 C CA . ARG B 1 98 ? 50.122 53.005 15.500 1.00 6.45 99 ARG B CA 1
ATOM 5317 C C . ARG B 1 98 ? 49.962 54.051 14.414 1.00 7.26 99 ARG B C 1
ATOM 5318 O O . ARG B 1 98 ? 49.301 55.086 14.654 1.00 9.79 99 ARG B O 1
ATOM 5339 N N . SER B 1 99 ? 50.545 53.806 13.266 1.00 8.20 100 SER B N 1
ATOM 5340 C CA . SER B 1 99 ? 50.598 54.761 12.158 1.00 10.57 100 SER B CA 1
ATOM 5341 C C . SER B 1 99 ? 49.393 54.570 11.254 1.00 10.52 100 SER B C 1
ATOM 5342 O O . SER B 1 99 ? 48.407 55.317 11.364 1.00 13.23 100 SER B O 1
ATOM 5352 N N . TYR B 1 100 ? 49.396 53.568 10.390 1.00 10.22 101 TYR B N 1
ATOM 5353 C CA . TYR B 1 100 ? 48.349 53.364 9.398 1.00 12.53 101 TYR B CA 1
ATOM 5354 C C . TYR B 1 100 ? 46.967 53.178 10.026 1.00 11.18 101 TYR B C 1
ATOM 5355 O O . TYR B 1 100 ? 45.964 53.716 9.550 1.00 13.38 101 TYR B O 1
ATOM 5373 N N . PHE B 1 101 ? 46.857 52.425 11.117 1.00 8.67 102 PHE B N 1
ATOM 5374 C CA . PHE B 1 101 ? 45.591 52.157 11.803 1.00 8.80 102 PHE B CA 1
ATOM 5375 C C . PHE B 1 101 ? 45.336 53.065 12.986 1.00 9.75 102 PHE B C 1
ATOM 5376 O O . PHE B 1 101 ? 44.349 52.895 13.744 1.00 10.43 102 PHE B O 1
ATOM 5393 N N . HIS B 1 102 ? 46.106 54.149 13.127 1.00 8.76 103 HIS B N 1
ATOM 5394 C CA . HIS B 1 102 ? 45.920 55.211 14.101 1.00 9.18 103 HIS B CA 1
ATOM 5395 C C . HIS B 1 102 ? 45.632 54.721 15.511 1.00 7.87 103 HIS B C 1
ATOM 5396 O O . HIS B 1 102 ? 44.825 55.279 16.272 1.00 12.03 103 HIS B O 1
ATOM 5418 N N . GLU B 1 103 ? 46.370 53.703 15.942 1.00 7.36 104 GLU B N 1
ATOM 5419 C CA . GLU B 1 103 ? 46.255 53.220 17.319 1.00 6.14 104 GLU B CA 1
ATOM 5420 C C . GLU B 1 103 ? 47.105 54.108 18.199 1.00 5.68 104 GLU B C 1
ATOM 5421 O O . GLU B 1 103 ? 48.337 54.105 18.200 1.00 8.63 104 GLU B O 1
ATOM 5433 N N . ASP B 1 104 ? 46.442 54.909 19.023 1.00 6.44 105 ASP B N 1
ATOM 5434 C CA . ASP B 1 104 ? 47.045 55.862 19.931 1.00 6.19 105 ASP B CA 1
ATOM 5435 C C . ASP B 1 104 ? 47.714 55.179 21.131 1.00 5.70 105 ASP B C 1
ATOM 5436 O O . ASP B 1 104 ? 47.505 54.008 21.471 1.00 5.92 105 ASP B O 1
ATOM 5445 N N . ASP B 1 105 ? 48.534 55.971 21.848 1.00 6.79 106 ASP B N 1
ATOM 5446 C CA . ASP B 1 105 ? 49.361 55.443 22.945 1.00 6.65 106 ASP B CA 1
ATOM 5447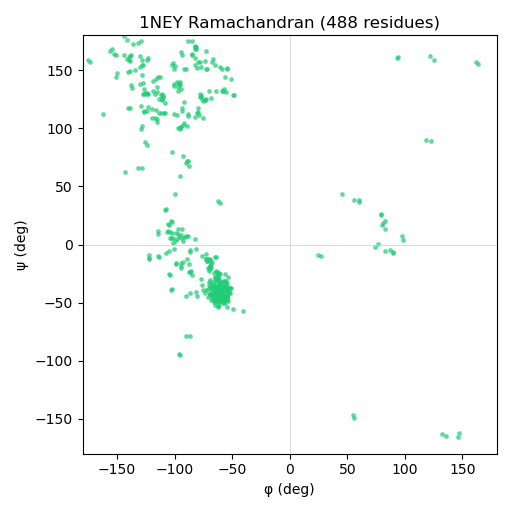 C C . ASP B 1 105 ? 48.520 54.880 24.089 1.00 7.01 106 ASP B C 1
ATOM 5448 O O . ASP B 1 105 ? 48.923 53.881 24.695 1.00 6.67 106 ASP B O 1
ATOM 5457 N N . LYS B 1 106 ? 47.368 55.535 24.355 1.00 6.17 107 LYS B N 1
ATOM 5458 C CA . LYS B 1 106 ? 46.429 55.084 25.404 1.00 6.65 107 LYS B CA 1
ATOM 5459 C C . LYS B 1 106 ? 45.782 53.760 25.024 1.00 5.64 107 LYS B C 1
ATOM 5460 O O . LYS B 1 106 ? 45.598 52.854 25.867 1.00 6.23 107 LYS B O 1
ATOM 5483 N N . PHE B 1 107 ? 45.360 53.602 23.767 1.00 6.53 108 PHE B N 1
ATOM 5484 C CA . PHE B 1 107 ? 44.797 52.345 23.256 1.00 6.09 108 PHE B CA 1
ATOM 5485 C C . PHE B 1 107 ? 45.760 51.194 23.470 1.00 5.46 108 PHE B C 1
ATOM 5486 O O . PHE B 1 107 ? 45.416 50.106 23.953 1.00 5.74 108 PHE B O 1
ATOM 5503 N N . ILE B 1 108 ? 47.055 51.427 23.132 1.00 5.50 109 ILE B N 1
ATOM 5504 C CA . ILE B 1 108 ? 48.101 50.418 23.361 1.00 4.32 109 ILE B CA 1
ATOM 5505 C C . ILE B 1 108 ? 48.253 50.095 24.852 1.00 4.04 109 ILE B C 1
ATOM 5506 O O . ILE B 1 108 ? 48.369 48.919 25.233 1.00 5.27 109 ILE B O 1
ATOM 5522 N N . ALA B 1 109 ? 48.273 51.121 25.705 1.00 4.56 110 ALA B N 1
ATOM 5523 C CA . ALA B 1 109 ? 48.373 50.918 27.151 1.00 5.51 110 ALA B CA 1
ATOM 5524 C C . ALA B 1 109 ? 47.252 50.065 27.710 1.00 5.16 110 ALA B C 1
ATOM 5525 O O . ALA B 1 109 ? 47.468 49.123 28.474 1.00 6.02 110 ALA B O 1
ATOM 5532 N N . ASP B 1 110 ? 46.026 50.366 27.297 1.00 5.50 111 ASP B N 1
ATOM 5533 C CA . ASP B 1 110 ? 44.846 49.653 27.771 1.00 5.69 111 ASP B CA 1
ATOM 5534 C C . ASP B 1 110 ? 44.896 48.188 27.268 1.00 4.54 111 ASP B C 1
ATOM 5535 O O . ASP B 1 110 ? 44.556 47.280 28.006 1.00 5.60 111 ASP B O 1
ATOM 5544 N N . LYS B 1 111 ? 45.292 47.983 26.018 1.00 4.40 112 LYS B N 1
ATOM 5545 C CA . LYS B 1 111 ? 45.422 46.613 25.479 1.00 4.32 112 LYS B CA 1
ATOM 5546 C C . LYS B 1 111 ? 46.478 45.835 26.252 1.00 3.78 112 LYS B C 1
ATOM 5547 O O . LYS B 1 111 ? 46.319 44.597 26.477 1.00 4.39 112 LYS B O 1
ATOM 5566 N N . THR B 1 112 ? 47.591 46.475 26.616 1.00 4.25 113 THR B N 1
ATOM 5567 C CA . THR B 1 112 ? 48.711 45.789 27.249 1.00 4.54 113 THR B CA 1
ATOM 5568 C C . THR B 1 112 ? 48.270 45.341 28.651 1.00 3.78 113 THR B C 1
ATOM 5569 O O . THR B 1 112 ? 48.441 44.174 29.027 1.00 4.92 113 THR B O 1
ATOM 5580 N N . LYS B 1 113 ? 47.648 46.254 29.415 1.00 4.63 114 LYS B N 1
ATOM 5581 C CA . LYS B 1 113 ? 47.116 45.893 30.725 1.00 5.31 114 LYS B CA 1
ATOM 5582 C C . LYS B 1 113 ? 46.144 44.702 30.634 1.00 5.58 114 LYS B C 1
ATOM 5583 O O . LYS B 1 113 ? 46.183 43.732 31.413 1.00 5.78 114 LYS B O 1
ATOM 5602 N N . PHE B 1 114 ? 45.226 44.819 29.664 1.00 5.37 115 PHE B N 1
ATOM 5603 C CA . PHE B 1 114 ? 44.216 43.778 29.522 1.00 5.54 115 PHE B CA 1
ATOM 5604 C C . PHE B 1 114 ? 44.836 42.409 29.215 1.00 4.75 115 PHE B C 1
ATOM 5605 O O . PHE B 1 114 ? 44.492 41.378 29.840 1.00 6.11 115 PHE B O 1
ATOM 5622 N N . ALA B 1 115 ? 45.749 42.372 28.237 1.00 4.37 116 ALA B N 1
ATOM 5623 C CA . ALA B 1 115 ? 46.372 41.129 27.832 1.00 4.83 116 ALA B CA 1
ATOM 5624 C C . ALA B 1 115 ? 47.089 40.444 29.000 1.00 4.23 116 ALA B C 1
ATOM 5625 O O . ALA B 1 115 ? 46.914 39.249 29.279 1.00 5.37 116 ALA B O 1
ATOM 5632 N N . LEU B 1 116 ? 47.906 41.222 29.711 1.00 4.40 117 LEU B N 1
ATOM 5633 C CA . LEU B 1 116 ? 48.651 40.684 30.834 1.00 4.95 117 LEU B CA 1
ATOM 5634 C C . LEU B 1 116 ? 47.714 40.150 31.910 1.00 6.10 117 LEU B C 1
ATOM 5635 O O . LEU B 1 116 ? 48.011 39.074 32.471 1.00 7.00 117 LEU B O 1
ATOM 5651 N N . GLY B 1 117 ? 46.599 40.824 32.188 1.00 5.61 118 GLY B N 1
ATOM 5652 C CA . GLY B 1 117 ? 45.645 40.330 33.191 1.00 7.74 118 GLY B CA 1
ATOM 5653 C C . GLY B 1 117 ? 44.901 39.080 32.782 1.00 8.59 118 GLY B C 1
ATOM 5654 O O . GLY B 1 117 ? 44.352 38.378 33.654 1.00 11.22 118 GLY B O 1
ATOM 5658 N N . GLN B 1 118 ? 44.856 38.778 31.486 1.00 6.70 119 GLN B N 1
ATOM 5659 C CA . GLN B 1 118 ? 44.294 37.529 31.015 1.00 7.52 119 GLN B CA 1
ATOM 5660 C C . GLN B 1 118 ? 45.339 36.438 30.897 1.00 7.31 119 GLN B C 1
ATOM 5661 O O . GLN B 1 118 ? 45.012 35.320 30.418 1.00 9.70 119 GLN B O 1
ATOM 5675 N N . GLY B 1 119 ? 46.575 36.646 31.337 1.00 7.11 120 GLY B N 1
ATOM 5676 C CA . GLY B 1 119 ? 47.621 35.643 31.343 1.00 8.43 120 GLY B CA 1
ATOM 5677 C C . GLY B 1 119 ? 48.274 35.452 29.977 1.00 8.27 120 GLY B C 1
ATOM 5678 O O . GLY B 1 119 ? 48.826 34.373 29.745 1.00 11.99 120 GLY B O 1
ATOM 5682 N N . VAL B 1 120 ? 48.283 36.444 29.094 1.00 6.99 121 VAL B N 1
ATOM 5683 C CA . VAL B 1 120 ? 48.929 36.422 27.798 1.00 6.86 121 VAL B CA 1
ATOM 5684 C C . VAL B 1 120 ? 50.110 37.407 27.839 1.00 6.59 121 VAL B C 1
ATOM 5685 O O . VAL B 1 120 ? 49.944 38.551 28.259 1.00 8.84 121 VAL B O 1
ATOM 5698 N N . GLY B 1 121 ? 51.317 36.938 27.431 1.00 5.39 122 GLY B N 1
ATOM 5699 C CA . GLY B 1 121 ? 52.446 37.846 27.334 1.00 5.56 122 GLY B CA 1
ATOM 5700 C C . GLY B 1 121 ? 52.330 38.895 26.270 1.00 5.23 122 GLY B C 1
ATOM 5701 O O . GLY B 1 121 ? 51.546 38.724 25.314 1.00 5.53 122 GLY B O 1
ATOM 5705 N N . VAL B 1 122 ? 53.079 39.969 26.374 1.00 4.40 123 VAL B N 1
ATOM 5706 C CA . VAL B 1 122 ? 53.009 41.061 25.408 1.00 4.11 123 VAL B CA 1
ATOM 5707 C C . VAL B 1 122 ? 54.399 41.395 24.846 1.00 3.99 123 VAL B C 1
ATOM 5708 O O . VAL B 1 122 ? 55.344 41.566 25.621 1.00 5.24 123 VAL B O 1
ATOM 5721 N N . ILE B 1 123 ? 54.488 41.453 23.522 1.00 3.67 124 ILE B N 1
ATOM 5722 C CA . ILE B 1 123 ? 55.623 41.996 22.788 1.00 4.27 124 ILE B CA 1
ATOM 5723 C C . ILE B 1 123 ? 55.221 43.445 22.454 1.00 3.35 124 ILE B C 1
ATOM 5724 O O . ILE B 1 123 ? 54.403 43.702 21.565 1.00 4.47 124 ILE B O 1
ATOM 5740 N N . LEU B 1 124 ? 55.744 44.381 23.266 1.00 3.81 125 LEU B N 1
ATOM 5741 C CA . LEU B 1 124 ? 55.369 45.767 23.232 1.00 3.73 125 LEU B CA 1
ATOM 5742 C C . LEU B 1 124 ? 56.298 46.551 22.333 1.00 3.84 125 LEU B C 1
ATOM 5743 O O . LEU B 1 124 ? 57.487 46.645 22.633 1.00 4.79 125 LEU B O 1
ATOM 5759 N N . CYS B 1 125 ? 55.795 47.103 21.216 1.00 3.66 126 CYS B N 1
ATOM 5760 C CA . CYS B 1 125 ? 56.605 47.793 20.237 1.00 3.98 126 CYS B CA 1
ATOM 5761 C C . CYS B 1 125 ? 56.593 49.310 20.463 1.00 3.64 126 CYS B C 1
ATOM 5762 O O . CYS B 1 125 ? 55.537 49.886 20.694 1.00 4.38 126 CYS B O 1
ATOM 5769 N N . ILE B 1 126 ? 57.778 49.901 20.324 1.00 3.76 127 ILE B N 1
ATOM 5770 C CA . ILE B 1 126 ? 57.998 51.342 20.429 1.00 3.43 127 ILE B CA 1
ATOM 5771 C C . ILE B 1 126 ? 58.983 51.770 19.359 1.00 3.84 127 ILE B C 1
ATOM 5772 O O . ILE B 1 126 ? 59.743 50.947 18.844 1.00 5.29 127 ILE B O 1
ATOM 5788 N N . GLY B 1 127 ? 59.019 53.038 18.977 1.00 4.44 128 GLY B N 1
ATOM 5789 C CA . GLY B 1 127 ? 60.011 53.516 18.007 1.00 4.86 128 GLY B CA 1
ATOM 5790 C C . GLY B 1 127 ? 59.659 54.837 17.367 1.00 4.47 128 GLY B C 1
ATOM 5791 O O . GLY B 1 127 ? 58.463 55.197 17.274 1.00 5.72 128 GLY B O 1
ATOM 5795 N N . GLU B 1 128 ? 60.672 55.541 16.862 1.00 4.76 129 GLU B N 1
ATOM 5796 C CA . GLU B 1 128 ? 60.561 56.882 16.277 1.00 4.76 129 GLU B CA 1
ATOM 5797 C C . GLU B 1 128 ? 60.588 56.865 14.757 1.00 5.14 129 GLU B C 1
ATOM 5798 O O . GLU B 1 128 ? 61.176 56.011 14.106 1.00 5.41 129 GLU B O 1
ATOM 5810 N N . THR B 1 129 ? 59.979 57.892 14.160 1.00 5.76 130 THR B N 1
ATOM 5811 C CA . THR B 1 129 ? 60.050 58.095 12.724 1.00 6.30 130 THR B CA 1
ATOM 5812 C C . THR B 1 129 ? 61.335 58.780 12.329 1.00 6.35 130 THR B C 1
ATOM 5813 O O . THR B 1 129 ? 62.102 59.287 13.145 1.00 6.13 130 THR B O 1
ATOM 5824 N N . LEU B 1 130 ? 61.595 58.793 11.011 1.00 6.78 131 LEU B N 1
ATOM 5825 C CA . LEU B 1 130 ? 62.767 59.479 10.482 1.00 7.52 131 LEU B CA 1
ATOM 5826 C C . LEU B 1 130 ? 62.791 60.950 10.911 1.00 6.66 131 LEU B C 1
ATOM 5827 O O . LEU B 1 130 ? 63.825 61.490 11.331 1.00 7.09 131 LEU B O 1
ATOM 5843 N N . GLU B 1 131 ? 61.664 61.627 10.766 1.00 7.15 132 GLU B N 1
ATOM 5844 C CA . GLU B 1 131 ? 61.581 63.054 11.125 1.00 7.97 132 GLU B CA 1
ATOM 5845 C C . GLU B 1 131 ? 61.869 63.251 12.584 1.00 8.13 132 GLU B C 1
ATOM 5846 O O . GLU B 1 131 ? 62.549 64.206 12.992 1.00 8.44 132 GLU B O 1
ATOM 5858 N N . GLU B 1 132 ? 61.357 62.453 13.502 1.00 6.52 133 GLU B N 1
ATOM 5859 C CA . GLU B 1 132 ? 61.560 62.463 14.925 1.00 6.87 133 GLU B CA 1
ATOM 5860 C C . GLU B 1 132 ? 63.044 62.224 15.209 1.00 6.27 133 GLU B C 1
ATOM 5861 O O . GLU B 1 132 ? 63.610 62.999 16.021 1.00 6.62 133 GLU B O 1
ATOM 5873 N N . LYS B 1 133 ? 63.680 61.262 14.545 1.00 6.29 134 LYS B N 1
ATOM 5874 C CA . LYS B 1 133 ? 65.112 61.044 14.770 1.00 6.43 134 LYS B CA 1
ATOM 5875 C C . LYS B 1 133 ? 65.908 62.293 14.374 1.00 6.00 134 LYS B C 1
ATOM 5876 O O . LYS B 1 133 ? 66.761 62.805 15.096 1.00 8.00 134 LYS B O 1
ATOM 5902 N N . LYS B 1 134 ? 65.645 62.854 13.184 1.00 6.90 135 LYS B N 1
ATOM 5903 C CA . LYS B 1 134 ? 66.342 64.023 12.708 1.00 7.85 135 LYS B CA 1
ATOM 5904 C C . LYS B 1 134 ? 66.132 65.237 13.616 1.00 7.53 135 LYS B C 1
ATOM 5905 O O . LYS B 1 134 ? 67.024 66.105 13.688 1.00 8.07 135 LYS B O 1
ATOM 5924 N N . ALA B 1 135 ? 64.997 65.312 14.270 1.00 7.64 136 ALA B N 1
ATOM 5925 C CA . ALA B 1 135 ? 64.675 66.425 15.148 1.00 8.42 136 ALA B CA 1
ATOM 5926 C C . ALA B 1 135 ? 65.299 66.279 16.533 1.00 9.43 136 ALA B C 1
ATOM 5927 O O . ALA B 1 135 ? 65.158 67.190 17.351 1.00 11.05 136 ALA B O 1
ATOM 5934 N N . GLY B 1 136 ? 65.978 65.164 16.833 1.00 7.95 137 GLY B N 1
ATOM 5935 C CA . GLY B 1 136 ? 66.503 64.926 18.157 1.00 8.56 137 GLY B CA 1
ATOM 5936 C C . GLY B 1 136 ? 65.532 64.356 19.168 1.00 7.12 137 GLY B C 1
ATOM 5937 O O . GLY B 1 136 ? 65.780 64.526 20.366 1.00 9.48 137 GLY B O 1
ATOM 5941 N N . LYS B 1 137 ? 64.436 63.745 18.716 1.00 6.71 138 LYS B N 1
ATOM 5942 C CA . LYS B 1 137 ? 63.328 63.363 19.578 1.00 6.55 138 LYS B CA 1
ATOM 5943 C C . LYS B 1 137 ? 63.266 61.866 19.808 1.00 6.10 138 LYS B C 1
ATOM 5944 O O . LYS B 1 137 ? 62.270 61.417 20.364 1.00 7.03 138 LYS B O 1
ATOM 5963 N N . THR B 1 138 ? 64.274 61.057 19.436 1.00 5.98 139 THR B N 1
ATOM 5964 C CA . THR B 1 138 ? 64.156 59.606 19.607 1.00 6.41 139 THR B CA 1
ATOM 5965 C C . THR B 1 138 ? 63.810 59.195 21.041 1.00 6.63 139 THR B C 1
ATOM 5966 O O . THR B 1 138 ? 62.837 58.440 21.267 1.00 7.38 139 THR B O 1
ATOM 5977 N N . LEU B 1 139 ? 64.596 59.664 22.019 1.00 6.25 140 LEU B N 1
ATOM 5978 C CA . LEU B 1 139 ? 64.289 59.263 23.396 1.00 6.92 140 LEU B CA 1
ATOM 5979 C C . LEU B 1 139 ? 63.002 59.868 23.916 1.00 5.81 140 LEU B C 1
ATOM 5980 O O . LEU B 1 139 ? 62.243 59.207 24.639 1.00 7.61 140 LEU B O 1
ATOM 5996 N N . ASP B 1 140 ? 62.674 61.100 23.577 1.00 6.73 141 ASP B N 1
ATOM 5997 C CA . ASP B 1 140 ? 61.382 61.699 23.955 1.00 7.33 141 ASP B CA 1
ATOM 5998 C C . ASP B 1 140 ? 60.222 60.829 23.428 1.00 6.28 141 ASP B C 1
ATOM 5999 O O . ASP B 1 140 ? 59.247 60.602 24.122 1.00 6.92 141 ASP B O 1
ATOM 6008 N N . VAL B 1 141 ? 60.259 60.369 22.190 1.00 6.12 142 VAL B N 1
ATOM 6009 C CA . VAL B 1 141 ? 59.186 59.547 21.647 1.00 6.15 142 VAL B CA 1
ATOM 6010 C C . VAL B 1 141 ? 59.058 58.210 22.346 1.00 5.36 142 VAL B C 1
ATOM 6011 O O . VAL B 1 141 ? 57.956 57.840 22.744 1.00 5.90 142 VAL B O 1
ATOM 6024 N N . VAL B 1 142 ? 60.167 57.477 22.501 1.00 5.06 143 VAL B N 1
ATOM 6025 C CA . VAL B 1 142 ? 60.010 56.150 23.101 1.00 6.14 143 VAL B CA 1
ATOM 6026 C C . VAL B 1 142 ? 59.647 56.268 24.575 1.00 6.50 143 VAL B C 1
ATOM 6027 O O . VAL B 1 142 ? 58.890 55.445 25.103 1.00 6.47 143 VAL B O 1
ATOM 6040 N N . GLU B 1 143 ? 60.119 57.289 25.281 1.00 5.88 144 GLU B N 1
ATOM 6041 C CA . GLU B 1 143 ? 59.702 57.503 26.682 1.00 6.79 144 GLU B CA 1
ATOM 6042 C C . GLU B 1 143 ? 58.232 57.889 26.741 1.00 6.77 144 GLU B C 1
ATOM 6043 O O . GLU B 1 143 ? 57.524 57.460 27.669 1.00 7.12 144 GLU B O 1
ATOM 6055 N N . ARG B 1 144 ? 57.712 58.698 25.820 1.00 6.00 145 ARG B N 1
ATOM 6056 C CA . ARG B 1 144 ? 56.268 59.024 25.798 1.00 5.87 145 ARG B CA 1
ATOM 6057 C C . ARG B 1 144 ? 55.446 57.730 25.609 1.00 5.81 145 ARG B C 1
ATOM 6058 O O . ARG B 1 144 ? 54.446 57.487 26.292 1.00 6.02 145 ARG B O 1
ATOM 6079 N N . GLN B 1 145 ? 55.864 56.902 24.660 1.00 5.33 146 GLN B N 1
ATOM 6080 C CA . GLN B 1 145 ? 55.126 55.663 24.346 1.00 4.95 146 GLN B CA 1
ATOM 6081 C C . GLN B 1 145 ? 55.142 54.722 25.546 1.00 5.29 146 GLN B C 1
ATOM 6082 O O . GLN B 1 145 ? 54.116 54.131 25.905 1.00 5.69 146 GLN B O 1
ATOM 6096 N N . LEU B 1 146 ? 56.287 54.593 26.199 1.00 5.11 147 LEU B N 1
ATOM 6097 C CA . LEU B 1 146 ? 56.406 53.769 27.386 1.00 5.23 147 LEU B CA 1
ATOM 6098 C C . LEU B 1 146 ? 55.625 54.362 28.541 1.00 4.60 147 LEU B C 1
ATOM 6099 O O . LEU B 1 146 ? 54.955 53.619 29.279 1.00 5.83 147 LEU B O 1
ATOM 6115 N N . ASN B 1 147 ? 55.719 55.673 28.773 1.00 5.74 148 ASN B N 1
ATOM 6116 C CA . ASN B 1 147 ? 54.984 56.288 29.849 1.00 6.05 148 ASN B CA 1
ATOM 6117 C C . ASN B 1 147 ? 53.502 56.059 29.781 1.00 5.69 148 ASN B C 1
ATOM 6118 O O . ASN B 1 147 ? 52.879 55.854 30.853 1.00 6.73 148 ASN B O 1
ATOM 6129 N N . ALA B 1 148 ? 52.918 56.086 28.605 1.00 6.19 149 ALA B N 1
ATOM 6130 C CA . ALA B 1 148 ? 51.498 55.822 28.502 1.00 5.81 149 ALA B CA 1
ATOM 6131 C C . ALA B 1 148 ? 51.199 54.420 29.028 1.00 5.84 149 ALA B C 1
ATOM 6132 O O . ALA B 1 148 ? 50.203 54.216 29.741 1.00 5.59 149 ALA B O 1
ATOM 6139 N N . VAL B 1 149 ? 52.024 53.420 28.655 1.00 5.64 150 VAL B N 1
ATOM 6140 C CA . VAL B 1 149 ? 51.837 52.056 29.121 1.00 5.29 150 VAL B CA 1
ATOM 6141 C C . VAL B 1 149 ? 52.006 51.965 30.633 1.00 5.28 150 VAL B C 1
ATOM 6142 O O . VAL B 1 149 ? 51.201 51.337 31.313 1.00 5.94 150 VAL B O 1
ATOM 6155 N N . LEU B 1 150 ? 53.043 52.629 31.154 1.00 5.42 151 LEU B N 1
ATOM 6156 C CA . LEU B 1 150 ? 53.346 52.589 32.581 1.00 6.16 151 LEU B CA 1
ATOM 6157 C C . LEU B 1 150 ? 52.261 53.215 33.442 1.00 7.26 151 LEU B C 1
ATOM 6158 O O . LEU B 1 150 ? 52.154 52.858 34.622 1.00 8.54 151 LEU B O 1
ATOM 6174 N N . GLU B 1 151 ? 51.427 54.108 32.900 1.00 7.75 152 GLU B N 1
ATOM 6175 C CA . GLU B 1 151 ? 50.270 54.605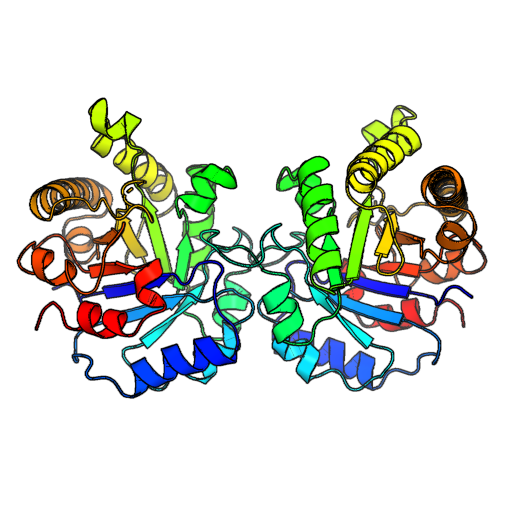 33.672 1.00 9.09 152 GLU B CA 1
ATOM 6176 C C . GLU B 1 151 ? 49.335 53.474 34.013 1.00 8.43 152 GLU B C 1
ATOM 6177 O O . GLU B 1 151 ? 48.705 53.540 35.073 1.00 10.79 152 GLU B O 1
ATOM 6195 N N . GLU B 1 152 ? 49.237 52.469 33.175 1.00 7.94 153 GLU B N 1
ATOM 6196 C CA . GLU B 1 152 ? 48.327 51.368 33.390 1.00 8.16 153 GLU B CA 1
ATOM 6197 C C . GLU B 1 152 ? 48.967 50.075 33.869 1.00 8.03 153 GLU B C 1
ATOM 6198 O O . GLU B 1 152 ? 48.301 49.252 34.492 1.00 11.53 153 GLU B O 1
ATOM 6210 N N . VAL B 1 153 ? 50.230 49.862 33.557 1.00 6.76 154 VAL B N 1
ATOM 6211 C CA . VAL B 1 153 ? 50.947 48.608 33.733 1.00 6.99 154 VAL B CA 1
ATOM 6212 C C . VAL B 1 153 ? 52.125 48.784 34.658 1.00 6.85 154 VAL B C 1
ATOM 6213 O O . VAL B 1 153 ? 53.035 49.580 34.358 1.00 8.04 154 VAL B O 1
ATOM 6226 N N . LYS B 1 154 ? 52.124 48.131 35.798 1.00 8.22 155 LYS B N 1
ATOM 6227 C CA . LYS B 1 154 ? 53.077 48.350 36.856 1.00 9.63 155 LYS B CA 1
ATOM 6228 C C . LYS B 1 154 ? 54.079 47.200 36.974 1.00 10.19 155 LYS B C 1
ATOM 6229 O O . LYS B 1 154 ? 55.016 47.345 37.795 1.00 12.71 155 LYS B O 1
ATOM 6248 N N . ASP B 1 155 ? 53.909 46.096 36.238 1.00 8.81 156 ASP B N 1
ATOM 6249 C CA . ASP B 1 155 ? 54.718 44.886 36.279 1.00 9.79 156 ASP B CA 1
ATOM 6250 C C . ASP B 1 155 ? 54.969 44.358 34.878 1.00 7.98 156 ASP B C 1
ATOM 6251 O O . ASP B 1 155 ? 54.012 44.008 34.174 1.00 9.15 156 ASP B O 1
ATOM 6260 N N . PHE B 1 156 ? 56.231 44.312 34.456 1.00 8.60 157 PHE B N 1
ATOM 6261 C CA . PHE B 1 156 ? 56.660 43.889 33.126 1.00 7.25 157 PHE B CA 1
ATOM 6262 C C . PHE B 1 156 ? 57.232 42.468 33.123 1.00 7.50 157 PHE B C 1
ATOM 6263 O O . PHE B 1 156 ? 57.886 42.036 32.171 1.00 7.82 157 PHE B O 1
ATOM 6280 N N . THR B 1 157 ? 56.933 41.629 34.130 1.00 7.53 158 THR B N 1
ATOM 6281 C CA . THR B 1 157 ? 57.410 40.261 34.171 1.00 8.38 158 THR B CA 1
ATOM 6282 C C . THR B 1 157 ? 57.103 39.473 32.898 1.00 8.70 158 THR B C 1
ATOM 6283 O O . THR B 1 157 ? 57.924 38.696 32.427 1.00 10.89 158 THR B O 1
ATOM 6294 N N . ASN B 1 158 ? 55.915 39.652 32.337 1.00 6.96 159 ASN B N 1
ATOM 6295 C CA . ASN B 1 158 ? 55.475 38.931 31.112 1.00 6.12 159 ASN B CA 1
ATOM 6296 C C . ASN B 1 158 ? 55.425 39.828 29.885 1.00 5.46 159 ASN B C 1
ATOM 6297 O O . ASN B 1 158 ? 54.618 39.606 28.984 1.00 6.75 159 ASN B O 1
ATOM 6313 N N . VAL B 1 159 ? 56.286 40.841 29.862 1.00 5.95 160 VAL B N 1
ATOM 6314 C CA . VAL B 1 159 ? 56.497 41.762 28.767 1.00 5.26 160 VAL B CA 1
ATOM 6315 C C . VAL B 1 159 ? 57.888 41.573 28.160 1.00 5.51 160 VAL B C 1
ATOM 6316 O O . VAL B 1 159 ? 58.842 41.278 28.881 1.00 6.43 160 VAL B O 1
ATOM 6329 N N . VAL B 1 160 ? 57.975 41.737 26.849 1.00 4.05 161 VAL B N 1
ATOM 6330 C CA . VAL B 1 160 ? 59.216 41.930 26.086 1.00 4.55 161 VAL B CA 1
ATOM 6331 C C . VAL B 1 160 ? 59.040 43.231 25.318 1.00 4.10 161 VAL B C 1
ATOM 6332 O O . VAL B 1 160 ? 57.981 43.408 24.698 1.00 5.71 161 VAL B O 1
ATOM 6345 N N . VAL B 1 161 ? 60.005 44.147 25.370 1.00 4.11 162 VAL B N 1
ATOM 6346 C CA . VAL B 1 161 ? 59.942 45.397 24.645 1.00 4.20 162 VAL B CA 1
ATOM 6347 C C . VAL B 1 161 ? 60.719 45.256 23.329 1.00 4.17 162 VAL B C 1
ATOM 6348 O O . VAL B 1 161 ? 61.850 44.800 23.326 1.00 5.91 162 VAL B O 1
ATOM 6361 N N . ALA B 1 162 ? 60.112 45.685 22.203 1.00 4.42 163 ALA B N 1
ATOM 6362 C CA . ALA B 1 162 ? 60.769 45.724 20.905 1.00 4.13 163 ALA B CA 1
ATOM 6363 C C . ALA B 1 162 ? 60.966 47.178 20.464 1.00 4.12 163 ALA B C 1
ATOM 6364 O O . ALA B 1 162 ? 59.969 47.860 20.214 1.00 5.33 163 ALA B O 1
ATOM 6371 N N . TYR B 1 163 ? 62.231 47.597 20.391 1.00 4.21 164 TYR B N 1
ATOM 6372 C CA . TYR B 1 163 ? 62.594 48.909 19.863 1.00 4.15 164 TYR B CA 1
ATOM 6373 C C . TYR B 1 163 ? 62.771 48.771 18.355 1.00 4.52 164 TYR B C 1
ATOM 6374 O O . TYR B 1 163 ? 63.722 48.112 17.925 1.00 4.96 164 TYR B O 1
ATOM 6392 N N . GLU B 1 164 ? 61.891 49.389 17.566 1.00 4.96 165 GLU B N 1
ATOM 6393 C CA . GLU B 1 164 ? 61.938 49.334 16.109 1.00 4.98 165 GLU B CA 1
ATOM 6394 C C . GLU B 1 164 ? 61.880 50.735 15.540 1.00 5.41 165 GLU B C 1
ATOM 6395 O O . GLU B 1 164 ? 60.779 51.300 15.453 1.00 7.33 165 GLU B O 1
ATOM 6407 N N . PRO B 1 165 ? 62.999 51.282 15.117 1.00 5.05 166 PRO B N 1
ATOM 6408 C CA . PRO B 1 165 ? 62.924 52.612 14.429 1.00 5.42 166 PRO B CA 1
ATOM 6409 C C . PRO B 1 165 ? 62.008 52.473 13.228 1.00 4.94 166 PRO B C 1
ATOM 6410 O O . PRO B 1 165 ? 62.163 51.538 12.424 1.00 5.31 166 PRO B O 1
ATOM 6421 N N . VAL B 1 166 ? 61.040 53.382 13.029 1.00 5.26 167 VAL B N 1
ATOM 6422 C CA . VAL B 1 166 ? 60.041 53.206 11.954 1.00 5.74 167 VAL B CA 1
ATOM 6423 C C . VAL B 1 166 ? 60.731 53.202 10.599 1.00 5.47 167 VAL B C 1
ATOM 6424 O O . VAL B 1 166 ? 60.337 52.461 9.708 1.00 6.90 167 VAL B O 1
ATOM 6461 N N . ALA B 1 168 ? 63.456 52.005 9.760 1.00 5.10 169 ALA B N 1
ATOM 6462 C CA . ALA B 1 168 ? 64.118 50.736 9.533 1.00 4.52 169 ALA B CA 1
ATOM 6463 C C . ALA B 1 168 ? 63.185 49.587 9.186 1.00 4.26 169 ALA B C 1
ATOM 6464 O O . ALA B 1 168 ? 63.678 48.501 8.853 1.00 6.07 169 ALA B O 1
ATOM 6471 N N . ILE B 1 169 ? 61.890 49.771 9.297 1.00 5.20 170 ILE B N 1
ATOM 6472 C CA . ILE B 1 169 ? 60.929 48.684 9.098 1.00 5.12 170 ILE B CA 1
ATOM 6473 C C . ILE B 1 169 ? 60.715 48.467 7.614 1.00 5.43 170 ILE B C 1
ATOM 6474 O O . ILE B 1 169 ? 60.217 49.336 6.900 1.00 7.68 170 ILE B O 1
ATOM 6490 N N . GLY B 1 170 ? 61.144 47.292 7.123 1.00 6.04 171 GLY B N 1
ATOM 6491 C CA . GLY B 1 170 ? 60.988 46.904 5.756 1.00 6.41 171 GLY B CA 1
ATOM 6492 C C . GLY B 1 170 ? 61.856 47.547 4.709 1.00 7.27 171 GLY B C 1
ATOM 6493 O O . GLY B 1 170 ? 61.718 47.191 3.532 1.00 7.46 171 GLY B O 1
ATOM 6497 N N . THR B 1 171 ? 62.706 48.481 5.087 1.00 6.48 172 THR B N 1
ATOM 6498 C CA . THR B 1 171 ? 63.411 49.337 4.127 1.00 6.27 172 THR B CA 1
ATOM 6499 C C . THR B 1 171 ? 64.799 48.829 3.751 1.00 7.15 172 THR B C 1
ATOM 6500 O O . THR B 1 171 ? 65.382 49.228 2.733 1.00 7.53 172 THR B O 1
ATOM 6511 N N . GLY B 1 172 ? 65.405 47.978 4.550 1.00 5.76 173 GLY B N 1
ATOM 6512 C CA . GLY B 1 172 ? 66.772 47.605 4.473 1.00 6.34 173 GLY B CA 1
ATOM 6513 C C . GLY B 1 172 ? 67.775 48.421 5.181 1.00 6.18 173 GLY B C 1
ATOM 6514 O O . GLY B 1 172 ? 68.988 48.144 5.228 1.00 8.76 173 GLY B O 1
ATOM 6518 N N . LEU B 1 173 ? 67.389 49.511 5.783 1.00 5.94 174 LEU B N 1
ATOM 6519 C CA . LEU B 1 173 ? 68.093 50.558 6.447 1.00 6.29 174 LEU B CA 1
ATOM 6520 C C . LEU B 1 173 ? 67.978 50.376 7.957 1.00 6.53 174 LEU B C 1
ATOM 6521 O O . LEU B 1 173 ? 67.247 51.050 8.671 1.00 11.35 174 LEU B O 1
ATOM 6537 N N . ALA B 1 174 ? 68.799 49.461 8.493 1.00 8.09 175 ALA B N 1
ATOM 6538 C CA . ALA B 1 174 ? 68.790 49.144 9.909 1.00 6.62 175 ALA B CA 1
ATOM 6539 C C . ALA B 1 174 ? 69.598 50.140 10.726 1.00 6.94 175 ALA B C 1
ATOM 6540 O O . ALA B 1 174 ? 70.559 50.751 10.234 1.00 8.81 175 ALA B O 1
ATOM 6547 N N . ALA B 1 175 ? 69.276 50.289 11.988 1.00 6.58 176 ALA B N 1
ATOM 6548 C CA . ALA B 1 175 ? 70.178 50.942 12.924 1.00 5.62 176 ALA B CA 1
ATOM 6549 C C . ALA B 1 175 ? 71.500 50.190 13.025 1.00 5.70 176 ALA B C 1
ATOM 6550 O O . ALA B 1 175 ? 71.576 48.984 12.844 1.00 6.35 176 ALA B O 1
ATOM 6557 N N . THR B 1 176 ? 72.563 50.924 13.356 1.00 5.70 177 THR B N 1
ATOM 6558 C CA . THR B 1 176 ? 73.838 50.245 13.613 1.00 6.23 177 THR B CA 1
ATOM 6559 C C . THR B 1 176 ? 73.812 49.598 14.985 1.00 6.24 177 THR B C 1
ATOM 6560 O O . THR B 1 176 ? 73.106 50.073 15.893 1.00 6.26 177 THR B O 1
ATOM 6571 N N . PRO B 1 177 ? 74.564 48.545 15.192 1.00 6.08 178 PRO B N 1
ATOM 6572 C CA . PRO B 1 177 ? 74.684 47.969 16.528 1.00 6.07 178 PRO B CA 1
ATOM 6573 C C . PRO B 1 177 ? 75.079 48.981 17.593 1.00 5.35 178 PRO B C 1
ATOM 6574 O O . PRO B 1 177 ? 74.482 48.967 18.687 1.00 6.06 178 PRO B O 1
ATOM 6585 N N . GLU B 1 178 ? 76.009 49.890 17.333 1.00 6.23 179 GLU B N 1
ATOM 6586 C CA . GLU B 1 178 ? 76.383 50.921 18.310 1.00 6.38 179 GLU B CA 1
ATOM 6587 C C . GLU B 1 178 ? 75.227 51.796 18.710 1.00 6.04 179 GLU B C 1
ATOM 6588 O O . GLU B 1 178 ? 74.969 52.088 19.865 1.00 6.93 179 GLU B O 1
ATOM 6600 N N . ASP B 1 179 ? 74.432 52.270 17.810 1.00 6.67 180 ASP B N 1
ATOM 6601 C CA . ASP B 1 179 ? 73.338 53.190 17.987 1.00 6.15 180 ASP B CA 1
ATOM 6602 C C . ASP B 1 179 ? 72.210 52.454 18.700 1.00 5.92 180 ASP B C 1
ATOM 6603 O O . ASP B 1 179 ? 71.605 53.013 19.607 1.00 7.30 180 ASP B O 1
ATOM 6612 N N . ALA B 1 180 ? 71.909 51.229 18.250 1.00 5.92 181 ALA B N 1
ATOM 6613 C CA . ALA B 1 180 ? 70.897 50.450 18.980 1.00 5.33 181 ALA B CA 1
ATOM 6614 C C . ALA B 1 180 ? 71.299 50.209 20.428 1.00 5.11 181 ALA B C 1
ATOM 6615 O O . ALA B 1 180 ? 70.478 50.385 21.324 1.00 5.92 181 ALA B O 1
ATOM 6622 N N . GLN B 1 181 ? 72.530 49.795 20.656 1.00 5.26 182 GLN B N 1
ATOM 6623 C CA . GLN B 1 181 ? 73.015 49.561 21.997 1.00 4.51 182 GLN B CA 1
ATOM 6624 C C . GLN B 1 181 ? 72.814 50.787 22.898 1.00 4.89 182 GLN B C 1
ATOM 6625 O O . GLN B 1 181 ? 72.336 50.682 24.030 1.00 5.55 182 GLN B O 1
ATOM 6639 N N . ASP B 1 182 ? 73.208 51.944 22.398 1.00 6.37 183 ASP B N 1
ATOM 6640 C CA . ASP B 1 182 ? 73.086 53.157 23.224 1.00 6.62 183 ASP B CA 1
ATOM 6641 C C . ASP B 1 182 ? 71.615 53.467 23.529 1.00 6.63 183 ASP B C 1
ATOM 6642 O O . ASP B 1 182 ? 71.277 53.848 24.675 1.00 6.11 183 ASP B O 1
ATOM 6651 N N . ILE B 1 183 ? 70.712 53.295 22.585 1.00 5.35 184 ILE B N 1
ATOM 6652 C CA . ILE B 1 183 ? 69.289 53.520 22.828 1.00 5.39 184 ILE B CA 1
ATOM 6653 C C . ILE B 1 183 ? 68.748 52.500 23.804 1.00 4.41 184 ILE B C 1
ATOM 6654 O O . ILE B 1 183 ? 67.991 52.862 24.721 1.00 5.26 184 ILE B O 1
ATOM 6670 N N . HIS B 1 184 ? 69.055 51.231 23.618 1.00 4.71 185 HIS B N 1
ATOM 6671 C CA . HIS B 1 184 ? 68.578 50.204 24.532 1.00 4.57 185 HIS B CA 1
ATOM 6672 C C . HIS B 1 184 ? 69.060 50.484 25.946 1.00 4.32 185 HIS B C 1
ATOM 6673 O O . HIS B 1 184 ? 68.271 50.304 26.908 1.00 5.19 185 HIS B O 1
ATOM 6687 N N . ALA B 1 185 ? 70.319 50.879 26.135 1.00 5.00 186 ALA B N 1
ATOM 6688 C CA . ALA B 1 185 ? 70.818 51.176 27.473 1.00 4.69 186 ALA B CA 1
ATOM 6689 C C . ALA B 1 185 ? 70.030 52.331 28.088 1.00 4.85 186 ALA B C 1
ATOM 6690 O O . ALA B 1 185 ? 69.711 52.307 29.287 1.00 5.64 186 ALA B O 1
ATOM 6697 N N . SER B 1 186 ? 69.699 53.362 27.301 1.00 5.33 187 SER B N 1
ATOM 6698 C CA . SER B 1 186 ? 68.921 54.508 27.751 1.00 5.58 187 SER B CA 1
ATOM 6699 C C . SER B 1 186 ? 67.478 54.095 28.144 1.00 6.08 187 SER B C 1
ATOM 6700 O O . SER B 1 186 ? 66.967 54.553 29.169 1.00 6.41 187 SER B O 1
ATOM 6710 N N . ILE B 1 187 ? 66.860 53.223 27.350 1.00 5.41 188 ILE B N 1
ATOM 6711 C CA . ILE B 1 187 ? 65.546 52.707 27.664 1.00 6.13 188 ILE B CA 1
ATOM 6712 C C . ILE B 1 187 ? 65.597 51.904 28.976 1.00 6.06 188 ILE B C 1
ATOM 6713 O O . ILE B 1 187 ? 64.720 52.062 29.855 1.00 6.07 188 ILE B O 1
ATOM 6729 N N . ARG B 1 188 ? 66.609 51.045 29.147 1.00 5.42 189 ARG B N 1
ATOM 6730 C CA . ARG B 1 188 ? 66.706 50.242 30.359 1.00 5.68 189 ARG B CA 1
ATOM 6731 C C . ARG B 1 188 ? 66.866 51.110 31.612 1.00 6.21 189 ARG B C 1
ATOM 6732 O O . ARG B 1 188 ? 66.235 50.901 32.644 1.00 6.46 189 ARG B O 1
ATOM 6753 N N . LYS B 1 189 ? 67.707 52.128 31.508 1.00 5.92 190 LYS B N 1
ATOM 6754 C CA . LYS B 1 189 ? 67.930 53.078 32.619 1.00 6.29 190 LYS B CA 1
ATOM 6755 C C . LYS B 1 189 ? 66.642 53.806 33.013 1.00 6.27 190 LYS B C 1
ATOM 6756 O O . LYS B 1 189 ? 66.265 53.948 34.174 1.00 7.17 190 LYS B O 1
ATOM 6775 N N . PHE B 1 190 ? 65.942 54.296 31.982 1.00 6.24 191 PHE B N 1
ATOM 6776 C CA . PHE B 1 190 ? 64.640 54.949 32.184 1.00 6.23 191 PHE B CA 1
ATOM 6777 C C . PHE B 1 190 ? 63.669 54.020 32.901 1.00 5.52 191 PHE B C 1
ATOM 6778 O O . PHE B 1 190 ? 63.009 54.336 33.882 1.00 7.14 191 PHE B O 1
ATOM 6795 N N . LEU B 1 191 ? 63.559 52.799 32.385 1.00 5.76 192 LEU B N 1
ATOM 6796 C CA . LEU B 1 191 ? 62.637 51.830 32.963 1.00 5.95 192 LEU B CA 1
ATOM 6797 C C . LEU B 1 191 ? 63.037 51.388 34.373 1.00 6.16 192 LEU B C 1
ATOM 6798 O O . LEU B 1 191 ? 62.168 51.168 35.210 1.00 7.12 192 LEU B O 1
ATOM 6814 N N . ALA B 1 192 ? 64.337 51.325 34.705 1.00 6.99 193 ALA B N 1
ATOM 6815 C CA . ALA B 1 192 ? 64.732 51.072 36.097 1.00 7.21 193 ALA B CA 1
ATOM 6816 C C . ALA B 1 192 ? 64.150 52.119 37.049 1.00 7.31 193 ALA B C 1
ATOM 6817 O O . ALA B 1 192 ? 63.794 51.794 38.201 1.00 7.87 193 ALA B O 1
ATOM 6824 N N . SER B 1 193 ? 64.062 53.371 36.637 1.00 8.07 194 SER B N 1
ATOM 6825 C CA . SER B 1 193 ? 63.534 54.430 37.479 1.00 8.90 194 SER B CA 1
ATOM 6826 C C . SER B 1 193 ? 62.027 54.287 37.741 1.00 8.48 194 SER B C 1
ATOM 6827 O O . SER B 1 193 ? 61.483 54.884 38.684 1.00 10.47 194 SER B O 1
ATOM 6835 N N . LYS B 1 194 ? 61.314 53.542 36.905 1.00 7.82 195 LYS B N 1
ATOM 6836 C CA . LYS B 1 194 ? 59.872 53.371 36.930 1.00 8.17 195 LYS B CA 1
ATOM 6837 C C . LYS B 1 194 ? 59.426 52.037 37.523 1.00 7.65 195 LYS B C 1
ATOM 6838 O O . LYS B 1 194 ? 58.415 51.962 38.207 1.00 10.35 195 LYS B O 1
ATOM 6857 N N . LEU B 1 195 ? 60.159 50.973 37.212 1.00 8.06 196 LEU B N 1
ATOM 6858 C CA . LEU B 1 195 ? 59.827 49.600 37.498 1.00 7.07 196 LEU B CA 1
ATOM 6859 C C . LEU B 1 195 ? 60.765 48.962 38.505 1.00 6.88 196 LEU B C 1
ATOM 6860 O O . LEU B 1 195 ? 60.494 47.854 38.983 1.00 7.55 196 LEU B O 1
ATOM 6876 N N . GLY B 1 196 ? 61.858 49.614 38.818 1.00 7.09 197 GLY B N 1
ATOM 6877 C CA . GLY B 1 196 ? 62.888 49.112 39.729 1.00 7.87 197 GLY B CA 1
ATOM 6878 C C . GLY B 1 196 ? 64.009 48.397 39.021 1.00 6.83 197 GLY B C 1
ATOM 6879 O O . GLY B 1 196 ? 63.891 47.938 37.884 1.00 7.54 197 GLY B O 1
ATOM 6883 N N . ASP B 1 197 ? 65.128 48.278 39.753 1.00 8.19 198 ASP B N 1
ATOM 6884 C CA . ASP B 1 197 ? 66.331 47.665 39.227 1.00 9.08 198 ASP B CA 1
ATOM 6885 C C . ASP B 1 197 ? 66.164 46.201 38.861 1.00 9.16 198 ASP B C 1
ATOM 6886 O O . ASP B 1 197 ? 66.717 45.785 37.825 1.00 9.88 198 ASP B O 1
ATOM 6895 N N . LYS B 1 198 ? 65.449 45.402 39.636 1.00 9.21 199 LYS B N 1
ATOM 6896 C CA . LYS B 1 198 ? 65.275 43.975 39.355 1.00 8.58 199 LYS B CA 1
ATOM 6897 C C . LYS B 1 198 ? 64.582 43.790 38.013 1.00 7.57 199 LYS B C 1
ATOM 6898 O O . LYS B 1 198 ? 65.056 43.126 37.090 1.00 7.19 199 LYS B O 1
ATOM 6917 N N . ALA B 1 199 ? 63.451 44.469 37.856 1.00 7.53 200 ALA B N 1
ATOM 6918 C CA . ALA B 1 199 ? 62.675 44.393 36.630 1.00 7.73 200 ALA B CA 1
ATOM 6919 C C . ALA B 1 199 ? 63.461 44.846 35.408 1.00 6.40 200 ALA B C 1
ATOM 6920 O O . ALA B 1 199 ? 63.466 44.214 34.344 1.00 6.67 200 ALA B O 1
ATOM 6927 N N . ALA B 1 200 ? 64.166 45.963 35.531 1.00 6.45 201 ALA B N 1
ATOM 6928 C CA . ALA B 1 200 ? 64.957 46.476 34.404 1.00 7.62 201 ALA B CA 1
ATOM 6929 C C . ALA B 1 200 ? 66.052 45.477 34.018 1.00 6.65 201 ALA B C 1
ATOM 6930 O O . ALA B 1 200 ? 66.314 45.307 32.828 1.00 7.88 201 ALA B O 1
ATOM 6937 N N . SER B 1 201 ? 66.671 44.801 34.986 1.00 6.75 202 SER B N 1
ATOM 6938 C CA . SER B 1 201 ? 67.722 43.829 34.742 1.00 7.45 202 SER B CA 1
ATOM 6939 C C . SER B 1 201 ? 67.203 42.560 34.076 1.00 6.62 202 SER B C 1
ATOM 6940 O O . SER B 1 201 ? 67.984 41.852 33.438 1.00 7.12 202 SER B O 1
ATOM 6948 N N . GLU B 1 202 ? 65.912 42.287 34.230 1.00 6.00 203 GLU B N 1
ATOM 6949 C CA . GLU B 1 202 ? 65.334 41.037 33.685 1.00 6.12 203 GLU B CA 1
ATOM 6950 C C . GLU B 1 202 ? 64.632 41.243 32.368 1.00 5.65 203 GLU B C 1
ATOM 6951 O O . GLU B 1 202 ? 64.313 40.274 31.641 1.00 7.10 203 GLU B O 1
ATOM 6963 N N . LEU B 1 203 ? 64.324 42.500 32.004 1.00 5.35 204 LEU B N 1
ATOM 6964 C CA . LEU B 1 203 ? 63.526 42.793 30.804 1.00 5.02 204 LEU B CA 1
ATOM 6965 C C . LEU B 1 203 ? 64.266 42.596 29.527 1.00 4.78 204 LEU B C 1
ATOM 6966 O O . LEU B 1 203 ? 65.324 43.199 29.322 1.00 5.82 204 LEU B O 1
ATOM 6982 N N . ARG B 1 204 ? 63.743 41.773 28.616 1.00 4.68 205 ARG B N 1
ATOM 6983 C CA . ARG B 1 204 ? 64.306 41.689 27.278 1.00 4.65 205 ARG B CA 1
ATOM 6984 C C . ARG B 1 204 ? 63.871 42.904 26.445 1.00 4.50 205 ARG B C 1
ATOM 6985 O O . ARG B 1 204 ? 62.687 43.196 26.337 1.00 4.98 205 ARG B O 1
ATOM 7006 N N . ILE B 1 205 ? 64.874 43.565 25.860 1.00 3.55 206 ILE B N 1
ATOM 7007 C CA . ILE B 1 205 ? 64.714 44.660 24.937 1.00 3.77 206 ILE B CA 1
ATOM 7008 C C . ILE B 1 205 ? 65.291 44.249 23.588 1.00 3.43 206 ILE B C 1
ATOM 7009 O O . ILE B 1 205 ? 66.513 44.053 23.470 1.00 4.87 206 ILE B O 1
ATOM 7025 N N . LEU B 1 206 ? 64.392 44.026 22.627 1.00 3.58 207 LEU B N 1
ATOM 7026 C CA . LEU B 1 206 ? 64.733 43.536 21.308 1.00 3.20 207 LEU B CA 1
ATOM 7027 C C . LEU B 1 206 ? 64.985 44.699 20.336 1.00 2.82 207 LEU B C 1
ATOM 7028 O O . LEU B 1 206 ? 64.360 45.748 20.473 1.00 4.45 207 LEU B O 1
ATOM 7044 N N . TYR B 1 207 ? 65.837 44.489 19.334 1.00 3.32 208 TYR B N 1
ATOM 7045 C CA . TYR B 1 207 ? 65.971 45.380 18.193 1.00 3.94 208 TYR B CA 1
ATOM 7046 C C . TYR B 1 207 ? 65.089 44.839 17.059 1.00 3.52 208 TYR B C 1
ATOM 7047 O O . TYR B 1 207 ? 65.133 43.612 16.775 1.00 4.26 208 TYR B O 1
ATOM 7065 N N . GLY B 1 208 ? 64.349 45.673 16.340 1.00 4.14 209 GLY B N 1
ATOM 7066 C CA . GLY B 1 208 ? 63.743 45.293 15.096 1.00 4.47 209 GLY B CA 1
ATOM 7067 C C . GLY B 1 208 ? 63.837 46.411 14.085 1.00 3.95 209 GLY B C 1
ATOM 7068 O O . GLY B 1 208 ? 63.991 47.597 14.408 1.00 4.41 209 GLY B O 1
ATOM 7072 N N . GLY B 1 209 ? 63.674 46.055 12.803 1.00 4.93 210 GLY B N 1
ATOM 7073 C CA . GLY B 1 209 ? 63.773 46.968 11.676 1.00 4.42 210 GLY B CA 1
ATOM 7074 C C . GLY B 1 209 ? 64.892 46.521 10.800 1.00 4.71 210 GLY B C 1
ATOM 7075 O O . GLY B 1 209 ? 66.076 46.853 11.019 1.00 5.56 210 GLY B O 1
ATOM 7079 N N . SER B 1 210 ? 64.589 45.669 9.828 1.00 4.93 211 SER B N 1
ATOM 7080 C CA . SER B 1 210 ? 65.553 45.121 8.875 1.00 5.25 211 SER B CA 1
ATOM 7081 C C . SER B 1 210 ? 66.671 44.330 9.580 1.00 5.50 211 SER B C 1
ATOM 7082 O O . SER B 1 210 ? 67.817 44.296 9.166 1.00 6.76 211 SER B O 1
ATOM 7090 N N . ALA B 1 211 ? 66.311 43.591 10.641 1.00 5.57 212 ALA B N 1
ATOM 7091 C CA . ALA B 1 211 ? 67.122 42.546 11.223 1.00 5.59 212 ALA B CA 1
ATOM 7092 C C . ALA B 1 211 ? 67.062 41.303 10.305 1.00 5.35 212 ALA B C 1
ATOM 7093 O O . ALA B 1 211 ? 65.981 40.811 10.023 1.00 8.00 212 ALA B O 1
ATOM 7100 N N . ASN B 1 212 ? 68.214 40.837 9.856 1.00 5.57 213 ASN B N 1
ATOM 7101 C CA . ASN B 1 212 ? 68.282 39.819 8.860 1.00 7.08 213 ASN B CA 1
ATOM 7102 C C . ASN B 1 212 ? 69.424 38.858 9.177 1.00 8.25 213 ASN B C 1
ATOM 7103 O O . ASN B 1 212 ? 70.155 38.985 10.176 1.00 7.84 213 ASN B O 1
ATOM 7114 N N . GLY B 1 213 ? 69.537 37.803 8.352 1.00 10.25 214 GLY B N 1
ATOM 7115 C CA . GLY B 1 213 ? 70.552 36.833 8.621 1.00 11.45 214 GLY B CA 1
ATOM 7116 C C . GLY B 1 213 ? 71.973 37.285 8.413 1.00 11.12 214 GLY B C 1
ATOM 7117 O O . GLY B 1 213 ? 72.874 36.569 8.842 1.00 15.08 214 GLY B O 1
ATOM 7121 N N . SER B 1 214 ? 72.206 38.406 7.742 1.00 11.09 215 SER B N 1
ATOM 7122 C CA . SER B 1 214 ? 73.593 38.902 7.631 1.00 12.94 215 SER B CA 1
ATOM 7123 C C . SER B 1 214 ? 73.914 39.833 8.803 1.00 10.06 215 SER B C 1
ATOM 7124 O O . SER B 1 214 ? 75.015 39.752 9.380 1.00 12.61 215 SER B O 1
ATOM 7134 N N . ASN B 1 215 ? 73.050 40.766 9.205 1.00 7.08 216 ASN B N 1
ATOM 7135 C CA . ASN B 1 215 ? 73.431 41.751 10.223 1.00 6.71 216 ASN B CA 1
ATOM 7136 C C . ASN B 1 215 ? 73.175 41.277 11.655 1.00 6.45 216 ASN B C 1
ATOM 7137 O O . ASN B 1 215 ? 73.762 41.873 12.576 1.00 5.84 216 ASN B O 1
ATOM 7148 N N . ALA B 1 216 ? 72.382 40.255 11.919 1.00 6.64 217 ALA B N 1
ATOM 7149 C CA . ALA B 1 216 ? 72.102 39.903 13.320 1.00 6.11 217 ALA B CA 1
ATOM 7150 C C . ALA B 1 216 ? 73.363 39.600 14.106 1.00 5.91 217 ALA B C 1
ATOM 7151 O O . ALA B 1 216 ? 73.493 40.042 15.259 1.00 6.04 217 ALA B O 1
ATOM 7158 N N . VAL B 1 217 ? 74.309 38.878 13.499 1.00 6.18 218 VAL B N 1
ATOM 7159 C CA . VAL B 1 217 ? 75.539 38.507 14.220 1.00 6.29 218 VAL B CA 1
ATOM 7160 C C . VAL B 1 217 ? 76.347 39.719 14.608 1.00 5.48 218 VAL B C 1
ATOM 7161 O O . VAL B 1 217 ? 77.132 39.694 15.559 1.00 6.83 218 VAL B O 1
ATOM 7174 N N . THR B 1 218 ? 76.196 40.866 13.909 1.00 6.22 219 THR B N 1
ATOM 7175 C CA . THR B 1 218 ? 76.972 42.071 14.217 1.00 6.84 219 THR B CA 1
ATOM 7176 C C . THR B 1 218 ? 76.546 42.704 15.542 1.00 6.51 219 THR B C 1
ATOM 7177 O O . THR B 1 218 ? 77.311 43.513 16.057 1.00 7.48 219 THR B O 1
ATOM 7188 N N . PHE B 1 219 ? 75.400 42.300 16.109 1.00 6.29 220 PHE B N 1
ATOM 7189 C CA . PHE B 1 219 ? 74.933 42.758 17.411 1.00 5.47 220 PHE B CA 1
ATOM 7190 C C . PHE B 1 219 ? 75.336 41.858 18.562 1.00 6.50 220 PHE B C 1
ATOM 7191 O O . PHE B 1 219 ? 74.912 42.059 19.702 1.00 6.85 220 PHE B O 1
ATOM 7208 N N . LYS B 1 220 ? 76.158 40.814 18.299 1.00 6.57 221 LYS B N 1
ATOM 7209 C CA . LYS B 1 220 ? 76.438 39.790 19.285 1.00 6.33 221 LYS B CA 1
ATOM 7210 C C . LYS B 1 220 ? 77.031 40.264 20.611 1.00 6.60 221 LYS B C 1
ATOM 7211 O O . LYS B 1 220 ? 76.754 39.615 21.657 1.00 8.04 221 LYS B O 1
ATOM 7230 N N . ASP B 1 221 ? 77.819 41.334 20.624 1.00 6.91 222 ASP B N 1
ATOM 7231 C CA . ASP B 1 221 ? 78.458 41.800 21.863 1.00 7.12 222 ASP B CA 1
ATOM 7232 C C . ASP B 1 221 ? 77.828 43.050 22.457 1.00 6.46 222 ASP B C 1
ATOM 7233 O O . ASP B 1 221 ? 78.434 43.721 23.277 1.00 8.62 222 ASP B O 1
ATOM 7242 N N . LYS B 1 222 ? 76.605 43.361 22.030 1.00 5.41 223 LYS B N 1
ATOM 7243 C CA . LYS B 1 222 ? 75.891 44.540 22.564 1.00 4.98 223 LYS B CA 1
ATOM 7244 C C . LYS B 1 222 ? 75.048 44.099 23.765 1.00 5.68 223 LYS B C 1
ATOM 7245 O O . LYS B 1 222 ? 74.003 43.464 23.628 1.00 5.82 223 LYS B O 1
ATOM 7264 N N . ALA B 1 223 ? 75.544 44.441 24.967 1.00 5.23 224 ALA B N 1
ATOM 7265 C CA . ALA B 1 223 ? 75.003 43.915 26.222 1.00 4.78 224 ALA B CA 1
ATOM 7266 C C . ALA B 1 223 ? 73.553 44.224 26.501 1.00 5.12 224 ALA B C 1
ATOM 7267 O O . ALA B 1 223 ? 72.913 43.519 27.281 1.00 6.07 224 ALA B O 1
ATOM 7274 N N . ASP B 1 224 ? 72.988 45.307 25.945 1.00 5.51 225 ASP B N 1
ATOM 7275 C CA . ASP B 1 224 ? 71.631 45.713 26.201 1.00 4.80 225 ASP B CA 1
ATOM 7276 C C . ASP B 1 224 ? 70.664 45.342 25.073 1.00 4.62 225 ASP B C 1
ATOM 7277 O O . ASP B 1 224 ? 69.444 45.648 25.160 1.00 5.41 225 ASP B O 1
ATOM 7286 N N . VAL B 1 225 ? 71.150 44.680 24.018 1.00 4.64 226 VAL B N 1
ATOM 7287 C CA . VAL B 1 225 ? 70.337 44.147 22.930 1.00 4.98 226 VAL B CA 1
ATOM 7288 C C . VAL B 1 225 ? 70.105 42.641 23.218 1.00 4.47 226 VAL B C 1
ATOM 7289 O O . VAL B 1 225 ? 71.049 41.873 23.183 1.00 5.80 226 VAL B O 1
ATOM 7302 N N . ASP B 1 226 ? 68.867 42.285 23.534 1.00 4.14 227 ASP B N 1
ATOM 7303 C CA . ASP B 1 226 ? 68.548 40.954 24.035 1.00 4.20 227 ASP B CA 1
ATOM 7304 C C . ASP B 1 226 ? 67.917 40.014 23.008 1.00 4.12 227 ASP B C 1
ATOM 7305 O O . ASP B 1 226 ? 67.416 38.947 23.361 1.00 5.65 227 ASP B O 1
ATOM 7314 N N . GLY B 1 227 ? 67.912 40.418 21.732 1.00 4.53 228 GLY B N 1
ATOM 7315 C CA . GLY B 1 227 ? 67.228 39.655 20.708 1.00 4.62 228 GLY B CA 1
ATOM 7316 C C . GLY B 1 227 ? 66.659 40.592 19.658 1.00 3.06 228 GLY B C 1
ATOM 7317 O O . GLY B 1 227 ? 67.023 41.761 19.579 1.00 3.96 228 GLY B O 1
ATOM 7321 N N . PHE B 1 228 ? 65.750 40.006 18.849 1.00 3.79 229 PHE B N 1
ATOM 7322 C CA . PHE B 1 228 ? 65.275 40.667 17.663 1.00 3.47 229 PHE B CA 1
ATOM 7323 C C . PHE B 1 228 ? 63.783 40.438 17.467 1.00 3.70 229 PHE B C 1
ATOM 7324 O O . PHE B 1 228 ? 63.262 39.356 17.810 1.00 4.78 229 PHE B O 1
ATOM 7341 N N . LEU B 1 229 ? 63.107 41.405 16.891 1.00 3.80 230 LEU B N 1
ATOM 7342 C CA . LEU B 1 229 ? 61.767 41.235 16.313 1.00 3.72 230 LEU B CA 1
ATOM 7343 C C . LEU B 1 229 ? 61.945 41.300 14.809 1.00 3.61 230 LEU B C 1
ATOM 7344 O O . LEU B 1 229 ? 62.379 42.336 14.276 1.00 5.61 230 LEU B O 1
ATOM 7360 N N . VAL B 1 230 ? 61.704 40.193 14.122 1.00 4.12 231 VAL B N 1
ATOM 7361 C CA . VAL B 1 230 ? 62.062 39.964 12.721 1.00 4.25 231 VAL B CA 1
ATOM 7362 C C . VAL B 1 230 ? 60.811 39.921 11.883 1.00 4.16 231 VAL B C 1
ATOM 7363 O O . VAL B 1 230 ? 59.922 39.095 12.122 1.00 5.58 231 VAL B O 1
ATOM 7376 N N . GLY B 1 231 ? 60.729 40.774 10.851 1.00 4.67 232 GLY B N 1
ATOM 7377 C CA . GLY B 1 231 ? 59.573 40.795 9.958 1.00 4.52 232 GLY B CA 1
ATOM 7378 C C . GLY B 1 231 ? 59.868 39.944 8.742 1.00 5.49 232 GLY B C 1
ATOM 7379 O O . GLY B 1 231 ? 59.698 38.717 8.754 1.00 6.06 232 GLY B O 1
ATOM 7383 N N . GLY B 1 232 ? 60.340 40.550 7.656 1.00 6.02 233 GLY B N 1
ATOM 7384 C CA . GLY B 1 232 ? 60.544 39.859 6.395 1.00 7.19 233 GLY B CA 1
ATOM 7385 C C . GLY B 1 232 ? 61.365 38.588 6.482 1.00 6.05 233 GLY B C 1
ATOM 7386 O O . GLY B 1 232 ? 61.045 37.572 5.855 1.00 7.72 233 GLY B O 1
ATOM 7390 N N . ALA B 1 233 ? 62.450 38.590 7.261 1.00 6.33 234 ALA B N 1
ATOM 7391 C CA . ALA B 1 233 ? 63.315 37.427 7.335 1.00 6.00 234 ALA B CA 1
ATOM 7392 C C . ALA B 1 233 ? 62.675 36.276 8.124 1.00 6.00 234 ALA B C 1
ATOM 7393 O O . ALA B 1 233 ? 63.177 35.154 8.024 1.00 7.11 234 ALA B O 1
ATOM 7400 N N . SER B 1 234 ? 61.581 36.481 8.844 1.00 5.28 235 SER B N 1
ATOM 7401 C CA . SER B 1 234 ? 60.907 35.398 9.577 1.00 5.07 235 SER B CA 1
ATOM 7402 C C . SER B 1 234 ? 60.184 34.431 8.622 1.00 5.50 235 SER B C 1
ATOM 7403 O O . SER B 1 234 ? 59.826 33.321 9.040 1.00 7.29 235 SER B O 1
ATOM 7411 N N . LEU B 1 235 ? 60.009 34.847 7.371 1.00 6.39 236 LEU B N 1
ATOM 7412 C CA . LEU B 1 235 ? 59.392 34.028 6.349 1.00 6.75 236 LEU B CA 1
ATOM 7413 C C . LEU B 1 235 ? 60.388 33.116 5.640 1.00 7.95 236 LEU B C 1
ATOM 7414 O O . LEU B 1 235 ? 60.004 32.280 4.795 1.00 10.90 236 LEU B O 1
ATOM 7430 N N . LYS B 1 236 ? 61.664 33.252 5.922 1.00 7.49 237 LYS B N 1
ATOM 7431 C CA . LYS B 1 236 ? 62.784 32.685 5.143 1.00 8.44 237 LYS B CA 1
ATOM 7432 C C . LYS B 1 236 ? 63.684 31.784 5.985 1.00 8.12 237 LYS B C 1
ATOM 7433 O O . LYS B 1 236 ? 63.673 31.839 7.234 1.00 7.31 237 LYS B O 1
ATOM 7452 N N . PRO B 1 237 ? 64.449 30.926 5.308 1.00 8.04 238 PRO B N 1
ATOM 7453 C CA . PRO B 1 237 ? 65.383 30.069 6.046 1.00 8.74 238 PRO B CA 1
ATOM 7454 C C . PRO B 1 237 ? 66.361 30.782 6.956 1.00 8.45 238 PRO B C 1
ATOM 7455 O O . PRO B 1 237 ? 66.741 30.232 8.003 1.00 8.22 238 PRO B O 1
ATOM 7466 N N . GLU B 1 238 ? 66.778 31.996 6.601 1.00 7.05 239 GLU B N 1
ATOM 7467 C CA . GLU B 1 238 ? 67.729 32.740 7.433 1.00 7.75 239 GLU B CA 1
ATOM 7468 C C . GLU B 1 238 ? 67.193 33.101 8.821 1.00 6.66 239 GLU B C 1
ATOM 7469 O O . GLU B 1 238 ? 67.988 33.520 9.665 1.00 6.74 239 GLU B O 1
ATOM 7481 N N . PHE B 1 239 ? 65.916 32.936 9.115 1.00 5.94 240 PHE B N 1
ATOM 7482 C CA . PHE B 1 239 ? 65.390 33.132 10.459 1.00 5.68 240 PHE B CA 1
ATOM 7483 C C . PHE B 1 239 ? 66.184 32.247 11.428 1.00 5.91 240 PHE B C 1
ATOM 7484 O O . PHE B 1 239 ? 66.494 32.636 12.555 1.00 5.59 240 PHE B O 1
ATOM 7501 N N . VAL B 1 240 ? 66.508 31.011 11.009 1.00 6.56 241 VAL B N 1
ATOM 7502 C CA . VAL B 1 240 ? 67.308 30.137 11.866 1.00 6.29 241 VAL B CA 1
ATOM 7503 C C . VAL B 1 240 ? 68.708 30.727 12.122 1.00 6.59 241 VAL B C 1
ATOM 7504 O O . VAL B 1 240 ? 69.249 30.607 13.239 1.00 7.28 241 VAL B O 1
ATOM 7517 N N . ASP B 1 241 ? 69.341 31.341 11.129 1.00 6.99 242 ASP B N 1
ATOM 7518 C CA . ASP B 1 241 ? 70.646 31.976 11.327 1.00 7.10 242 ASP B CA 1
ATOM 7519 C C . ASP B 1 241 ? 70.564 33.081 12.353 1.00 6.83 242 ASP B C 1
ATOM 7520 O O . ASP B 1 241 ? 71.494 33.286 13.152 1.00 7.93 242 ASP B O 1
ATOM 7529 N N . ILE B 1 242 ? 69.460 33.837 12.385 1.00 6.67 243 ILE B N 1
ATOM 7530 C CA . ILE B 1 242 ? 69.257 34.874 13.426 1.00 6.40 243 ILE B CA 1
ATOM 7531 C C . ILE B 1 242 ? 69.205 34.265 14.818 1.00 5.80 243 ILE B C 1
ATOM 7532 O O . ILE B 1 242 ? 69.856 34.744 15.766 1.00 5.74 243 ILE B O 1
ATOM 7548 N N . ILE B 1 243 ? 68.480 33.152 14.954 1.00 6.14 244 ILE B N 1
ATOM 7549 C CA . ILE B 1 243 ? 68.382 32.430 16.238 1.00 6.40 244 ILE B CA 1
ATOM 7550 C C . ILE B 1 243 ? 69.760 31.946 16.674 1.00 6.43 244 ILE B C 1
ATOM 7551 O O . ILE B 1 243 ? 70.026 31.995 17.884 1.00 7.53 244 ILE B O 1
ATOM 7567 N N . ASN B 1 244 ? 70.587 31.575 15.729 1.00 6.03 245 ASN B N 1
ATOM 7568 C CA . ASN B 1 244 ? 71.967 31.125 15.969 1.00 6.50 245 ASN B CA 1
ATOM 7569 C C . ASN B 1 244 ? 73.028 32.180 15.993 1.00 7.65 245 ASN B C 1
ATOM 7570 O O . ASN B 1 244 ? 74.226 31.866 16.136 1.00 9.74 245 ASN B O 1
ATOM 7581 N N . SER B 1 245 ? 72.647 33.453 15.941 1.00 7.35 246 SER B N 1
ATOM 7582 C CA . SER B 1 245 ? 73.620 34.521 15.773 1.00 7.85 246 SER B CA 1
ATOM 7583 C C . SER B 1 245 ? 74.523 34.791 16.974 1.00 8.72 246 SER B C 1
ATOM 7584 O O . SER B 1 245 ? 75.526 35.501 16.758 1.00 11.36 246 SER B O 1
ATOM 7592 N N . ARG B 1 246 ? 74.212 34.238 18.136 1.00 8.74 247 ARG B N 1
ATOM 7593 C CA . ARG B 1 246 ? 75.051 34.398 19.311 1.00 11.60 247 ARG B CA 1
ATOM 7594 C C . ARG B 1 246 ? 75.855 33.144 19.611 1.00 11.14 247 ARG B C 1
ATOM 7595 O O . ARG B 1 246 ? 76.489 33.026 20.653 1.00 13.43 247 ARG B O 1
ATOM 7616 N N . ASN B 1 247 ? 75.863 32.197 18.668 1.00 11.83 248 ASN B N 1
ATOM 7617 C CA . ASN B 1 247 ? 76.614 30.970 18.882 1.00 14.72 248 ASN B CA 1
ATOM 7618 C C . ASN B 1 247 ? 78.115 31.219 18.948 1.00 16.42 248 ASN B C 1
ATOM 7619 O O . ASN B 1 247 ? 78.792 30.349 19.556 1.00 21.57 248 ASN B O 1
#

Sequence (492 aa):
ARTFFVGGNFKLNGSKQSIKEIVERLNTASIPENVEVVICPPATYLDYSVSLVKKPQVTVGAQNAYLKASGAFTGENSVDQIKDVGAKYVILGHSERRSYFHEDDKFIADKTKFALGQGVGVILCIGETLEEKKAGKTLDVVERQLNAVLEEVKDFTNVVVAYEPVAIGTGLAATPEDAQDIHASIRKFLASKLGDKAASELRILYGGSANGSNAVTFKDKADVDGFLVGGASLKPEFVDIINSRNARTFFVGGNFKLNGSKQSIKEIVERLNTASIPENVEVVICPPATYLDYSVSLVKKPQVTVGAQNAYLKASGAFTGENSVDQIKDVGAKYVILGHSERRSYFHEDDKFIADKTKFALGQGVGVILCIGETLEEKKAGKTLDVVERQLNAVLEEVKDFTNVVVAYEPVAIGTGLAATPEDAQDIHASIRKFLASKLGDKAASELRILYGGSANGSNAVTFKDKADVDGFLVGGASLKPEFVDIINSRN

Foldseek 3Di:
DEQFEAEEEQDQDDDLVLLLVLQVLVQVDDFDPRHAYEYEYEPVCLLVNQVNHDDPNYFYEYADAFLDQDDDDPPGHHLLVSVVSGGAEYEFDDPCCCPVVVQDLLRRLSSQLSNVVSRHAYAYEFAEEPVCVVVPNTLVRRVVSVVSNLVRDQANPRYAYEYEHVLAPPLDFDQLVVVLVSLVVVLVVVCVRRNDVRSVHHAYAYERNDWLPCLLSNLPRVSHRYYHYYPRSSDSSSSSNSVSND/DAQFEAEEEQDQDDDLVLLLVLQVCVQPFDFDPRHAYEYEYEPVCLLVNQVNHDHVNYFYEYADAFLDQDDDDPPGHHLLVSVVSGGAEYEFDPVCCCPVVVQDLLRRLSNQLSNVVSRHAYAYEFAEEPVCVVVVNTLVRRVVSVVSNLVRDQACPRYAYEYEHVLAPPQDFDQLVVVLVSLVVVLVSVCVRRNDVRSVHHAYAYERNDWLPCLLVNQPRVSHRYYYYYPRSSDPSSSSNSVSND

Organism: Saccharomyces cerevisiae (strain ATCC 204508 / S288c) (NCBI:txid559292)

B-factor: mean 12.36, std 9.17, range [2.82, 100.46]

GO terms:
  GO:0004807 triose-phosphate isomerase activity (F, IDA)
  GO:0005737 cytoplasm (C, IDA)
  GO:0005739 mitochondrion (C, IDA)
  GO:0005737 cytoplasm (C, HDA)
  GO:0005739 mitochondrion (C, HDA)
  GO:0005886 plasma membrane (C, HDA)
  GO:0006096 glycolytic process (P, IMP)

Solvent-accessible surface area: 19341 Å² total

Radius of gyration: 24.19 Å; Cα contacts (8 Å, |Δi|>4): 1090; chains: 2; bounding box: 73×48×54 Å

CATH classification: 3.20.20.70

InterPro domains:
  IPR000652 Triosephosphate isomerase [PF00121] (6-246)
  IPR000652 Triosephosphate isomerase [PS51440] (4-246)
  IPR000652 Triosephosphate isomerase [PTHR21139] (2-246)
  IPR000652 Triosephosphate isomerase [TIGR00419] (6-239)
  IPR000652 Triosephosphate isomerase [cd00311] (5-245)
  IPR013785 Aldolase-type TIM barrel [G3DSA:3.20.20.70] (1-248)
  IPR020861 Triosephosphate isomerase, active site [PS00171] (163-173)
  IPR022896 Triosephosphate isomerase, bacterial/eukaryotic [MF_00147_B] (3-246)
  IPR035990 Triosephosphate isomerase superfamily [SSF51351] (2-245)

Secondary structure (DSSP, 8-state):
---EEEEEE--B---HHHHHHHHHHHHHS---TTEEEEEE--GGGHHHHHHH---TTEEEEES---SSSSBS-TT---HHHHHHTT--EEEES-HHHHHTT---HHHHHHHHHHHHHTT-EEEEEE---HHHHHTT-HHHHHHHHHHHHHHH----TTEEEEE----TTTS-PPPHHHHHHHHHHHHHHHHHHH-HHHHHH--EEEESS--TTTGGGGTT-TT--EEEESGGGGSTHHHHHHTTT-/-PPEEEEEE--B---HHHHHHHHHHHHH----SSEEEEEE--GGGHHHHHHH---TTEEEEES---SSSSBS-TT---HHHHHHTT--EEEES-HHHHTTT---HHHHHHHHHHHHHTT-EEEEEE---HHHHHTT-HHHHHHHHHHHHHHH----TTEEEEE----TTTS-PPPHHHHHHHHHHHHHHHHHHH-HHHHHH--EEEESS--TTTGGGGTT-TT--EEEESGGGGSTHHHHHHTTT-